Protein 5O2U (pdb70)

Solvent-accessible surface area: 18838 Å² total; per-residue (Å²): 65,0,18,98,25,107,13,26,125,202,32,81,16,163,67,0,8,74,80,0,72,142,38,12,212,78,34,169,30,54,125,75,3,43,66,18,0,32,112,43,2,0,16,50,13,9,8,105,62,1,56,50,1,5,110,3,0,20,96,68,17,65,44,103,9,7,44,30,0,4,119,32,87,61,136,15,97,4,62,36,30,30,113,27,91,70,58,25,60,35,128,0,36,0,51,16,50,53,57,5,65,87,6,10,3,8,0,0,38,17,71,16,123,92,118,154,98,56,13,1,0,4,28,0,94,86,76,118,70,44,23,16,130,57,1,110,70,24,1,78,14,52,68,63,74,101,132,39,18,0,10,0,40,0,53,166,3,85,78,111,1,28,1,37,0,27,0,1,0,1,40,68,32,12,54,87,9,157,16,18,90,0,38,6,54,121,31,140,68,0,18,95,21,120,13,21,123,200,37,80,15,158,68,0,8,73,87,0,69,134,38,21,215,72,32,168,30,39,143,83,3,51,91,23,0,45,126,45,2,1,20,37,15,9,8,108,66,1,55,54,0,6,105,4,0,18,96,72,23,66,52,96,10,12,47,27,0,6,116,33,76,158,18,116,19,98,3,57,39,33,31,97,25,102,63,55,22,61,39,118,0,33,0,58,13,39,49,58,7,77,90,5,10,2,5,0,0,35,10,64,21,131,86,141,151,93,71,17,0,0,4,21,1,88,85,77,120,62,51,30,20,125,51,1,127,82,32,7,70,8,46,77,48,84,92,125,45,19,0,1,0,46,0,53,178,2,100,92,105,0,39,4,42,0,35,0,0,0,0,32,65,31,11,51,85,7,159,19,20,85,0,36,6,35,123,58,104

Nearest PDB structures (foldseek):
  5o2u-assembly1_C  TM=1.004E+00  e=1.785E-12  Human immunodeficiency virus 1
  5teo-assembly3_B  TM=1.002E+00  e=1.570E-12  Human immunodeficiency virus type 1 (NEW YORK-5 ISOLATE)
  4ipy-assembly1_A  TM=9.967E-01  e=7.825E-12  Human immunodeficiency virus type 1 (NEW YORK-5 ISOLATE)
  4ipy-assembly5_D  TM=9.845E-01  e=1.227E-11  Human immunodeficiency virus type 1 (NEW YORK-5 ISOLATE)
  8cl2-assembly1_A  TM=9.776E-01  e=1.151E-11  Human immunodeficiency virus 1

Secondary structure (DSSP, 8-state):
-GGG----SS--HHHHHHHHHHHHHHS---HHHHHHIIIIIHHHTS-HHHHHHHHHT-TT--HHHHHHHTTT-/--EEEE---EE-TT--EEEEEEESS-GGG-SEEEEEEE-TTSPPEEEEEEETTS--EE-TTTTTTEEEEEETTTTEEEEEE-S--GGG-EEEEEEEESSSEEE---EEEEESS--/-GGG----SS--HHHHHHHHHHHHHH----HHHHHHIIIIIHHHTS-HHHHHHHHHT-TT--HHHHHHHTTT-/---EEEE---EE-TT--EEEEEEESS-GGG-SEEEEEEE-TTS--EEEEEEETTS--EE-TTTTTTEEEEEETTTTEEEEEE-S--GGG-EEEEEEEESSSEEE---EEEEE-S--

InterPro domains:
  IPR000071 Immunodeficiency lentiviral matrix, N-terminal [PF00540] (2-132)
  IPR000071 Immunodeficiency lentiviral matrix, N-terminal [PR00234] (4-20)
  IPR000071 Immunodeficiency lentiviral matrix, N-terminal [PR00234] (22-40)
  IPR000071 Immunodeficiency lentiviral matrix, N-terminal [PR00234] (42-57)
  IPR000071 Immunodeficiency lentiviral matrix, N-terminal [PR00234] (70-89)
  IPR000071 Immunodeficiency lentiviral matrix, N-terminal [PR00234] (89-102)
  IPR001878 Zinc finger, CCHC-type [PF00098] (391-406)
  IPR001878 Zinc finger, CCHC-type [PF00098] (412-428)
  IPR001878 Zinc finger, CCHC-type [PS50158] (391-406)
  IPR001878 Zinc finger, CCHC-type [PS50158] (413-428)
  IPR001878 Zinc finger, CCHC-type [SM00343] (391-407)
  IPR001878 Zinc finger, CCHC-type [SM00343] (412-428)
  IPR008916 Retrovirus capsid, C-terminal [G3DSA:1.10.1200.30] (275-347)
  IPR008919 Retrovirus capsid, N-terminal [G3DSA:1.10.375.10] (133-274)
  IPR008919 Retrovirus capsid, N-terminal [SSF47943] (131-289)
  IPR010999 Retroviral matrix protein [SSF47836] (2-136)
  IPR012344 Matrix protein, lentiviral and alpha-retroviral, N-terminal [G3DSA:1.10.150.90] (1-132)
  IPR014817 Gag protein p6 [PF08705] (449-486)
  IPR036875 Zinc finger, CCHC-type superfamily [SSF57756] (380-430)
  IPR045345 Retroviral nucleocapsid Gag protein p24, C-terminal domain [PF19317] (276-349)

Sequence (377 aa):
SILDIRRQGPKEPFRDYVDRFYKTLRAEQASQEVKNWMTETLLVQNANPDCKTILKALGPGATLEEMMTACQGVVQLQESGGGLVQAGGSLRLSCAASGSISRFNAMGWWRQAPGKEREFVARIVKGFDPVLADSVKGRFTISIDSAENTLALQMNRLKPEDTAVYYCFAALDTAYWGQGTQVTVSSAASILDIRQGPKEPFRDYVDRFYKTLRAEQASQEVKNWMTETLLVQNANPDCKTILKALGPGATLEEMMTACQGVDVQLQESGGGLVQAGGSLRLSCAASGSISRFNAMGWWRQAPGKEREFVARIVKGFDPVLADSVKGRFTISIDSAENTLALQMNRLKPEDTAVYYCFAALDTAYWGQGTQVTVSSAA

CATH classification: 1.10.1200.30

B-factor: mean 43.01, std 13.04, range [17.73, 112.01]

Organism: Human immunodeficiency virus type 1 group M subtype B (isolate NY5) (NCBI:txid11698)

Radius of gyration: 28.85 Å; Cα contacts (8 Å, |Δi|>4): 780; chains: 4; bounding box: 76×80×53 Å

Foldseek 3Di:
DLLPQAADPPHQLVVSVVVNVVVLVPDDDDVVVSVCCVFPVSLVRYDDPLNVQSVVVPGDDDPVNSNVRRRVD/DAKAKDFADEEAAQAKTKMKIADPDFLVQFQKKAKWWDDVPGDIGGAWIDGPPDDIDGDPVQVVFKDWDADRVRRMTMIIGGRDDQVVFTWMWMWTHDVHIDIHPTDTHGYDPDD/DLLPQAADPPHQLVVSVVVNVVVLVPDDDDPVVSVVCVFPVSLVRYDDPLSVQSVVVPHDDDPVNSNVSPPVD/DKDKAKDFADEAEAQAKTKIKIAIPDFQLQFQKKAKWWDDPPDDIGGAKMDGPPDDIDGDPVQVVFWDWDADRVRRMIMIIGGRDDQVPFTWMKMWTHHVHIDIHPTDTHGYDNDD

Structure (mmCIF, N/CA/C/O backbone):
data_5O2U
#
_entry.id   5O2U
#
_cell.length_a   40.993
_cell.length_b   72.228
_cell.length_c   69.953
_cell.angle_alpha   90.00
_cell.angle_beta   91.40
_cell.angle_gamma   90.00
#
_symmetry.space_group_name_H-M   'P 1 21 1'
#
loop_
_entity.id
_entity.type
_entity.pdbx_description
1 polymer 'Capsid protein p24'
2 polymer 'VHH 59H10'
#
loop_
_atom_site.group_PDB
_atom_site.id
_atom_site.type_symbol
_atom_site.label_atom_id
_atom_site.label_alt_id
_atom_site.label_comp_id
_atom_site.label_asym_id
_atom_site.label_entity_id
_atom_site.label_seq_id
_atom_site.pdbx_PDB_ins_code
_atom_site.Cartn_x
_atom_site.Cartn_y
_atom_site.Cartn_z
_atom_site.occupancy
_atom_site.B_iso_or_equiv
_atom_site.auth_seq_id
_atom_site.auth_comp_id
_atom_site.auth_asym_id
_atom_site.auth_atom_id
_atom_site.pdbx_PDB_model_num
ATOM 1 N N . SER A 1 281 ? 43.382 19.209 14.304 1.00 43.07 149 SER A N 1
ATOM 2 C CA . SER A 1 281 ? 42.159 18.755 14.955 1.00 43.78 149 SER A CA 1
ATOM 3 C C . SER A 1 281 ? 41.639 17.475 14.310 1.00 42.75 149 SER A C 1
ATOM 4 O O . SER A 1 281 ? 41.667 17.328 13.088 1.00 47.28 149 SER A O 1
ATOM 7 N N . ILE A 1 282 ? 41.179 16.544 15.151 1.00 38.41 150 ILE A N 1
ATOM 8 C CA . ILE A 1 282 ? 40.693 15.256 14.664 1.00 38.06 150 ILE A CA 1
ATOM 9 C C . ILE A 1 282 ? 39.493 15.430 13.741 1.00 39.35 150 ILE A C 1
ATOM 10 O O . ILE A 1 282 ? 39.298 14.642 12.806 1.00 40.43 150 ILE A O 1
ATOM 15 N N . LEU A 1 283 ? 38.676 16.461 13.975 1.00 38.79 151 LEU A N 1
ATOM 16 C CA . LEU A 1 283 ? 37.472 16.678 13.180 1.00 36.29 151 LEU A CA 1
ATOM 17 C C . LEU A 1 283 ? 37.761 17.080 11.739 1.00 38.29 151 LEU A C 1
ATOM 18 O O . LEU A 1 283 ? 36.822 17.155 10.940 1.00 38.37 151 LEU A O 1
ATOM 23 N N . ASP A 1 284 ? 39.019 17.332 11.384 1.00 42.62 152 ASP A N 1
ATOM 24 C CA . ASP A 1 284 ? 39.379 17.726 10.029 1.00 48.33 152 ASP A CA 1
ATOM 25 C C . ASP A 1 284 ? 39.940 16.578 9.203 1.00 44.84 152 ASP A C 1
ATOM 26 O O . ASP A 1 284 ? 40.273 16.780 8.032 1.00 44.49 152 ASP A O 1
ATOM 31 N N . ILE A 1 285 ? 40.052 15.383 9.776 1.00 40.54 153 ILE A N 1
ATOM 32 C CA . ILE A 1 285 ? 40.531 14.218 9.040 1.00 37.21 153 ILE A CA 1
ATOM 33 C C . ILE A 1 285 ? 39.340 13.596 8.313 1.00 35.55 153 ILE A C 1
ATOM 34 O O . ILE A 1 285 ? 38.501 12.936 8.927 1.00 33.18 153 ILE A O 1
ATOM 39 N N . ARG A 1 286 ? 39.268 13.813 7.003 1.00 34.70 154 ARG A N 1
ATOM 40 C CA A ARG A 1 286 ? 38.198 13.282 6.169 0.50 36.55 154 ARG A CA 1
ATOM 41 C CA B ARG A 1 286 ? 38.198 13.276 6.173 0.50 36.55 154 ARG A CA 1
ATOM 42 C C . ARG A 1 286 ? 38.803 12.447 5.048 1.00 36.13 154 ARG A C 1
ATOM 43 O O . ARG A 1 286 ? 39.756 12.882 4.395 1.00 38.49 154 ARG A O 1
ATOM 58 N N . GLN A 1 287 ? 38.249 11.258 4.833 1.00 37.33 155 GLN A N 1
ATOM 59 C CA . GLN A 1 287 ? 38.760 10.363 3.803 1.00 39.19 155 GLN A CA 1
ATOM 60 C C . GLN A 1 287 ? 38.491 10.951 2.425 1.00 43.19 155 GLN A C 1
ATOM 61 O O . GLN A 1 287 ? 37.346 11.269 2.090 1.00 46.71 155 GLN A O 1
ATOM 67 N N . GLY A 1 288 ? 39.544 11.098 1.629 1.00 45.98 156 GLY A N 1
ATOM 68 C CA . GLY A 1 288 ? 39.404 11.565 0.273 1.00 49.31 156 GLY A CA 1
ATOM 69 C C . GLY A 1 288 ? 38.684 10.554 -0.592 1.00 52.59 156 GLY A C 1
ATOM 70 O O . GLY A 1 288 ? 38.559 9.377 -0.241 1.00 52.84 156 GLY A O 1
ATOM 71 N N . PRO A 1 289 ? 38.200 10.996 -1.755 1.00 56.49 157 PRO A N 1
ATOM 72 C CA . PRO A 1 289 ? 37.510 10.064 -2.659 1.00 56.76 157 PRO A CA 1
ATOM 73 C C . PRO A 1 289 ? 38.444 9.048 -3.288 1.00 60.07 157 PRO A C 1
ATOM 74 O O . PRO A 1 289 ? 37.989 7.962 -3.670 1.00 61.27 157 PRO A O 1
ATOM 78 N N . LYS A 1 290 ? 39.733 9.367 -3.403 1.00 63.02 158 LYS A N 1
ATOM 79 C CA . LYS A 1 290 ? 40.729 8.459 -3.952 1.00 66.54 158 LYS A CA 1
ATOM 80 C C . LYS A 1 290 ? 41.364 7.570 -2.894 1.00 59.34 158 LYS A C 1
ATOM 81 O O . LYS A 1 290 ? 41.979 6.555 -3.240 1.00 57.18 158 LYS A O 1
ATOM 87 N N . GLU A 1 291 ? 41.228 7.933 -1.628 1.00 53.18 159 GLU A N 1
ATOM 88 C CA . GLU A 1 291 ? 42.062 7.384 -0.567 1.00 47.20 159 GLU A CA 1
ATOM 89 C C . GLU A 1 291 ? 41.600 5.994 -0.148 1.00 43.26 159 GLU A C 1
ATOM 90 O O . GLU A 1 291 ? 40.403 5.785 0.078 1.00 42.16 159 GLU A O 1
ATOM 96 N N . PRO A 1 292 ? 42.508 5.025 -0.034 1.00 42.62 160 PRO A N 1
ATOM 97 C CA . PRO A 1 292 ? 42.162 3.744 0.594 1.00 41.48 160 PRO A CA 1
ATOM 98 C C . PRO A 1 292 ? 41.789 3.934 2.060 1.00 40.99 160 PRO A C 1
ATOM 99 O O . PRO A 1 292 ? 42.290 4.833 2.740 1.00 39.84 160 PRO A O 1
ATOM 103 N N . PHE A 1 293 ? 40.885 3.076 2.542 1.00 42.86 161 PHE A N 1
ATOM 104 C CA . PHE A 1 293 ? 40.398 3.202 3.915 1.00 43.37 161 PHE A CA 1
ATOM 105 C C . PHE A 1 293 ? 41.513 3.039 4.944 1.00 44.20 161 PHE A C 1
ATOM 106 O O . PHE A 1 293 ? 41.472 3.679 6.002 1.00 29.98 161 PHE A O 1
ATOM 114 N N . ARG A 1 294 ? 42.512 2.198 4.661 1.00 47.61 162 ARG A N 1
ATOM 115 C CA . ARG A 1 294 ? 43.593 1.996 5.623 1.00 50.72 162 ARG A CA 1
ATOM 116 C C . ARG A 1 294 ? 44.399 3.271 5.850 1.00 49.38 162 ARG A C 1
ATOM 117 O O . ARG A 1 294 ? 44.742 3.598 6.992 1.00 49.00 162 ARG A O 1
ATOM 125 N N . ASP A 1 295 ? 44.707 4.008 4.779 1.00 50.51 163 ASP A N 1
ATOM 126 C CA . ASP A 1 295 ? 45.474 5.241 4.934 1.00 48.27 163 ASP A CA 1
ATOM 127 C C . ASP A 1 295 ? 44.685 6.279 5.723 1.00 43.05 163 ASP A C 1
ATOM 128 O O . ASP A 1 295 ? 45.237 6.966 6.595 1.00 42.17 163 ASP A O 1
ATOM 133 N N . TYR A 1 296 ? 43.385 6.388 5.439 1.00 40.42 164 TYR A N 1
ATOM 134 C CA . TYR A 1 296 ? 42.524 7.298 6.185 1.00 36.30 164 TYR A CA 1
ATOM 135 C C . TYR A 1 296 ? 42.487 6.929 7.662 1.00 33.04 164 TYR A C 1
ATOM 136 O O . TYR A 1 296 ? 42.546 7.809 8.530 1.00 30.94 164 TYR A O 1
ATOM 145 N N . VAL A 1 297 ? 42.371 5.634 7.967 1.00 33.54 165 VAL A N 1
ATOM 146 C CA . VAL A 1 297 ? 42.425 5.192 9.359 1.00 33.73 165 VAL A CA 1
ATOM 147 C C . VAL A 1 297 ? 43.760 5.570 9.994 1.00 37.48 165 VAL A C 1
ATOM 148 O O . VAL A 1 297 ? 43.812 6.002 11.153 1.00 36.31 165 VAL A O 1
ATOM 152 N N . ASP A 1 298 ? 44.856 5.413 9.250 1.00 41.34 166 ASP A N 1
ATOM 153 C CA . ASP A 1 298 ? 46.177 5.717 9.795 1.00 44.08 166 ASP A CA 1
ATOM 154 C C . ASP A 1 298 ? 46.287 7.188 10.178 1.00 38.84 166 ASP A C 1
ATOM 155 O O . ASP A 1 298 ? 46.757 7.529 11.272 1.00 39.90 166 ASP A O 1
ATOM 160 N N . ARG A 1 299 ? 45.850 8.075 9.282 1.00 36.17 167 ARG A N 1
ATOM 161 C CA . ARG A 1 299 ? 45.836 9.501 9.597 1.00 35.88 167 ARG A CA 1
ATOM 162 C C . ARG A 1 299 ? 44.899 9.807 10.757 1.00 35.64 167 ARG A C 1
ATOM 163 O O . ARG A 1 299 ? 45.211 10.645 11.614 1.00 35.65 167 ARG A O 1
ATOM 171 N N . PHE A 1 300 ? 43.739 9.148 10.789 1.00 33.92 168 PHE A N 1
ATOM 172 C CA . PHE A 1 300 ? 42.758 9.413 11.834 1.00 32.72 168 PHE A CA 1
ATOM 173 C C . PHE A 1 300 ? 43.308 9.058 13.207 1.00 35.99 168 PHE A C 1
ATOM 174 O O . PHE A 1 300 ? 43.106 9.800 14.173 1.00 37.57 168 PHE A O 1
ATOM 182 N N . TYR A 1 301 ? 44.004 7.925 13.319 1.00 38.08 169 TYR A N 1
ATOM 183 C CA . TYR A 1 301 ? 44.580 7.553 14.607 1.00 40.37 169 TYR A CA 1
ATOM 184 C C . TYR A 1 301 ? 45.824 8.365 14.942 1.00 42.76 169 TYR A C 1
ATOM 185 O O . TYR A 1 301 ? 46.059 8.660 16.122 1.00 41.43 169 TYR A O 1
ATOM 194 N N . LYS A 1 302 ? 46.629 8.729 13.939 1.00 44.82 170 LYS A N 1
ATOM 195 C CA . LYS A 1 302 ? 47.772 9.599 14.204 1.00 29.76 170 LYS A CA 1
ATOM 196 C C . LYS A 1 302 ? 47.320 10.931 14.788 1.00 34.68 170 LYS A C 1
ATOM 197 O O . LYS A 1 302 ? 47.828 11.369 15.827 1.00 35.30 170 LYS A O 1
ATOM 203 N N . THR A 1 303 ? 46.372 11.598 14.125 1.00 33.36 171 THR A N 1
ATOM 204 C CA . THR A 1 303 ? 45.839 12.841 14.673 1.00 31.31 171 THR A CA 1
ATOM 205 C C . THR A 1 303 ? 45.082 12.603 15.975 1.00 32.45 171 THR A C 1
ATOM 206 O O . THR A 1 303 ? 45.086 13.465 16.861 1.00 29.52 171 THR A O 1
ATOM 210 N N . LEU A 1 304 ? 44.447 11.438 16.115 1.00 37.18 172 LEU A N 1
ATOM 211 C CA . LEU A 1 304 ? 43.715 11.121 17.337 1.00 39.26 172 LEU A CA 1
ATOM 212 C C . LEU A 1 304 ? 44.634 11.022 18.545 1.00 40.40 172 LEU A C 1
ATOM 213 O O . LEU A 1 304 ? 44.229 11.367 19.661 1.00 41.39 172 LEU A O 1
ATOM 218 N N . ARG A 1 305 ? 45.870 10.560 18.351 1.00 44.66 173 ARG A N 1
ATOM 219 C CA . ARG A 1 305 ? 46.751 10.346 19.492 1.00 46.43 173 ARG A CA 1
ATOM 220 C C . ARG A 1 305 ? 47.292 11.657 20.055 1.00 44.40 173 ARG A C 1
ATOM 221 O O . ARG A 1 305 ? 47.668 11.704 21.230 1.00 43.60 173 ARG A O 1
ATOM 229 N N . ALA A 1 306 ? 47.343 12.717 19.247 1.00 43.29 174 ALA A N 1
ATOM 230 C CA . ALA A 1 306 ? 47.754 14.028 19.733 1.00 44.40 174 ALA A CA 1
ATOM 231 C C . ALA A 1 306 ? 46.588 14.842 20.278 1.00 49.96 174 ALA A C 1
ATOM 232 O O . ALA A 1 306 ? 46.816 15.823 20.997 1.00 51.43 174 ALA A O 1
ATOM 234 N N . GLU A 1 307 ? 45.356 14.464 19.944 1.00 53.62 175 GLU A N 1
ATOM 235 C CA . GLU A 1 307 ? 44.179 15.174 20.426 1.00 56.01 175 GLU A CA 1
ATOM 236 C C . GLU A 1 307 ? 44.105 15.137 21.949 1.00 58.90 175 GLU A C 1
ATOM 237 O O . GLU A 1 307 ? 44.378 14.112 22.579 1.00 61.31 175 GLU A O 1
ATOM 243 N N . GLN A 1 308 ? 43.734 16.270 22.541 1.00 61.31 176 GLN A N 1
ATOM 244 C CA . GLN A 1 308 ? 43.503 16.362 23.981 1.00 65.83 176 GLN A CA 1
ATOM 245 C C . GLN A 1 308 ? 42.028 16.079 24.229 1.00 60.26 176 GLN A C 1
ATOM 246 O O . GLN A 1 308 ? 41.171 16.941 24.015 1.00 59.37 176 GLN A O 1
ATOM 252 N N . ALA A 1 309 ? 41.732 14.864 24.681 1.00 55.14 177 ALA A N 1
ATOM 253 C CA . ALA A 1 309 ? 40.352 14.433 24.826 1.00 49.88 177 ALA A CA 1
ATOM 254 C C . ALA A 1 309 ? 40.296 13.245 25.773 1.00 47.12 177 ALA A C 1
ATOM 255 O O . ALA A 1 309 ? 41.250 12.469 25.871 1.00 45.31 177 ALA A O 1
ATOM 257 N N . SER A 1 310 ? 39.165 13.108 26.459 1.00 45.61 178 SER A N 1
ATOM 258 C CA . SER A 1 310 ? 38.994 11.991 27.373 1.00 46.97 178 SER A CA 1
ATOM 259 C C . SER A 1 310 ? 38.960 10.681 26.593 1.00 46.88 178 SER A C 1
ATOM 260 O O . SER A 1 310 ? 38.783 10.658 25.372 1.00 45.85 178 SER A O 1
ATOM 263 N N . GLN A 1 311 ? 39.131 9.572 27.316 1.00 47.87 179 GLN A N 1
ATOM 264 C CA . GLN A 1 311 ? 39.192 8.286 26.633 1.00 51.77 179 GLN A CA 1
ATOM 265 C C . GLN A 1 311 ? 37.827 7.834 26.136 1.00 50.12 179 GLN A C 1
ATOM 266 O O . GLN A 1 311 ? 37.754 7.097 25.146 1.00 49.36 179 GLN A O 1
ATOM 272 N N . GLU A 1 312 ? 36.743 8.276 26.774 1.00 49.54 180 GLU A N 1
ATOM 273 C CA . GLU A 1 312 ? 35.425 7.936 26.255 1.00 47.31 180 GLU A CA 1
ATOM 274 C C . GLU A 1 312 ? 35.079 8.755 25.021 1.00 43.05 180 GLU A C 1
ATOM 275 O O . GLU A 1 312 ? 34.494 8.223 24.075 1.00 43.82 180 GLU A O 1
ATOM 281 N N . VAL A 1 313 ? 35.417 10.046 25.004 1.00 39.46 181 VAL A N 1
ATOM 282 C CA . VAL A 1 313 ? 35.159 10.816 23.795 1.00 36.43 181 VAL A CA 1
ATOM 283 C C . VAL A 1 313 ? 36.118 10.396 22.689 1.00 37.46 181 VAL A C 1
ATOM 284 O O . VAL A 1 313 ? 35.815 10.574 21.501 1.00 38.88 181 VAL A O 1
ATOM 288 N N . LYS A 1 314 ? 37.261 9.806 23.051 1.00 37.80 182 LYS A N 1
ATOM 289 C CA . LYS A 1 314 ? 38.098 9.152 22.053 1.00 39.44 182 LYS A CA 1
ATOM 290 C C . LYS A 1 314 ? 37.438 7.873 21.553 1.00 41.39 182 LYS A C 1
ATOM 291 O O . LYS A 1 314 ? 37.567 7.518 20.374 1.00 41.06 182 LYS A O 1
ATOM 297 N N . ASN A 1 315 ? 36.730 7.163 22.436 1.00 40.57 183 ASN A N 1
ATOM 298 C CA . ASN A 1 315 ? 35.954 6.009 21.994 1.00 38.10 183 ASN A CA 1
ATOM 299 C C . ASN A 1 315 ? 34.827 6.430 21.060 1.00 35.26 183 ASN A C 1
ATOM 300 O O . ASN A 1 315 ? 34.503 5.716 20.106 1.00 35.26 183 ASN A O 1
ATOM 305 N N . TRP A 1 316 ? 34.212 7.586 21.321 1.00 33.56 184 TRP A N 1
ATOM 306 C CA . TRP A 1 316 ? 33.202 8.107 20.409 1.00 28.98 184 TRP A CA 1
ATOM 307 C C . TRP A 1 316 ? 33.819 8.541 19.089 1.00 31.25 184 TRP A C 1
ATOM 308 O O . TRP A 1 316 ? 33.177 8.423 18.039 1.00 32.34 184 TRP A O 1
ATOM 319 N N . MET A 1 317 ? 35.055 9.044 19.120 1.00 34.10 185 MET A N 1
ATOM 320 C CA . MET A 1 317 ? 35.716 9.435 17.880 1.00 34.48 185 MET A CA 1
ATOM 321 C C . MET A 1 317 ? 36.058 8.216 17.034 1.00 34.99 185 MET A C 1
ATOM 322 O O . MET A 1 317 ? 35.864 8.226 15.813 1.00 33.74 185 MET A O 1
ATOM 327 N N . THR A 1 318 ? 36.567 7.158 17.667 1.00 37.22 186 THR A N 1
ATOM 328 C CA . THR A 1 318 ? 36.841 5.916 16.953 1.00 38.25 186 THR A CA 1
ATOM 329 C C . THR A 1 318 ? 35.555 5.281 16.436 1.00 36.91 186 THR A C 1
ATOM 330 O O . THR A 1 318 ? 35.481 4.851 15.279 1.00 36.15 186 THR A O 1
ATOM 334 N N . GLU A 1 319 ? 34.525 5.227 17.280 1.00 36.56 187 GLU A N 1
ATOM 335 C CA . GLU A 1 319 ? 33.313 4.484 16.958 1.00 36.96 187 GLU A CA 1
ATOM 336 C C . GLU A 1 319 ? 32.429 5.238 15.974 1.00 34.62 187 GLU A C 1
ATOM 337 O O . GLU A 1 319 ? 31.854 4.632 15.064 1.00 35.29 187 GLU A O 1
ATOM 343 N N . THR A 1 320 ? 32.314 6.554 16.133 1.00 31.57 188 THR A N 1
ATOM 344 C CA . THR A 1 320 ? 31.322 7.332 15.403 1.00 25.38 188 THR A CA 1
ATOM 345 C C . THR A 1 320 ? 31.940 8.353 14.461 1.00 26.84 188 THR A C 1
ATOM 346 O O . THR A 1 320 ? 31.517 8.449 13.303 1.00 28.15 188 THR A O 1
ATOM 350 N N . LEU A 1 321 ? 32.934 9.121 14.918 1.00 27.22 189 LEU A N 1
ATOM 351 C CA . LEU A 1 321 ? 33.520 10.144 14.056 1.00 26.60 189 LEU A CA 1
ATOM 352 C C . LEU A 1 321 ? 34.276 9.526 12.886 1.00 26.37 189 LEU A C 1
ATOM 353 O O . LEU A 1 321 ? 34.242 10.059 11.771 1.00 24.54 189 LEU A O 1
ATOM 358 N N . LEU A 1 322 ? 34.975 8.414 13.123 1.00 28.93 190 LEU A N 1
ATOM 359 C CA . LEU A 1 322 ? 35.654 7.712 12.037 1.00 31.07 190 LEU A CA 1
ATOM 360 C C . LEU A 1 322 ? 34.675 7.331 10.933 1.00 32.09 190 LEU A C 1
ATOM 361 O O . LEU A 1 322 ? 34.970 7.486 9.742 1.00 30.77 190 LEU A O 1
ATOM 366 N N . VAL A 1 323 ? 33.502 6.821 11.313 1.00 34.47 191 VAL A N 1
ATOM 367 C CA . VAL A 1 323 ? 32.497 6.431 10.328 1.00 34.59 191 VAL A CA 1
ATOM 368 C C . VAL A 1 323 ? 31.922 7.660 9.633 1.00 37.51 191 VAL A C 1
ATOM 369 O O . VAL A 1 323 ? 31.684 7.651 8.417 1.00 37.95 191 VAL A O 1
ATOM 373 N N . GLN A 1 324 ? 31.691 8.740 10.390 1.00 36.16 192 GLN A N 1
ATOM 374 C CA . GLN A 1 324 ? 31.019 9.910 9.828 1.00 38.07 192 GLN A CA 1
ATOM 375 C C . GLN A 1 324 ? 31.866 10.611 8.768 1.00 35.81 192 GLN A C 1
ATOM 376 O O . GLN A 1 324 ? 31.318 11.243 7.859 1.00 37.00 192 GLN A O 1
ATOM 382 N N . ASN A 1 325 ? 33.191 10.528 8.867 1.00 34.86 193 ASN A N 1
ATOM 383 C CA . ASN A 1 325 ? 34.076 11.245 7.958 1.00 32.19 193 ASN A CA 1
ATOM 384 C C . ASN A 1 325 ? 34.602 10.385 6.815 1.00 33.18 193 ASN A C 1
ATOM 385 O O . ASN A 1 325 ? 35.379 10.885 5.995 1.00 34.48 193 ASN A O 1
ATOM 390 N N . ALA A 1 326 ? 34.207 9.116 6.738 1.00 33.33 194 ALA A N 1
ATOM 391 C CA . ALA A 1 326 ? 34.598 8.281 5.613 1.00 34.07 194 ALA A CA 1
ATOM 392 C C . ALA A 1 326 ? 33.981 8.801 4.315 1.00 33.89 194 ALA A C 1
ATOM 393 O O . ALA A 1 326 ? 32.977 9.518 4.318 1.00 33.64 194 ALA A O 1
ATOM 395 N N . ASN A 1 327 ? 34.602 8.429 3.191 1.00 35.33 195 ASN A N 1
ATOM 396 C CA . ASN A 1 327 ? 34.071 8.795 1.888 1.00 37.13 195 ASN A CA 1
ATOM 397 C C . ASN A 1 327 ? 32.678 8.188 1.699 1.00 36.88 195 ASN A C 1
ATOM 398 O O . ASN A 1 327 ? 32.294 7.269 2.426 1.00 35.01 195 ASN A O 1
ATOM 403 N N . PRO A 1 328 ? 31.897 8.697 0.733 1.00 37.18 196 PRO A N 1
ATOM 404 C CA . PRO A 1 328 ? 30.495 8.243 0.607 1.00 35.44 196 PRO A CA 1
ATOM 405 C C . PRO A 1 328 ? 30.290 6.733 0.604 1.00 40.04 196 PRO A C 1
ATOM 406 O O . PRO A 1 328 ? 29.490 6.223 1.400 1.00 41.61 196 PRO A O 1
ATOM 410 N N . ASP A 1 329 ? 30.988 6.001 -0.266 1.00 43.30 197 ASP A N 1
ATOM 411 C CA . ASP A 1 329 ? 30.740 4.568 -0.391 1.00 46.48 197 ASP A CA 1
ATOM 412 C C . ASP A 1 329 ? 31.089 3.836 0.902 1.00 47.25 197 ASP A C 1
ATOM 413 O O . ASP A 1 329 ? 30.251 3.134 1.489 1.00 50.55 197 ASP A O 1
ATOM 418 N N . CYS A 1 330 ? 32.327 4.003 1.371 1.00 43.24 198 CYS A N 1
ATOM 419 C CA . CYS A 1 330 ? 32.735 3.338 2.601 1.00 40.17 198 CYS A CA 1
ATOM 420 C C . CYS A 1 330 ? 31.942 3.836 3.802 1.00 37.47 198 CYS A C 1
ATOM 421 O O . CYS A 1 330 ? 31.776 3.096 4.772 1.00 36.98 198 CYS A O 1
ATOM 424 N N . LYS A 1 331 ? 31.440 5.074 3.766 1.00 34.88 199 LYS A N 1
ATOM 425 C CA . LYS A 1 331 ? 30.586 5.531 4.860 1.00 31.58 199 LYS A CA 1
ATOM 426 C C . LYS A 1 331 ? 29.264 4.777 4.868 1.00 33.84 199 LYS A C 1
ATOM 427 O O . LYS A 1 331 ? 28.784 4.359 5.928 1.00 32.54 199 LYS A O 1
ATOM 433 N N . THR A 1 332 ? 28.653 4.612 3.693 1.00 34.13 200 THR A N 1
ATOM 434 C CA . THR A 1 332 ? 27.445 3.799 3.594 1.00 32.49 200 THR A CA 1
ATOM 435 C C . THR A 1 332 ? 27.697 2.397 4.140 1.00 32.76 200 THR A C 1
ATOM 436 O O . THR A 1 332 ? 26.911 1.874 4.947 1.00 33.57 200 THR A O 1
ATOM 440 N N . ILE A 1 333 ? 28.818 1.788 3.736 1.00 31.26 201 ILE A N 1
ATOM 441 C CA . ILE A 1 333 ? 29.141 0.439 4.192 1.00 26.18 201 ILE A CA 1
ATOM 442 C C . ILE A 1 333 ? 29.326 0.409 5.707 1.00 25.53 201 ILE A C 1
ATOM 443 O O . ILE A 1 333 ? 28.815 -0.484 6.393 1.00 23.17 201 ILE A O 1
ATOM 448 N N . LEU A 1 334 ? 30.049 1.391 6.252 1.00 29.40 202 LEU A N 1
ATOM 449 C CA . LEU A 1 334 ? 30.344 1.389 7.683 1.00 29.11 202 LEU A CA 1
ATOM 450 C C . LEU A 1 334 ? 29.088 1.608 8.514 1.00 28.24 202 LEU A C 1
ATOM 451 O O . LEU A 1 334 ? 28.943 1.022 9.594 1.00 30.60 202 LEU A O 1
ATOM 456 N N . LYS A 1 335 ? 28.168 2.448 8.035 1.00 27.19 203 LYS A N 1
ATOM 457 C CA . LYS A 1 335 ? 26.907 2.616 8.749 1.00 26.17 203 LYS A CA 1
ATOM 458 C C . LYS A 1 335 ? 26.065 1.351 8.675 1.00 25.76 203 LYS A C 1
ATOM 459 O O . LYS A 1 335 ? 25.366 1.007 9.636 1.00 25.30 203 LYS A O 1
ATOM 465 N N . ALA A 1 336 ? 26.107 0.652 7.536 1.00 25.82 204 ALA A N 1
ATOM 466 C CA 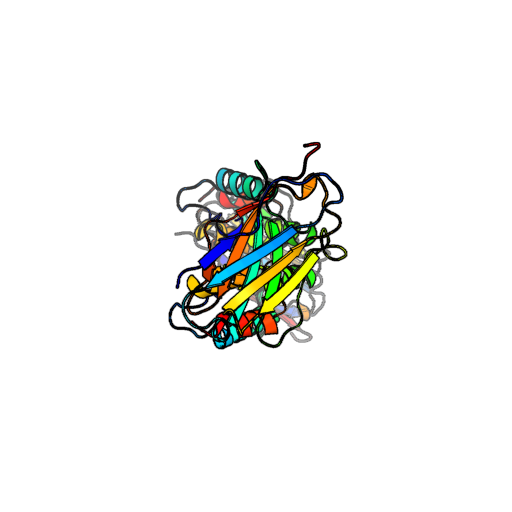. ALA A 1 336 ? 25.351 -0.591 7.416 1.00 23.55 204 ALA A CA 1
ATOM 467 C C . ALA A 1 336 ? 25.784 -1.627 8.451 1.00 27.51 204 ALA A C 1
ATOM 468 O O . ALA A 1 336 ? 24.982 -2.484 8.839 1.00 27.87 204 ALA A O 1
ATOM 470 N N . LEU A 1 337 ? 27.033 -1.564 8.922 1.00 28.81 205 LEU A N 1
ATOM 471 C CA . LEU A 1 337 ? 27.523 -2.569 9.862 1.00 29.43 205 LEU A CA 1
ATOM 472 C C . LEU A 1 337 ? 26.891 -2.457 11.244 1.00 27.29 205 LEU A C 1
ATOM 473 O O . LEU A 1 337 ? 26.993 -3.406 12.027 1.00 22.68 205 LEU A O 1
ATOM 478 N N . GLY A 1 338 ? 26.242 -1.341 11.562 1.00 28.63 206 GLY A N 1
ATOM 479 C CA . GLY A 1 338 ? 25.614 -1.175 12.850 1.00 32.70 206 GLY A CA 1
ATOM 480 C C . GLY A 1 338 ? 26.610 -0.884 13.954 1.00 37.52 206 GLY A C 1
ATOM 481 O O . GLY A 1 338 ? 27.765 -0.525 13.707 1.00 39.67 206 GLY A O 1
ATOM 482 N N . PRO A 1 339 ? 26.172 -1.030 15.201 1.00 39.63 207 PRO A N 1
ATOM 483 C CA . PRO A 1 339 ? 27.010 -0.633 16.335 1.00 40.46 207 PRO A CA 1
ATOM 484 C C . PRO A 1 339 ? 28.015 -1.703 16.733 1.00 43.06 207 PRO A C 1
ATOM 485 O O . PRO A 1 339 ? 27.825 -2.899 16.496 1.00 46.42 207 PRO A O 1
ATOM 489 N N . GLY A 1 340 ? 29.105 -1.246 17.348 1.00 41.18 208 GLY A N 1
ATOM 490 C CA . GLY A 1 340 ? 30.069 -2.124 17.974 1.00 39.52 208 GLY A CA 1
ATOM 491 C C . GLY A 1 340 ? 31.080 -2.773 17.056 1.00 38.06 208 GLY A C 1
ATOM 492 O O . GLY A 1 340 ? 31.904 -3.561 17.539 1.00 39.11 208 GLY A O 1
ATOM 493 N N . ALA A 1 341 ? 31.045 -2.485 15.757 1.00 34.73 209 ALA A N 1
ATOM 494 C CA . ALA A 1 341 ? 31.976 -3.116 14.830 1.00 32.58 209 ALA A CA 1
ATOM 495 C C . ALA A 1 341 ? 33.410 -2.722 15.162 1.00 31.04 209 ALA A C 1
ATOM 496 O O . ALA A 1 341 ? 33.709 -1.544 15.376 1.00 28.14 209 ALA A O 1
ATOM 498 N N . THR A 1 342 ? 34.297 -3.713 15.198 1.00 33.46 210 THR A N 1
ATOM 499 C CA . THR A 1 342 ? 35.699 -3.450 15.475 1.00 32.38 210 THR A CA 1
ATOM 500 C C . THR A 1 342 ? 36.362 -2.794 14.265 1.00 31.04 210 THR A C 1
ATOM 501 O O . THR A 1 342 ? 35.807 -2.748 13.163 1.00 30.39 210 THR A O 1
ATOM 505 N N . LEU A 1 343 ? 37.572 -2.276 14.485 1.00 33.15 211 LEU A N 1
ATOM 506 C CA . LEU A 1 343 ? 38.312 -1.661 13.389 1.00 34.32 211 LEU A CA 1
ATOM 507 C C . LEU A 1 343 ? 38.706 -2.693 12.341 1.00 40.22 211 LEU A C 1
ATOM 508 O O . LEU A 1 343 ? 38.830 -2.358 11.157 1.00 40.19 211 LEU A O 1
ATOM 513 N N . GLU A 1 344 ? 38.886 -3.951 12.751 1.00 44.02 212 GLU A N 1
ATOM 514 C CA . GLU A 1 344 ? 39.206 -4.999 11.790 1.00 48.93 212 GLU A CA 1
ATOM 515 C C . GLU A 1 344 ? 38.006 -5.310 10.903 1.00 49.09 212 GLU A C 1
ATOM 516 O O . GLU A 1 344 ? 38.148 -5.459 9.682 1.00 48.04 212 GLU A O 1
ATOM 522 N N . GLU A 1 345 ? 36.815 -5.395 11.501 1.00 49.17 213 GLU A N 1
ATOM 523 C CA . GLU A 1 345 ? 35.591 -5.562 10.723 1.00 47.83 213 GLU A CA 1
ATOM 524 C C . GLU A 1 345 ? 35.368 -4.384 9.782 1.00 42.29 213 GLU A C 1
ATOM 525 O O . GLU A 1 345 ? 35.014 -4.573 8.611 1.00 41.17 213 GLU A O 1
ATOM 531 N N . MET A 1 346 ? 35.579 -3.159 10.275 1.00 38.99 214 MET A N 1
ATOM 532 C CA . MET A 1 346 ? 35.384 -1.981 9.435 1.00 36.85 214 MET A CA 1
ATOM 533 C C . MET A 1 346 ? 36.364 -1.964 8.271 1.00 37.57 214 MET A C 1
ATOM 534 O O . MET A 1 346 ? 36.003 -1.587 7.150 1.00 35.56 214 MET A O 1
ATOM 539 N N . MET A 1 347 ? 37.610 -2.370 8.517 1.00 39.47 215 MET A N 1
ATOM 540 C CA . MET A 1 347 ? 38.606 -2.354 7.453 1.00 41.46 215 MET A CA 1
ATOM 541 C C . MET A 1 347 ? 38.334 -3.447 6.427 1.00 41.75 215 MET A C 1
ATOM 542 O O . MET A 1 347 ? 38.508 -3.231 5.221 1.00 42.99 215 MET A O 1
ATOM 547 N N . THR A 1 348 ? 37.908 -4.629 6.881 1.00 40.92 216 THR A N 1
ATOM 548 C CA . THR A 1 348 ? 37.581 -5.697 5.940 1.00 40.62 216 THR A CA 1
ATOM 549 C C . THR A 1 348 ? 36.368 -5.338 5.087 1.00 40.69 216 THR A C 1
ATOM 550 O O . THR A 1 348 ? 36.350 -5.608 3.880 1.00 41.20 216 THR A O 1
ATOM 554 N N . ALA A 1 349 ? 35.350 -4.718 5.694 1.00 39.80 217 ALA A N 1
ATOM 555 C CA . ALA A 1 349 ? 34.098 -4.470 4.980 1.00 37.96 217 ALA A CA 1
ATOM 556 C C . ALA A 1 349 ? 34.259 -3.483 3.825 1.00 38.85 217 ALA A C 1
ATOM 557 O O . ALA A 1 349 ? 33.525 -3.574 2.833 1.00 39.30 217 ALA A O 1
ATOM 559 N N . CYS A 1 350 ? 35.200 -2.546 3.921 1.00 41.01 218 CYS A N 1
ATOM 560 C CA . CYS A 1 350 ? 35.345 -1.482 2.931 1.00 42.92 218 CYS A CA 1
ATOM 561 C C . CYS A 1 350 ? 36.414 -1.760 1.881 1.00 45.60 218 CYS A C 1
ATOM 562 O O . CYS A 1 350 ? 36.689 -0.884 1.055 1.00 48.23 218 CYS A O 1
ATOM 565 N N . GLN A 1 351 ? 37.023 -2.945 1.890 1.00 44.81 219 GLN A N 1
ATOM 566 C CA . GLN A 1 351 ? 38.138 -3.227 0.992 1.00 44.53 219 GLN A CA 1
ATOM 567 C C . GLN A 1 351 ? 37.715 -3.371 -0.466 1.00 47.05 219 GLN A C 1
ATOM 568 O O . GLN A 1 351 ? 38.589 -3.469 -1.334 1.00 48.79 219 GLN A O 1
ATOM 574 N N . GLY A 1 352 ? 36.415 -3.384 -0.758 1.00 46.90 220 GLY A N 1
ATOM 575 C CA . GLY A 1 352 ? 35.963 -3.443 -2.135 1.00 46.26 220 GLY A CA 1
ATOM 576 C C . GLY A 1 352 ? 35.884 -2.113 -2.851 1.00 47.49 220 GLY A C 1
ATOM 577 O O . GLY A 1 352 ? 35.655 -2.093 -4.064 1.00 49.03 220 GLY A O 1
ATOM 578 N N . VAL A 1 353 ? 36.069 -1.007 -2.137 1.00 47.33 221 VAL A N 1
ATOM 579 C CA . VAL A 1 353 ? 35.968 0.319 -2.738 1.00 47.40 221 VAL A CA 1
ATOM 580 C C . VAL A 1 353 ? 37.169 0.588 -3.637 1.00 47.31 221 VAL A C 1
ATOM 581 O O . VAL A 1 353 ? 37.022 1.033 -4.776 1.00 47.35 221 VAL A O 1
ATOM 585 N N . VAL B 2 2 ? 24.208 -4.961 -8.850 1.00 44.36 2 VAL B N 1
ATOM 586 C CA . VAL B 2 2 ? 23.975 -5.940 -7.797 1.00 47.09 2 VAL B CA 1
ATOM 587 C C . VAL B 2 2 ? 22.540 -5.824 -7.294 1.00 46.22 2 VAL B C 1
ATOM 588 O O . VAL B 2 2 ? 22.105 -4.754 -6.866 1.00 45.07 2 VAL B O 1
ATOM 592 N N . GLN B 2 3 ? 21.806 -6.932 -7.355 1.00 44.62 3 GLN B N 1
ATOM 593 C CA . GLN B 2 3 ? 20.405 -6.975 -6.967 1.00 42.06 3 GLN B CA 1
ATOM 594 C C . GLN B 2 3 ? 20.213 -7.922 -5.789 1.00 41.64 3 GLN B C 1
ATOM 595 O O . GLN B 2 3 ? 20.773 -9.023 -5.764 1.00 41.95 3 GLN B O 1
ATOM 601 N N . LEU B 2 4 ? 19.428 -7.477 -4.812 1.00 41.18 4 LEU B N 1
ATOM 602 C CA . LEU B 2 4 ? 19.080 -8.254 -3.631 1.00 39.12 4 LEU B CA 1
ATOM 603 C C . LEU B 2 4 ? 17.566 -8.309 -3.502 1.00 43.24 4 LEU B C 1
ATOM 604 O O . LEU B 2 4 ? 16.876 -7.335 -3.818 1.00 46.44 4 LEU B O 1
ATOM 609 N N . GLN B 2 5 ? 17.045 -9.443 -3.034 1.00 45.72 5 GLN B N 1
ATOM 610 C CA . GLN B 2 5 ? 15.613 -9.558 -2.774 1.00 46.21 5 GLN B CA 1
ATOM 611 C C . GLN B 2 5 ? 15.379 -10.422 -1.545 1.00 46.30 5 GLN B C 1
ATOM 612 O O . GLN B 2 5 ? 15.790 -11.586 -1.513 1.00 50.26 5 GLN B O 1
ATOM 618 N N . GLU B 2 6 ? 14.709 -9.854 -0.545 1.00 42.53 6 GLU B N 1
ATOM 619 C CA . GLU B 2 6 ? 14.301 -10.602 0.634 1.00 39.53 6 GLU B CA 1
ATOM 620 C C . GLU B 2 6 ? 13.037 -11.408 0.351 1.00 34.74 6 GLU B C 1
ATOM 621 O O . GLU B 2 6 ? 12.283 -11.130 -0.585 1.00 33.04 6 GLU B O 1
ATOM 627 N N . SER B 2 7 ? 12.812 -12.416 1.190 1.00 33.22 7 SER B N 1
ATOM 628 C CA . SER B 2 7 ? 11.611 -13.242 1.142 1.00 31.92 7 SER B CA 1
ATOM 629 C C . SER B 2 7 ? 11.562 -14.063 2.422 1.00 35.80 7 SER B C 1
ATOM 630 O O . SER B 2 7 ? 12.513 -14.079 3.209 1.00 40.24 7 SER B O 1
ATOM 633 N N . GLY B 2 8 ? 10.437 -14.743 2.625 1.00 37.91 8 GLY B N 1
ATOM 634 C CA . GLY B 2 8 ? 10.215 -15.524 3.823 1.00 38.92 8 GLY B CA 1
ATOM 635 C C . GLY B 2 8 ? 9.447 -14.819 4.918 1.00 41.46 8 GLY B C 1
ATOM 636 O O . GLY B 2 8 ? 9.228 -15.417 5.978 1.00 44.77 8 GLY B O 1
ATOM 637 N N . GLY B 2 9 ? 9.038 -13.571 4.703 1.00 40.79 9 GLY B N 1
ATOM 638 C CA . GLY B 2 9 ? 8.286 -12.843 5.698 1.00 40.86 9 GLY B CA 1
ATOM 639 C C . GLY B 2 9 ? 6.797 -13.120 5.618 1.00 40.83 9 GLY B C 1
ATOM 640 O O . GLY B 2 9 ? 6.279 -13.565 4.593 1.00 41.94 9 GLY B O 1
ATOM 641 N N . GLY B 2 10 ? 6.104 -12.853 6.718 1.00 38.89 10 GLY B N 1
ATOM 642 C CA . GLY B 2 10 ? 4.670 -13.083 6.754 1.00 38.40 10 GLY B CA 1
ATOM 643 C C . GLY B 2 10 ? 4.103 -12.818 8.135 1.00 37.91 10 GLY B C 1
ATOM 644 O O . GLY B 2 10 ? 4.709 -12.121 8.954 1.00 38.76 10 GLY B O 1
ATOM 645 N N . LEU B 2 11 ? 2.926 -13.390 8.379 1.00 36.15 11 LEU B N 1
ATOM 646 C CA . LEU B 2 11 ? 2.149 -13.149 9.586 1.00 33.02 11 LEU B CA 1
ATOM 647 C C . LEU B 2 11 ? 2.161 -14.390 10.468 1.00 33.70 11 LEU B C 1
ATOM 648 O O . LEU B 2 11 ? 1.850 -15.491 10.000 1.00 38.07 11 LEU B O 1
ATOM 653 N N . VAL B 2 12 ? 2.516 -14.209 11.743 1.00 30.68 12 VAL B N 1
ATOM 654 C CA . VAL B 2 12 ? 2.646 -15.306 12.694 1.00 33.35 12 VAL B CA 1
ATOM 655 C C . VAL B 2 12 ? 2.125 -14.850 14.051 1.00 34.27 12 VAL B C 1
ATOM 656 O O . VAL B 2 12 ? 2.058 -13.657 14.351 1.00 35.80 12 VAL B O 1
ATOM 660 N N . GLN B 2 13 ? 1.745 -15.826 14.870 1.00 36.44 13 GLN B N 1
ATOM 661 C CA . GLN B 2 13 ? 1.362 -15.573 16.249 1.00 40.05 13 GLN B CA 1
ATOM 662 C C . GLN B 2 13 ? 2.603 -15.442 17.127 1.00 40.48 13 GLN B C 1
ATOM 663 O O . GLN B 2 13 ? 3.709 -15.844 16.749 1.00 39.33 13 GLN B O 1
ATOM 669 N N . ALA B 2 14 ? 2.410 -14.848 18.304 1.00 42.48 14 ALA B N 1
ATOM 670 C CA . ALA B 2 14 ? 3.489 -14.745 19.277 1.00 44.76 14 ALA B CA 1
ATOM 671 C C . ALA B 2 14 ? 4.034 -16.125 19.621 1.00 45.97 14 ALA B C 1
ATOM 672 O O . ALA B 2 14 ? 3.290 -17.109 19.689 1.00 46.08 14 ALA B O 1
ATOM 674 N N . GLY B 2 15 ? 5.346 -16.194 19.840 1.00 43.49 15 GLY B N 1
ATOM 675 C CA . GLY B 2 15 ? 6.011 -17.450 20.103 1.00 42.49 15 GLY B CA 1
ATOM 676 C C . GLY B 2 15 ? 6.324 -18.287 18.882 1.00 42.72 15 GLY B C 1
ATOM 677 O O . GLY B 2 15 ? 6.901 -19.374 19.030 1.00 43.59 15 GLY B O 1
ATOM 678 N N . GLY B 2 16 ? 5.960 -17.829 17.686 1.00 42.15 16 GLY B N 1
ATOM 679 C CA . GLY B 2 16 ? 6.197 -18.584 16.474 1.00 41.68 16 GLY B CA 1
ATOM 680 C C . GLY B 2 16 ? 7.614 -18.420 15.952 1.00 39.56 16 GLY B C 1
ATOM 681 O O . GLY B 2 16 ? 8.471 -17.777 16.559 1.00 39.07 16 GLY B O 1
ATOM 682 N N . SER B 2 17 ? 7.853 -19.027 14.790 1.00 38.98 17 SER B N 1
ATOM 683 C CA . SER B 2 17 ? 9.151 -18.976 14.134 1.00 37.64 17 SER B CA 1
ATOM 684 C C . SER B 2 17 ? 8.981 -18.620 12.663 1.00 35.45 17 SER B C 1
ATOM 685 O O . SER B 2 17 ? 7.920 -18.824 12.068 1.00 36.30 17 SER B O 1
ATOM 688 N N . LEU B 2 18 ? 10.055 -18.089 12.081 1.00 34.52 18 LEU B N 1
ATOM 689 C CA . LEU B 2 18 ? 10.082 -17.686 10.681 1.00 34.39 18 LEU B CA 1
ATOM 690 C C . LEU B 2 18 ? 11.528 -17.716 10.215 1.00 34.82 18 LEU B C 1
ATOM 691 O O . LEU B 2 18 ? 12.445 -17.546 11.017 1.00 35.69 18 LEU B O 1
ATOM 696 N N . ARG B 2 19 ? 11.730 -17.955 8.920 1.00 34.15 19 ARG B N 1
ATOM 697 C CA . ARG B 2 19 ? 13.071 -17.962 8.339 1.00 32.84 19 ARG B CA 1
ATOM 698 C C . ARG B 2 19 ? 13.086 -17.032 7.134 1.00 31.84 19 ARG B C 1
ATOM 699 O O . ARG B 2 19 ? 12.431 -17.309 6.123 1.00 32.42 19 ARG B O 1
ATOM 707 N N . LEU B 2 20 ? 13.827 -15.933 7.241 1.00 31.67 20 LEU B N 1
ATOM 708 C CA . LEU B 2 20 ? 14.001 -15.017 6.125 1.00 30.19 20 LEU B CA 1
ATOM 709 C C . LEU B 2 20 ? 15.193 -15.435 5.273 1.00 32.57 20 LEU B C 1
ATOM 710 O O . LEU B 2 20 ? 16.188 -15.967 5.775 1.00 31.38 20 LEU B O 1
ATOM 715 N N . SER B 2 21 ? 15.084 -15.176 3.972 1.00 35.73 21 SER B N 1
ATOM 716 C CA . SER B 2 21 ? 16.126 -15.517 3.015 1.00 39.09 21 SER B CA 1
ATOM 717 C C . SER B 2 21 ? 16.318 -14.351 2.061 1.00 44.59 21 SER B C 1
ATOM 718 O O . SER B 2 21 ? 15.347 -13.752 1.592 1.00 43.00 21 SER B O 1
ATOM 721 N N . CYS B 2 22 ? 17.578 -14.043 1.771 1.00 51.37 22 CYS B N 1
ATOM 722 C CA . CYS B 2 22 ? 17.957 -12.912 0.932 1.00 55.64 22 CYS B CA 1
ATOM 723 C C . CYS B 2 22 ? 18.698 -13.466 -0.277 1.00 56.91 22 CYS B C 1
ATOM 724 O O . CYS B 2 22 ? 19.805 -14.002 -0.141 1.00 61.73 22 CYS B O 1
ATOM 727 N N . ALA B 2 23 ? 18.074 -13.356 -1.448 1.00 54.87 23 ALA B N 1
ATOM 728 C CA . ALA B 2 23 ? 18.656 -13.821 -2.698 1.00 54.46 23 ALA B CA 1
ATOM 729 C C . ALA B 2 23 ? 19.482 -12.717 -3.345 1.00 53.32 23 ALA B C 1
ATOM 730 O O . ALA B 2 23 ? 19.049 -11.561 -3.421 1.00 52.32 23 ALA B O 1
ATOM 732 N N . ALA B 2 24 ? 20.675 -13.085 -3.810 1.00 51.07 24 ALA B N 1
ATOM 733 C CA . ALA B 2 24 ? 21.609 -12.154 -4.426 1.00 49.83 24 ALA B CA 1
ATOM 734 C C . ALA B 2 24 ? 21.953 -12.601 -5.840 1.00 50.48 24 ALA B C 1
ATOM 735 O O . ALA B 2 24 ? 22.075 -13.799 -6.111 1.00 51.05 24 ALA B O 1
ATOM 737 N N . SER B 2 25 ? 22.106 -11.629 -6.736 1.00 49.51 25 SER B N 1
ATOM 738 C CA . SER B 2 25 ? 22.604 -11.897 -8.074 1.00 51.54 25 SER B CA 1
ATOM 739 C C . SER B 2 25 ? 24.121 -12.066 -8.043 1.00 55.77 25 SER B C 1
ATOM 740 O O . SER B 2 25 ? 24.812 -11.560 -7.154 1.00 54.58 25 SER B O 1
ATOM 743 N N . GLY B 2 26 ? 24.641 -12.777 -9.041 1.00 61.30 26 GLY B N 1
ATOM 744 C CA . GLY B 2 26 ? 26.052 -13.102 -8.993 1.00 65.74 26 GLY B CA 1
ATOM 745 C C . GLY B 2 26 ? 26.342 -14.092 -7.875 1.00 70.63 26 GLY B C 1
ATOM 746 O O . GLY B 2 26 ? 25.452 -14.771 -7.355 1.00 75.69 26 GLY B O 1
ATOM 747 N N . SER B 2 27 ? 27.618 -14.172 -7.506 1.00 70.78 27 SER B N 1
ATOM 748 C CA . SER B 2 27 ? 28.045 -15.061 -6.434 1.00 69.58 27 SER B CA 1
ATOM 749 C C . SER B 2 27 ? 28.062 -14.304 -5.112 1.00 65.90 27 SER B C 1
ATOM 750 O O . SER B 2 27 ? 28.556 -13.175 -5.039 1.00 66.37 27 SER B O 1
ATOM 753 N N . ILE B 2 28 ? 27.518 -14.933 -4.069 1.00 62.98 28 ILE B N 1
ATOM 754 C CA . ILE B 2 28 ? 27.398 -14.270 -2.774 1.00 59.43 28 ILE B CA 1
ATOM 755 C C . ILE B 2 28 ? 28.724 -14.214 -2.023 1.00 60.22 28 ILE B C 1
ATOM 756 O O . ILE B 2 28 ? 28.901 -13.347 -1.159 1.00 58.24 28 ILE B O 1
ATOM 761 N N . SER B 2 29 ? 29.662 -15.115 -2.327 1.00 62.73 29 SER B N 1
ATOM 762 C CA . SER B 2 29 ? 30.953 -15.137 -1.648 1.00 62.25 29 SER B CA 1
ATOM 763 C C . SER B 2 29 ? 31.827 -13.931 -1.969 1.00 60.24 29 SER B C 1
ATOM 764 O O . SER B 2 29 ? 32.857 -13.747 -1.311 1.00 59.80 29 SER B O 1
ATOM 767 N N . ARG B 2 30 ? 31.458 -13.117 -2.959 1.00 58.76 30 ARG B N 1
ATOM 768 C CA . ARG B 2 30 ? 32.258 -11.947 -3.300 1.00 57.87 30 ARG B CA 1
ATOM 769 C C . ARG B 2 30 ? 32.003 -10.768 -2.370 1.00 51.95 30 ARG B C 1
ATOM 770 O O . ARG B 2 30 ? 32.857 -9.881 -2.271 1.00 49.42 30 ARG B O 1
ATOM 778 N N . PHE B 2 31 ? 30.856 -10.735 -1.694 1.00 48.15 31 PHE B N 1
ATOM 779 C CA . PHE B 2 31 ? 30.554 -9.634 -0.790 1.00 46.19 31 PHE B CA 1
ATOM 780 C C . PHE B 2 31 ? 31.455 -9.691 0.438 1.00 46.47 31 PHE B C 1
ATOM 781 O O . PHE B 2 31 ? 31.769 -10.770 0.949 1.00 50.48 31 PHE B O 1
ATOM 789 N N . ASN B 2 32 ? 31.871 -8.516 0.914 1.00 40.62 32 ASN B N 1
ATOM 790 C CA . ASN B 2 32 ? 32.725 -8.425 2.091 1.00 39.06 32 ASN B CA 1
ATOM 791 C C . ASN B 2 32 ? 31.942 -8.331 3.393 1.00 37.70 32 ASN B C 1
ATOM 792 O O . ASN B 2 32 ? 32.527 -8.533 4.463 1.00 37.25 32 ASN B O 1
ATOM 797 N N . ALA B 2 33 ? 30.644 -8.040 3.329 1.00 29.13 33 ALA B N 1
ATOM 798 C CA . ALA B 2 33 ? 29.797 -8.010 4.512 1.00 27.77 33 ALA B CA 1
ATOM 799 C C . ALA B 2 33 ? 28.341 -8.051 4.076 1.00 30.47 33 ALA B C 1
ATOM 800 O O . ALA B 2 33 ? 27.976 -7.455 3.062 1.00 32.59 33 ALA B O 1
ATOM 802 N N . MET B 2 34 ? 27.519 -8.757 4.850 1.00 29.91 34 MET B N 1
ATOM 803 C CA . MET B 2 34 ? 26.075 -8.764 4.652 1.00 29.80 34 MET B CA 1
ATOM 804 C C . MET B 2 34 ? 25.409 -8.721 6.017 1.00 32.04 34 MET B C 1
ATOM 805 O O . MET B 2 34 ? 26.042 -8.992 7.037 1.00 34.25 34 MET B O 1
ATOM 810 N N . G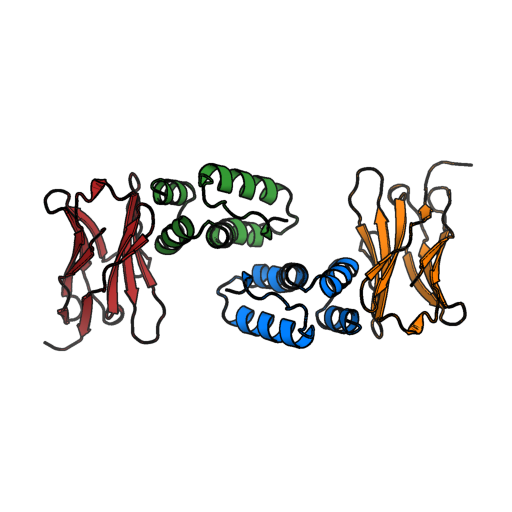LY B 2 35 ? 24.131 -8.364 6.044 1.00 33.09 35 GLY B N 1
ATOM 811 C CA . GLY B 2 35 ? 23.457 -8.330 7.328 1.00 32.22 35 GLY B CA 1
ATOM 812 C C . GLY B 2 35 ? 21.991 -7.981 7.209 1.00 33.45 35 GLY B C 1
ATOM 813 O O . GLY B 2 35 ? 21.423 -7.924 6.114 1.00 35.43 35 GLY B O 1
ATOM 814 N N . TRP B 2 36 ? 21.392 -7.732 8.376 1.00 30.70 36 TRP B N 1
ATOM 815 C CA . TRP B 2 36 ? 19.954 -7.548 8.517 1.00 30.53 36 TRP B CA 1
ATOM 816 C C . TRP B 2 36 ? 19.666 -6.328 9.378 1.00 28.21 36 TRP B C 1
ATOM 817 O O . TRP B 2 36 ? 20.259 -6.162 10.451 1.00 25.49 36 TRP B O 1
ATOM 828 N N . TRP B 2 37 ? 18.759 -5.485 8.894 1.00 26.18 37 TRP B N 1
ATOM 829 C CA . TRP B 2 37 ? 18.184 -4.364 9.620 1.00 23.84 37 TRP B CA 1
ATOM 830 C C . TRP B 2 37 ? 16.669 -4.514 9.626 1.00 25.18 37 TRP B C 1
ATOM 831 O O . TRP B 2 37 ? 16.102 -5.296 8.861 1.00 27.55 37 TRP B O 1
ATOM 842 N N . ARG B 2 38 ? 16.008 -3.780 10.518 1.00 24.25 38 ARG B N 1
ATOM 843 C CA . ARG B 2 38 ? 14.553 -3.778 10.553 1.00 26.04 38 ARG B CA 1
ATOM 844 C C . ARG B 2 38 ? 14.050 -2.377 10.866 1.00 29.09 38 ARG B C 1
ATOM 845 O O . ARG B 2 38 ? 14.743 -1.56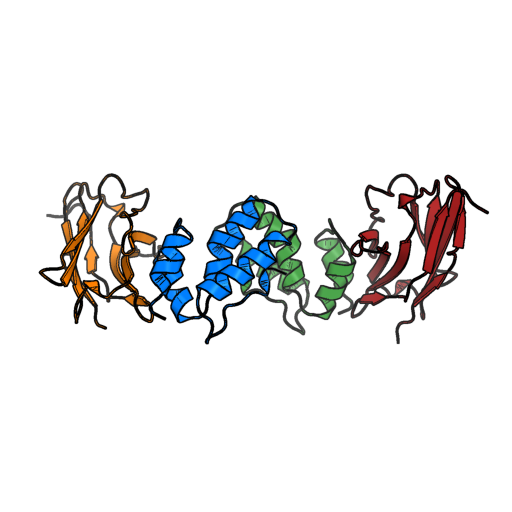8 11.490 1.00 28.14 38 ARG B O 1
ATOM 853 N N . GLN B 2 39 ? 12.825 -2.098 10.422 1.00 34.29 39 GLN B N 1
ATOM 854 C CA . GLN B 2 39 ? 12.165 -0.836 10.733 1.00 38.16 39 GLN B CA 1
ATOM 855 C C . GLN B 2 39 ? 10.703 -1.105 11.046 1.00 37.66 39 GLN B C 1
ATOM 856 O O . GLN B 2 39 ? 9.993 -1.716 10.242 1.00 37.29 39 GLN B O 1
ATOM 862 N N . ALA B 2 40 ? 10.262 -0.638 12.213 1.00 37.86 40 ALA B N 1
ATOM 863 C CA . ALA B 2 40 ? 8.909 -0.678 12.739 1.00 37.64 40 ALA B CA 1
ATOM 864 C C . ALA B 2 40 ? 8.202 0.645 12.476 1.00 40.31 40 ALA B C 1
ATOM 865 O O . ALA B 2 40 ? 8.854 1.687 12.358 1.00 41.36 40 ALA B O 1
ATOM 867 N N . PRO B 2 41 ? 6.872 0.634 12.358 1.00 42.93 41 PRO B N 1
ATOM 868 C CA . PRO B 2 41 ? 6.148 1.882 12.062 1.00 40.95 41 PRO B CA 1
ATOM 869 C C . PRO B 2 41 ? 6.415 2.939 13.121 1.00 38.52 41 PRO B C 1
ATOM 870 O O . PRO B 2 41 ? 6.159 2.736 14.310 1.00 37.30 41 PRO B O 1
ATOM 874 N N . GLY B 2 42 ? 6.944 4.081 12.674 1.00 39.52 42 GLY B N 1
ATOM 875 C CA . GLY B 2 42 ? 7.245 5.202 13.541 1.00 41.88 42 GLY B CA 1
ATOM 876 C C . GLY B 2 42 ? 8.606 5.150 14.203 1.00 44.12 42 GLY B C 1
ATOM 877 O O . GLY B 2 42 ? 9.048 6.161 14.761 1.00 45.46 42 GLY B O 1
ATOM 878 N N . LYS B 2 43 ? 9.278 4.009 14.157 1.00 45.43 43 LYS B N 1
ATOM 879 C CA . LYS B 2 43 ? 10.573 3.795 14.786 1.00 44.14 43 LYS B CA 1
ATOM 880 C C . LYS B 2 43 ? 11.691 3.813 13.750 1.00 44.17 43 LYS B C 1
ATOM 881 O O . LYS B 2 43 ? 11.488 3.483 12.579 1.00 42.73 43 LYS B O 1
ATOM 887 N N . GLU B 2 44 ? 12.874 4.234 14.189 1.00 47.82 44 GLU B N 1
ATOM 888 C CA . GLU B 2 44 ? 14.023 4.316 13.297 1.00 52.54 44 GLU B CA 1
ATOM 889 C C . GLU B 2 44 ? 14.592 2.929 13.005 1.00 45.57 44 GLU B C 1
ATOM 890 O O . GLU B 2 44 ? 14.444 1.991 13.796 1.00 43.50 44 GLU B O 1
ATOM 896 N N . ARG B 2 45 ? 15.222 2.804 11.834 1.00 40.83 45 ARG B N 1
ATOM 897 C CA . ARG B 2 45 ? 15.869 1.558 11.435 1.00 38.18 45 ARG B CA 1
ATOM 898 C C . ARG B 2 45 ? 16.794 1.045 12.528 1.00 37.61 45 ARG B C 1
ATOM 899 O O . ARG B 2 45 ? 17.665 1.770 13.016 1.00 37.82 45 ARG B O 1
ATOM 907 N N . GLU B 2 46 ? 16.603 -0.214 12.903 1.00 36.09 46 GLU B N 1
ATOM 908 C CA . GLU B 2 46 ? 17.386 -0.855 13.945 1.00 35.82 46 GLU B CA 1
ATOM 909 C C . GLU B 2 46 ? 18.215 -1.985 13.346 1.00 34.83 46 GLU B C 1
ATOM 910 O O . GLU B 2 46 ? 17.753 -2.702 12.452 1.00 35.17 46 GLU B O 1
ATOM 916 N N . PHE B 2 47 ? 19.436 -2.142 13.848 1.00 32.88 47 PHE B N 1
ATOM 917 C CA . PHE B 2 47 ? 20.351 -3.158 13.349 1.00 30.88 47 PHE B CA 1
ATOM 918 C C . PHE B 2 47 ? 20.016 -4.511 13.967 1.00 31.82 47 PHE B C 1
ATOM 919 O O . PHE B 2 47 ? 19.780 -4.612 15.174 1.00 31.56 47 PHE B O 1
ATOM 927 N N . VAL B 2 48 ? 19.989 -5.548 13.130 1.00 31.41 48 VAL B N 1
ATOM 928 C CA . VAL B 2 48 ? 19.585 -6.890 13.551 1.00 31.02 48 VAL B CA 1
ATOM 929 C C . VAL B 2 48 ? 20.761 -7.853 13.548 1.00 33.07 48 VAL B C 1
ATOM 930 O O . VAL B 2 48 ? 21.084 -8.454 14.585 1.00 35.93 48 VAL B O 1
ATOM 934 N N . ALA B 2 49 ? 21.435 -8.027 12.414 1.00 32.07 49 ALA B N 1
ATOM 935 C CA . ALA B 2 49 ? 22.496 -9.017 12.333 1.00 32.34 49 ALA B CA 1
ATOM 936 C C . ALA B 2 49 ? 23.595 -8.540 11.394 1.00 34.78 49 ALA B C 1
ATOM 937 O O . ALA B 2 49 ? 23.366 -7.715 10.507 1.00 36.08 49 ALA B O 1
ATOM 939 N N . ARG B 2 50 ? 24.793 -9.094 11.588 1.00 36.54 50 ARG B N 1
ATOM 940 C CA . ARG B 2 50 ? 25.962 -8.731 10.799 1.00 35.34 50 ARG B CA 1
ATOM 941 C C . ARG B 2 50 ? 26.837 -9.950 10.556 1.00 37.63 50 ARG B C 1
ATOM 942 O O . ARG B 2 50 ? 27.030 -10.779 11.450 1.00 41.58 50 ARG B O 1
ATOM 950 N N . ILE B 2 51 ? 27.367 -10.046 9.338 1.00 36.62 51 ILE B N 1
ATOM 951 C CA . ILE B 2 51 ? 28.408 -11.002 8.981 1.00 37.50 51 ILE B CA 1
ATOM 952 C C . ILE B 2 51 ? 29.464 -10.266 8.170 1.00 35.89 51 ILE B C 1
ATOM 953 O O . ILE B 2 51 ? 29.166 -9.742 7.087 1.00 34.90 51 ILE B O 1
ATOM 958 N N . VAL B 2 52 ? 30.686 -10.223 8.691 1.00 35.46 52 VAL B N 1
ATOM 959 C CA . VAL B 2 52 ? 31.845 -9.698 7.982 1.00 35.23 52 VAL B CA 1
ATOM 960 C C . VAL B 2 52 ? 32.714 -10.887 7.598 1.00 36.94 52 VAL B C 1
ATOM 961 O O . VAL B 2 52 ? 32.848 -11.841 8.375 1.00 32.21 52 VAL B O 1
ATOM 965 N N . LYS B 2 53 ? 33.289 -10.839 6.398 1.00 37.39 53 LYS B N 1
ATOM 966 C CA . LYS B 2 53 ? 33.996 -11.995 5.856 1.00 38.66 53 LYS B CA 1
ATOM 967 C C . LYS B 2 53 ? 35.146 -12.400 6.771 1.00 39.55 53 LYS B C 1
ATOM 968 O O . LYS B 2 53 ? 36.015 -11.582 7.091 1.00 40.47 53 LYS B O 1
ATOM 974 N N . GLY B 2 54 ? 35.148 -13.668 7.189 1.00 39.30 54 GLY B N 1
ATOM 975 C CA . GLY B 2 54 ? 36.154 -14.179 8.094 1.00 39.34 54 GLY B CA 1
ATOM 976 C C . GLY B 2 54 ? 35.849 -14.013 9.567 1.00 37.68 54 GLY B C 1
ATOM 977 O O . GLY B 2 54 ? 36.604 -14.532 10.400 1.00 39.17 54 GLY B O 1
ATOM 978 N N . PHE B 2 55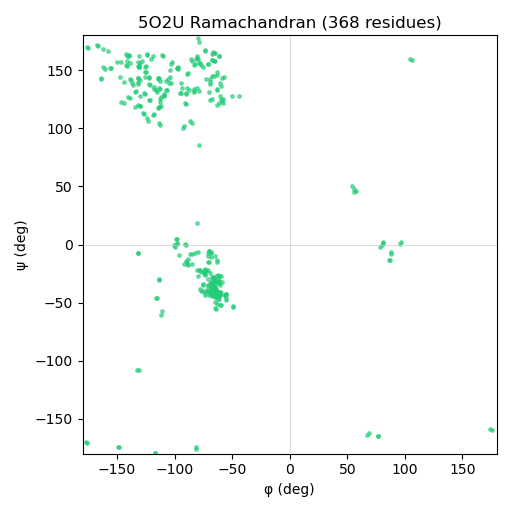 ? 34.775 -13.313 9.916 1.00 35.58 55 PHE B N 1
ATOM 979 C CA . PHE B 2 55 ? 34.450 -12.986 11.296 1.00 36.50 55 PHE B CA 1
ATOM 980 C C . PHE B 2 55 ? 33.218 -13.742 11.779 1.00 36.55 55 PHE B C 1
ATOM 981 O O . PHE B 2 55 ? 32.431 -14.271 10.992 1.00 39.17 55 PHE B O 1
ATOM 989 N N . ASP B 2 56 ? 33.065 -13.774 13.101 1.00 37.42 56 ASP B N 1
ATOM 990 C CA . ASP B 2 56 ? 31.905 -14.373 13.733 1.00 38.75 56 ASP B CA 1
ATOM 991 C C . ASP B 2 56 ? 30.660 -13.524 13.508 1.00 37.36 56 ASP B C 1
ATOM 992 O O . ASP B 2 56 ? 30.752 -12.314 13.264 1.00 37.47 56 ASP B O 1
ATOM 997 N N . PRO B 2 57 ? 29.476 -14.128 13.570 1.00 35.67 57 PRO B N 1
ATOM 998 C CA . PRO B 2 57 ? 28.242 -13.345 13.495 1.00 32.15 57 PRO B CA 1
ATOM 999 C C . PRO B 2 57 ? 28.044 -12.501 14.745 1.00 34.96 57 PRO B C 1
ATOM 1000 O O . PRO B 2 57 ? 28.288 -12.953 15.868 1.00 35.90 57 PRO B O 1
ATOM 1004 N N . VAL B 2 58 ? 27.603 -11.264 14.539 1.00 35.41 58 VAL B N 1
ATOM 1005 C CA . VAL B 2 58 ? 27.225 -10.361 15.619 1.00 36.15 58 VAL B CA 1
ATOM 1006 C C . VAL B 2 58 ? 25.729 -10.104 15.523 1.00 36.60 58 VAL B C 1
ATOM 1007 O O . VAL B 2 58 ? 25.200 -9.849 14.434 1.00 33.57 58 VAL B O 1
ATOM 1011 N N . LEU B 2 59 ? 25.047 -10.167 16.663 1.00 39.22 59 LEU B N 1
ATOM 1012 C CA . LEU B 2 59 ? 23.606 -9.988 16.725 1.00 40.78 59 LEU B CA 1
ATOM 1013 C C . LEU B 2 59 ? 23.273 -8.878 17.709 1.00 43.92 59 LEU B C 1
ATOM 1014 O O . LEU B 2 59 ? 24.041 -8.592 18.632 1.00 47.85 59 LEU B O 1
ATOM 1019 N N . ALA B 2 60 ? 22.126 -8.241 17.494 1.00 41.58 60 ALA B N 1
ATOM 1020 C CA . ALA B 2 60 ? 21.672 -7.221 18.422 1.00 41.31 60 ALA B CA 1
ATOM 1021 C C . ALA B 2 60 ? 21.306 -7.858 19.760 1.00 43.65 60 ALA B C 1
ATOM 1022 O O . ALA B 2 60 ? 21.034 -9.058 19.853 1.00 44.30 60 ALA B O 1
ATOM 1024 N N . ASP B 2 61 ? 21.308 -7.035 20.809 1.00 45.46 61 ASP B N 1
ATOM 1025 C CA . ASP B 2 61 ? 21.044 -7.556 22.146 1.00 49.57 61 ASP B CA 1
ATOM 1026 C C . ASP B 2 61 ? 19.599 -8.012 22.305 1.00 47.34 61 ASP B C 1
ATOM 1027 O O . ASP B 2 61 ? 19.332 -8.973 23.035 1.00 48.61 61 ASP B O 1
ATOM 1032 N N . SER B 2 62 ? 18.660 -7.334 21.647 1.00 44.63 62 SER B N 1
ATOM 1033 C CA . SER B 2 62 ? 17.253 -7.702 21.730 1.00 43.38 62 SER B CA 1
ATOM 1034 C C . SER B 2 62 ? 16.924 -9.011 21.017 1.00 41.46 62 SER B C 1
ATOM 1035 O O . SER B 2 62 ? 15.778 -9.472 21.117 1.00 42.34 62 SER B O 1
ATOM 1038 N N . VAL B 2 63 ? 17.876 -9.625 20.310 1.00 39.64 63 VAL B N 1
ATOM 1039 C CA . VAL B 2 63 ? 17.577 -10.787 19.476 1.00 36.68 63 VAL B CA 1
ATOM 1040 C C . VAL B 2 63 ? 18.580 -11.910 19.720 1.00 41.08 63 VAL B C 1
ATOM 1041 O O . VAL B 2 63 ? 18.413 -13.018 19.197 1.00 43.22 63 VAL B O 1
ATOM 1045 N N . LYS B 2 64 ? 19.631 -11.626 20.500 1.00 46.16 64 LYS B N 1
ATOM 1046 C CA . LYS B 2 64 ? 20.793 -12.513 20.553 1.00 49.55 64 LYS B CA 1
ATOM 1047 C C . LYS B 2 64 ? 20.403 -13.939 20.918 1.00 52.28 64 LYS B C 1
ATOM 1048 O O . LYS B 2 64 ? 20.916 -14.897 20.329 1.00 56.16 64 LYS B O 1
ATOM 1054 N N . GLY B 2 65 ? 19.504 -14.103 21.889 1.00 49.90 65 GLY B N 1
ATOM 1055 C CA . GLY B 2 65 ? 19.100 -15.434 22.303 1.00 50.55 65 GLY B CA 1
ATOM 1056 C C . GLY B 2 65 ? 18.197 -16.142 21.316 1.00 46.37 65 GLY B C 1
ATOM 1057 O O . GLY B 2 65 ? 18.096 -17.373 21.359 1.00 47.83 65 GLY B O 1
ATOM 1058 N N . ARG B 2 66 ? 17.531 -15.394 20.434 1.00 40.93 66 ARG B N 1
ATOM 1059 C CA . ARG B 2 66 ? 16.434 -15.927 19.640 1.00 36.93 66 ARG B CA 1
ATOM 1060 C C . ARG B 2 66 ? 16.713 -16.006 18.145 1.00 35.10 66 ARG B C 1
ATOM 1061 O O . ARG B 2 66 ? 16.149 -16.877 17.478 1.00 34.23 66 ARG B O 1
ATOM 1069 N N . PHE B 2 67 ? 17.544 -15.122 17.594 1.00 33.67 67 PHE B N 1
ATOM 1070 C CA . PHE B 2 67 ? 17.819 -15.112 16.162 1.00 33.93 67 PHE B CA 1
ATOM 1071 C C . PHE B 2 67 ? 19.182 -15.727 15.870 1.00 39.58 67 PHE B C 1
ATOM 1072 O O . PHE B 2 67 ? 20.072 -15.748 16.724 1.00 46.40 67 PHE B O 1
ATOM 1080 N N . THR B 2 68 ? 19.334 -16.234 14.647 1.00 36.55 68 THR B N 1
ATOM 1081 C CA . THR B 2 68 ? 20.609 -16.730 14.144 1.00 37.19 68 THR B CA 1
ATOM 1082 C C . THR B 2 68 ? 20.760 -16.278 12.699 1.00 38.67 68 THR B C 1
ATOM 1083 O O . THR B 2 68 ? 19.776 -16.225 11.959 1.00 27.44 68 THR B O 1
ATOM 1087 N N . ILE B 2 69 ? 21.980 -15.928 12.300 1.00 39.02 69 ILE B N 1
ATOM 1088 C CA . ILE B 2 69 ? 22.260 -15.522 10.927 1.00 38.31 69 ILE B CA 1
ATOM 1089 C C . ILE B 2 69 ? 23.256 -16.492 10.302 1.00 41.25 69 ILE B C 1
ATOM 1090 O O . ILE B 2 69 ? 24.265 -16.847 10.922 1.00 43.63 69 ILE B O 1
ATOM 1095 N N . SER B 2 70 ? 22.966 -16.923 9.074 1.00 43.57 70 SER B N 1
ATOM 1096 C CA . SER B 2 70 ? 23.800 -17.888 8.372 1.00 47.23 70 SER B CA 1
ATOM 1097 C C . SER B 2 70 ? 23.880 -17.505 6.900 1.00 50.16 70 SER B C 1
ATOM 1098 O O . SER B 2 70 ? 23.070 -16.723 6.396 1.00 52.20 70 SER B O 1
ATOM 1101 N N . ILE B 2 71 ? 24.881 -18.058 6.217 1.00 50.29 71 ILE B N 1
ATOM 1102 C CA . ILE B 2 71 ? 25.100 -17.818 4.794 1.00 48.54 71 ILE B CA 1
ATOM 1103 C C . ILE B 2 71 ? 25.182 -19.158 4.078 1.00 51.43 71 ILE B C 1
ATOM 1104 O O . ILE B 2 71 ? 25.923 -20.050 4.505 1.00 54.69 71 ILE B O 1
ATOM 1109 N N . ASP B 2 72 ? 24.428 -19.296 2.991 1.00 54.93 72 ASP B N 1
ATOM 1110 C CA . ASP B 2 72 ? 24.422 -20.505 2.170 1.00 59.95 72 ASP B CA 1
ATOM 1111 C C . ASP B 2 72 ? 25.014 -20.151 0.808 1.00 60.95 72 ASP B C 1
ATOM 1112 O O . ASP B 2 72 ? 24.362 -19.498 -0.015 1.00 59.46 72 ASP B O 1
ATOM 1117 N N . SER B 2 73 ? 26.266 -20.564 0.588 1.00 63.25 73 SER B N 1
ATOM 1118 C CA . SER B 2 73 ? 26.939 -20.290 -0.676 1.00 63.50 73 SER B CA 1
ATOM 1119 C C . SER B 2 73 ? 26.419 -21.164 -1.808 1.00 64.00 73 SER B C 1
ATOM 1120 O O . SER B 2 73 ? 26.574 -20.798 -2.978 1.00 63.94 73 SER B O 1
ATOM 1123 N N . ALA B 2 74 ? 25.819 -22.313 -1.488 1.00 64.40 74 ALA B N 1
ATOM 1124 C CA . ALA B 2 74 ? 25.270 -23.177 -2.528 1.00 66.18 74 ALA B CA 1
ATOM 1125 C C . ALA B 2 74 ? 24.141 -22.479 -3.277 1.00 67.98 74 ALA B C 1
ATOM 1126 O O . ALA B 2 74 ? 24.138 -22.429 -4.513 1.00 69.99 74 ALA B O 1
ATOM 1128 N N . GLU B 2 75 ? 23.173 -21.932 -2.545 1.00 68.67 75 GLU B N 1
ATOM 1129 C CA . GLU B 2 75 ? 22.066 -21.203 -3.151 1.00 71.67 75 GLU B CA 1
ATOM 1130 C C . GLU B 2 75 ? 22.337 -19.711 -3.287 1.00 70.55 75 GLU B C 1
ATOM 1131 O O . GLU B 2 75 ? 21.468 -18.987 -3.783 1.00 70.12 75 GLU B O 1
ATOM 1137 N N . ASN B 2 76 ? 23.514 -19.241 -2.868 1.00 69.38 76 ASN B N 1
ATOM 1138 C CA . ASN B 2 76 ? 23.873 -17.821 -2.928 1.00 68.36 76 ASN B CA 1
ATOM 1139 C C . ASN B 2 76 ? 22.875 -16.960 -2.150 1.00 67.76 76 ASN B C 1
ATOM 1140 O O . ASN B 2 76 ? 22.421 -15.916 -2.625 1.00 72.57 76 ASN B O 1
ATOM 1145 N N . THR B 2 77 ? 22.535 -17.401 -0.938 1.00 59.03 77 THR B N 1
ATOM 1146 C CA . THR B 2 77 ? 21.487 -16.757 -0.156 1.00 49.81 77 THR B CA 1
ATOM 1147 C C . THR B 2 77 ? 21.958 -16.488 1.267 1.00 42.88 77 THR B C 1
ATOM 1148 O O . THR B 2 77 ? 22.832 -17.182 1.795 1.00 40.02 77 THR B O 1
ATOM 1152 N N . LEU B 2 78 ? 21.360 -15.468 1.883 1.00 39.58 78 LEU B N 1
ATOM 1153 C CA . LEU B 2 78 ? 21.657 -15.074 3.257 1.00 36.82 78 LEU B CA 1
ATOM 1154 C C . LEU B 2 78 ? 20.422 -15.301 4.121 1.00 37.69 78 LEU B C 1
ATOM 1155 O O . LEU B 2 78 ? 19.388 -14.660 3.909 1.00 36.74 78 LEU B O 1
ATOM 1160 N N . ALA B 2 79 ? 20.538 -16.185 5.109 1.00 39.29 79 ALA B N 1
ATOM 1161 C CA . ALA B 2 79 ? 19.403 -16.609 5.917 1.00 41.51 79 ALA B CA 1
ATOM 1162 C C . ALA B 2 79 ? 19.441 -15.966 7.297 1.00 43.82 79 ALA B C 1
ATOM 1163 O O . ALA B 2 79 ? 20.505 -15.868 7.919 1.00 47.17 79 ALA B O 1
ATOM 1165 N N . LEU B 2 80 ? 18.268 -15.542 7.775 1.00 43.09 80 LEU B N 1
ATOM 1166 C CA . LEU B 2 80 ? 18.072 -15.125 9.161 1.00 37.82 80 LEU B CA 1
ATOM 1167 C C . LEU B 2 80 ? 16.948 -15.959 9.762 1.00 37.04 80 LEU B C 1
ATOM 1168 O O . LEU B 2 80 ? 15.780 -15.782 9.399 1.00 37.90 80 LEU B O 1
ATOM 1173 N N . GLN B 2 81 ? 17.300 -16.861 10.675 1.00 36.59 81 GLN B N 1
ATOM 1174 C CA . GLN B 2 81 ? 16.334 -17.707 11.363 1.00 36.00 81 GLN B CA 1
ATOM 1175 C C . GLN B 2 81 ? 15.869 -17.019 12.641 1.00 36.30 81 GLN B C 1
ATOM 1176 O O . GLN B 2 81 ? 16.681 -16.712 13.522 1.00 38.05 81 GLN B O 1
ATOM 1182 N N . MET B 2 82 ? 14.566 -16.780 12.732 1.00 35.50 82 MET B N 1
ATOM 1183 C CA . MET B 2 82 ? 13.945 -16.107 13.863 1.00 37.95 82 MET B CA 1
ATOM 1184 C C . MET B 2 82 ? 13.079 -17.095 14.631 1.00 42.38 82 MET B C 1
ATOM 1185 O O . MET B 2 82 ? 12.206 -17.748 14.047 1.00 42.69 82 MET B O 1
ATOM 1190 N N . ASN B 2 83 A 13.320 -17.190 15.937 1.00 46.53 82 ASN B N 1
ATOM 1191 C CA . ASN B 2 83 A 12.578 -18.063 16.833 1.00 48.58 82 ASN B CA 1
ATOM 1192 C C . ASN B 2 83 A 12.143 -17.265 18.052 1.00 50.91 82 ASN B C 1
ATOM 1193 O O . ASN B 2 83 A 12.668 -16.183 18.323 1.00 52.98 82 ASN B O 1
ATOM 1198 N N . ARG B 2 84 B 11.159 -17.803 18.776 1.00 53.09 82 ARG B N 1
ATOM 1199 C CA . ARG B 2 84 B 10.631 -17.164 19.984 1.00 55.45 82 ARG B CA 1
ATOM 1200 C C . ARG B 2 84 B 10.149 -15.745 19.680 1.00 50.73 82 ARG B C 1
ATOM 1201 O O . ARG B 2 84 B 10.464 -14.793 20.397 1.00 50.39 82 ARG B O 1
ATOM 1209 N N . LEU B 2 85 C 9.375 -15.611 18.606 1.00 46.78 82 LEU B N 1
ATOM 1210 C CA . LEU B 2 85 C 8.989 -14.296 18.115 1.00 43.07 82 LEU B CA 1
ATOM 1211 C C . LEU B 2 85 C 8.053 -13.583 19.086 1.00 41.41 82 LEU B C 1
ATOM 1212 O O . LEU B 2 85 C 7.220 -14.195 19.758 1.00 41.09 82 LEU B O 1
ATOM 1217 N N . LYS B 2 86 ? 8.210 -12.271 19.158 1.00 41.02 83 LYS B N 1
ATOM 1218 C CA . LYS B 2 86 ? 7.455 -11.389 20.028 1.00 40.25 83 LYS B CA 1
ATOM 1219 C C . LYS B 2 86 ? 6.726 -10.381 19.153 1.00 39.24 83 LYS B C 1
ATOM 1220 O O . LYS B 2 86 ? 7.121 -10.157 18.001 1.00 36.34 83 LYS B O 1
ATOM 1226 N N . PRO B 2 87 ? 5.669 -9.738 19.658 1.00 42.96 84 PRO B N 1
ATOM 1227 C CA . PRO B 2 87 ? 5.015 -8.671 18.872 1.00 42.68 84 PRO B CA 1
ATOM 1228 C C . PRO B 2 87 ? 5.923 -7.492 18.541 1.00 40.75 84 PRO B C 1
ATOM 1229 O O . PRO B 2 87 ? 5.786 -6.893 17.465 1.00 38.97 84 PRO B O 1
ATOM 1233 N N . GLU B 2 88 ? 6.841 -7.130 19.441 1.00 42.92 85 GLU B N 1
ATOM 1234 C CA . GLU B 2 88 ? 7.791 -6.056 19.165 1.00 43.81 85 GLU B CA 1
ATOM 1235 C C . GLU B 2 88 ? 8.731 -6.368 18.004 1.00 41.51 85 GLU B C 1
ATOM 1236 O O . GLU B 2 88 ? 9.411 -5.455 17.521 1.00 39.45 85 GLU B O 1
ATOM 1242 N N . ASP B 2 89 ? 8.789 -7.619 17.546 1.00 41.66 86 ASP B N 1
ATOM 1243 C CA . ASP B 2 89 ? 9.632 -7.965 16.410 1.00 39.63 86 ASP B CA 1
ATOM 1244 C C . ASP B 2 89 ? 8.996 -7.594 15.076 1.00 37.12 86 ASP B C 1
ATOM 1245 O O . ASP B 2 89 ? 9.656 -7.722 14.039 1.00 35.30 86 ASP B O 1
ATOM 1250 N N . THR B 2 90 ? 7.741 -7.146 15.081 1.00 36.61 87 THR B N 1
ATOM 1251 C CA . THR B 2 90 ? 7.060 -6.734 13.858 1.00 35.18 87 THR B CA 1
ATOM 1252 C C . THR B 2 90 ? 7.779 -5.558 13.213 1.00 35.71 87 THR B C 1
ATOM 1253 O O . THR B 2 90 ? 7.933 -4.500 13.833 1.00 37.92 87 THR B O 1
ATOM 1257 N N . ALA B 2 91 ? 8.199 -5.739 11.962 1.00 33.15 88 ALA B N 1
ATOM 1258 C CA . ALA B 2 91 ? 8.938 -4.717 11.230 1.00 30.18 88 ALA B CA 1
ATOM 1259 C C . ALA B 2 91 ? 9.149 -5.207 9.805 1.00 30.48 88 ALA B C 1
ATOM 1260 O O . ALA B 2 91 ? 8.898 -6.372 9.481 1.00 31.66 88 ALA B O 1
ATOM 1262 N N . VAL B 2 92 ? 9.610 -4.298 8.952 1.00 28.35 89 VAL B N 1
ATOM 1263 C CA . VAL B 2 92 ? 10.115 -4.662 7.635 1.00 28.92 89 VAL B CA 1
ATOM 1264 C C . VAL B 2 92 ? 11.609 -4.922 7.765 1.00 31.39 89 VAL B C 1
ATOM 1265 O O . VAL B 2 92 ? 12.344 -4.111 8.344 1.00 31.32 89 VAL B O 1
ATOM 1269 N N . TYR B 2 93 ? 12.054 -6.062 7.244 1.00 32.69 90 TYR B N 1
ATOM 1270 C CA . TYR B 2 93 ? 13.426 -6.525 7.394 1.00 31.13 90 TYR B CA 1
ATOM 1271 C C . TYR B 2 93 ? 14.160 -6.376 6.070 1.00 34.20 90 TYR B C 1
ATOM 1272 O O . TYR B 2 93 ? 13.640 -6.764 5.017 1.00 36.49 90 TYR B O 1
ATOM 1281 N N . TYR B 2 94 ? 15.364 -5.817 6.131 1.00 35.72 91 TYR B N 1
ATOM 1282 C CA . TYR B 2 94 ? 16.193 -5.571 4.963 1.00 38.63 91 TYR B CA 1
ATOM 1283 C C . TYR B 2 94 ? 17.519 -6.300 5.121 1.00 39.88 91 TYR B C 1
ATOM 1284 O O . TYR B 2 94 ? 18.109 -6.299 6.205 1.00 37.88 91 TYR B O 1
ATOM 1293 N N . CYS B 2 95 ? 17.986 -6.926 4.046 1.00 42.26 92 CYS B N 1
ATOM 1294 C CA . CYS B 2 95 ? 19.353 -7.419 3.992 1.00 44.05 92 CYS B CA 1
ATOM 1295 C C . CYS B 2 95 ? 20.229 -6.400 3.275 1.00 40.64 92 CYS B C 1
ATOM 1296 O O . CYS B 2 95 ? 19.762 -5.650 2.415 1.00 41.20 92 CYS B O 1
ATOM 1299 N N . PHE B 2 96 ? 21.509 -6.377 3.638 1.00 37.00 93 PHE B N 1
ATOM 1300 C CA . PHE B 2 96 ? 22.473 -5.532 2.952 1.00 31.83 93 PHE B CA 1
ATOM 1301 C C . PHE B 2 96 ? 23.706 -6.345 2.591 1.00 30.75 93 PHE B C 1
ATOM 1302 O O . PHE B 2 96 ? 24.063 -7.308 3.281 1.00 31.43 93 PHE B O 1
ATOM 1310 N N . ALA B 2 97 ? 24.371 -5.911 1.519 1.00 30.46 94 ALA B N 1
ATOM 1311 C CA . ALA B 2 97 ? 25.610 -6.503 1.042 1.00 32.84 94 ALA B CA 1
ATOM 1312 C C . ALA B 2 97 ? 26.616 -5.394 0.773 1.00 33.49 94 ALA B C 1
ATOM 1313 O O . ALA B 2 97 ? 26.249 -4.307 0.315 1.00 33.91 94 ALA B O 1
ATOM 1315 N N . ALA B 2 98 ? 27.882 -5.671 1.066 1.00 33.21 95 ALA B N 1
ATOM 1316 C CA . ALA B 2 98 ? 28.962 -4.699 0.934 1.00 30.69 95 ALA B CA 1
ATOM 1317 C C . ALA B 2 98 ? 29.921 -5.144 -0.163 1.00 34.74 95 ALA B C 1
ATOM 1318 O O . ALA B 2 98 ? 30.524 -6.220 -0.066 1.00 37.12 95 ALA B O 1
ATOM 1320 N N . LEU B 2 99 ? 30.052 -4.324 -1.208 1.00 37.59 96 LEU B N 1
ATOM 1321 C CA . LEU B 2 99 ? 31.074 -4.541 -2.227 1.00 39.25 96 LEU B CA 1
ATOM 1322 C C . LEU B 2 99 ? 31.815 -3.241 -2.518 1.00 39.84 96 LEU B C 1
ATOM 1323 O O . LEU B 2 99 ? 32.604 -2.775 -1.690 1.00 39.94 96 LEU B O 1
ATOM 1328 N N . ASP B 2 100 ? 31.571 -2.644 -3.689 1.00 43.37 97 ASP B N 1
ATOM 1329 C CA . ASP B 2 100 ? 32.109 -1.319 -3.973 1.00 47.33 97 ASP B CA 1
ATOM 1330 C C . ASP B 2 100 ? 31.308 -0.229 -3.280 1.00 48.31 97 ASP B C 1
ATOM 1331 O O . ASP B 2 100 ? 31.821 0.878 -3.083 1.00 49.46 97 ASP B O 1
ATOM 1336 N N . THR B 2 101 ? 30.063 -0.524 -2.924 1.00 48.22 98 THR B N 1
ATOM 1337 C CA . THR B 2 101 ? 29.258 0.289 -2.025 1.00 46.67 98 THR B CA 1
ATOM 1338 C C . THR B 2 101 ? 28.325 -0.662 -1.283 1.00 42.57 98 THR B C 1
ATOM 1339 O O . THR B 2 101 ? 28.429 -1.884 -1.418 1.00 43.14 98 THR B O 1
ATOM 1343 N N . ALA B 2 102 ? 27.412 -0.109 -0.491 1.00 39.80 101 ALA B N 1
ATOM 1344 C CA . ALA B 2 102 ? 26.413 -0.920 0.189 1.00 38.59 101 ALA B CA 1
ATOM 1345 C C . ALA B 2 102 ? 25.131 -0.959 -0.632 1.00 39.62 101 ALA B C 1
ATOM 1346 O O . ALA B 2 102 ? 24.624 0.084 -1.054 1.00 39.66 101 ALA B O 1
ATOM 1348 N N . TYR B 2 103 ? 24.610 -2.163 -0.848 1.00 38.96 102 TYR B N 1
ATOM 1349 C CA . TYR B 2 103 ? 23.376 -2.373 -1.589 1.00 38.17 102 TYR B CA 1
ATOM 1350 C C . TYR B 2 103 ? 22.317 -2.945 -0.657 1.00 34.16 102 TYR B C 1
ATOM 1351 O O . TYR B 2 103 ? 22.626 -3.753 0.223 1.00 32.45 102 TYR B O 1
ATOM 1360 N N . TRP B 2 104 ? 21.067 -2.530 -0.858 1.00 34.06 103 TRP B N 1
ATOM 1361 C CA . TRP B 2 104 ? 19.959 -2.954 -0.018 1.00 31.75 103 TRP B CA 1
ATOM 1362 C C . TRP B 2 104 ? 18.859 -3.563 -0.875 1.00 33.38 103 TRP B C 1
ATOM 1363 O O . TRP B 2 104 ? 18.668 -3.187 -2.035 1.00 26.60 103 TRP B O 1
ATOM 1374 N N . GLY B 2 105 ? 18.150 -4.523 -0.287 1.00 35.19 104 GLY B N 1
ATOM 1375 C CA . GLY B 2 105 ? 16.889 -4.986 -0.822 1.00 36.03 104 GLY B CA 1
ATOM 1376 C C . GLY B 2 105 ? 15.755 -4.040 -0.469 1.00 37.86 104 GLY B C 1
ATOM 1377 O O . GLY B 2 105 ? 15.925 -3.043 0.233 1.00 37.75 104 GLY B O 1
ATOM 1378 N N . GLN B 2 106 ? 14.563 -4.370 -0.967 1.00 40.99 105 GLN B N 1
ATOM 1379 C CA . GLN B 2 106 ? 13.391 -3.560 -0.668 1.00 42.12 105 GLN B CA 1
ATOM 1380 C C . GLN B 2 106 ? 12.728 -3.941 0.646 1.00 41.22 105 GLN B C 1
ATOM 1381 O O . GLN B 2 106 ? 11.942 -3.149 1.180 1.00 41.02 105 GLN B O 1
ATOM 1387 N N . GLY B 2 107 ? 13.031 -5.116 1.182 1.00 40.82 106 GLY B N 1
ATOM 1388 C CA . GLY B 2 107 ? 12.547 -5.501 2.489 1.00 39.83 106 GLY B CA 1
ATOM 1389 C C . GLY B 2 107 ? 11.415 -6.510 2.396 1.00 39.71 106 GLY B C 1
ATOM 1390 O O . GLY B 2 107 ? 10.743 -6.654 1.371 1.00 42.21 106 GLY B O 1
ATOM 1391 N N . THR B 2 108 ? 11.203 -7.228 3.496 1.00 39.11 107 THR B N 1
ATOM 1392 C CA . THR B 2 108 ? 10.077 -8.142 3.615 1.00 39.10 107 THR B CA 1
ATOM 1393 C C . THR B 2 108 ? 9.369 -7.890 4.938 1.00 40.48 107 THR B C 1
ATOM 1394 O O . THR B 2 108 ? 10.015 -7.666 5.966 1.00 44.73 107 THR B O 1
ATOM 1398 N N . GLN B 2 109 ? 8.040 -7.906 4.904 1.00 37.37 108 GLN B N 1
ATOM 1399 C CA . GLN B 2 109 ? 7.258 -7.557 6.081 1.00 36.76 108 GLN B CA 1
ATOM 1400 C C . GLN B 2 109 ? 7.119 -8.760 7.005 1.00 36.49 108 GLN B C 1
ATOM 1401 O O . GLN B 2 109 ? 6.764 -9.859 6.565 1.00 38.83 108 GLN B O 1
ATOM 1407 N N . VAL B 2 110 ? 7.397 -8.547 8.289 1.00 33.37 109 VAL B N 1
ATOM 1408 C CA . VAL B 2 110 ? 7.218 -9.559 9.323 1.00 31.89 109 VAL B CA 1
ATOM 1409 C C . VAL B 2 110 ? 6.273 -8.984 10.367 1.00 34.17 109 VAL B C 1
ATOM 1410 O O . VAL B 2 110 ? 6.534 -7.909 10.924 1.00 36.59 109 VAL B O 1
ATOM 1414 N N . THR B 2 111 ? 5.183 -9.702 10.635 1.00 34.04 110 THR B N 1
ATOM 1415 C CA . THR B 2 111 ? 4.103 -9.221 11.488 1.00 33.56 110 THR B CA 1
ATOM 1416 C C . THR B 2 111 ? 3.778 -10.283 12.526 1.00 33.39 110 THR B C 1
ATOM 1417 O O . THR B 2 111 ? 3.388 -11.399 12.171 1.00 35.17 110 THR B O 1
ATOM 1421 N N . VAL B 2 112 ? 3.943 -9.940 13.802 1.00 32.51 111 VAL B N 1
ATOM 1422 C CA . VAL B 2 112 ? 3.622 -10.832 14.911 1.00 31.72 111 VAL B CA 1
ATOM 1423 C C . VAL B 2 112 ? 2.432 -10.241 15.652 1.00 33.83 111 VAL B C 1
ATOM 1424 O O . VAL B 2 112 ? 2.490 -9.101 16.131 1.00 34.82 111 VAL B O 1
ATOM 1428 N N . SER B 2 113 ? 1.358 -11.019 15.750 1.00 35.57 112 SER B N 1
ATOM 1429 C CA . SER B 2 113 ? 0.097 -10.536 16.295 1.00 38.54 112 SER B CA 1
ATOM 1430 C C . SER B 2 113 ? -0.753 -11.737 16.683 1.00 45.01 112 SER B C 1
ATOM 1431 O O . SER B 2 113 ? -0.458 -12.878 16.318 1.00 50.85 112 SER B O 1
ATOM 1434 N N . SER B 2 114 ? -1.824 -11.465 17.423 1.00 46.32 113 SER B N 1
ATOM 1435 C CA . SER B 2 114 ? -2.796 -12.497 17.780 1.00 48.76 113 SER B CA 1
ATOM 1436 C C . SER B 2 114 ? -3.681 -12.724 16.565 1.00 51.81 113 SER B C 1
ATOM 1437 O O . SER B 2 114 ? -4.757 -12.142 16.433 1.00 49.54 113 SER B O 1
ATOM 1440 N N . ALA B 2 115 ? -3.217 -13.581 15.665 1.00 55.73 114 ALA B N 1
ATOM 1441 C CA . ALA B 2 115 ? -3.895 -13.883 14.414 1.00 55.76 114 ALA B CA 1
ATOM 1442 C C . ALA B 2 115 ? -4.301 -15.353 14.392 1.00 58.48 114 ALA B C 1
ATOM 1443 O O . ALA B 2 115 ? -4.095 -16.095 15.355 1.00 61.45 114 ALA B O 1
ATOM 1445 N N . ALA B 2 116 ? -4.917 -15.759 13.286 1.00 56.53 115 ALA B N 1
ATOM 1446 C CA . ALA B 2 116 ? -5.422 -17.119 13.143 1.00 55.34 115 ALA B CA 1
ATOM 1447 C C . ALA B 2 116 ? -4.289 -18.139 13.203 1.00 53.90 115 ALA B C 1
ATOM 1448 O O . ALA B 2 116 ? -3.390 -18.131 12.360 1.00 52.55 115 ALA B O 1
ATOM 1450 N N . SER C 1 281 ? 22.648 15.191 12.084 1.00 45.27 149 SER C N 1
ATOM 1451 C CA . SER C 1 281 ? 23.857 14.918 12.848 1.00 43.56 149 SER C CA 1
ATOM 1452 C C . SER C 1 281 ? 24.439 16.207 13.419 1.00 42.27 149 SER C C 1
ATOM 1453 O O . SER C 1 281 ? 24.445 17.244 12.754 1.00 43.11 149 SER C O 1
ATOM 1456 N N . ILE C 1 282 ? 24.908 16.133 14.668 1.00 41.12 150 ILE C N 1
ATOM 1457 C CA . ILE C 1 282 ? 25.455 17.307 15.344 1.00 39.47 150 ILE C CA 1
ATOM 1458 C C . ILE C 1 282 ? 26.667 17.851 14.598 1.00 41.05 150 ILE C C 1
ATOM 1459 O O . ILE C 1 282 ? 26.920 19.064 14.605 1.00 43.41 150 ILE C O 1
ATOM 1464 N N . LEU C 1 283 ? 27.434 16.975 13.943 1.00 39.67 151 LEU C N 1
ATOM 1465 C CA . LEU C 1 283 ? 28.617 17.405 13.210 1.00 38.48 151 LEU C CA 1
ATOM 1466 C C . LEU C 1 283 ? 28.271 18.237 11.983 1.00 41.85 151 LEU C C 1
ATOM 1467 O O . LEU C 1 283 ? 29.181 18.772 11.340 1.00 41.85 151 LEU C O 1
ATOM 1472 N N . ASP C 1 284 ? 26.987 18.362 11.651 1.00 45.89 152 ASP C N 1
ATOM 1473 C CA . ASP C 1 284 ? 26.539 19.133 10.503 1.00 50.59 152 ASP C CA 1
ATOM 1474 C C . ASP C 1 284 ? 26.034 20.515 10.892 1.00 47.20 152 ASP C C 1
ATOM 1475 O O . ASP C 1 284 ? 25.664 21.297 10.011 1.00 48.20 152 ASP C O 1
ATOM 1480 N N . ILE C 1 285 ? 26.014 20.831 12.184 1.00 43.01 153 ILE C N 1
ATOM 1481 C CA . ILE C 1 285 ? 25.611 22.146 12.666 1.00 39.91 153 ILE C CA 1
ATOM 1482 C C . ILE C 1 285 ? 26.843 23.044 12.641 1.00 38.89 153 ILE C C 1
ATOM 1483 O O . ILE C 1 285 ? 27.741 22.902 13.474 1.00 38.44 153 ILE C O 1
ATOM 1488 N N . ARG C 1 286 ? 26.888 23.966 11.680 1.00 35.91 154 ARG C N 1
ATOM 1489 C CA . ARG C 1 286 ? 27.992 24.907 11.541 1.00 36.13 154 ARG C CA 1
ATOM 1490 C C . ARG C 1 286 ? 27.429 26.315 11.422 1.00 38.51 154 ARG C C 1
ATOM 1491 O O . ARG C 1 286 ? 26.555 26.564 10.586 1.00 41.13 154 ARG C O 1
ATOM 1499 N N . GLN C 1 287 ? 27.931 27.227 12.256 1.00 36.13 155 GLN C N 1
ATOM 1500 C CA . GLN C 1 287 ? 27.440 28.601 12.260 1.00 32.84 155 GLN C CA 1
ATOM 1501 C C . GLN C 1 287 ? 27.657 29.257 10.902 1.00 33.52 155 GLN C C 1
ATOM 1502 O O . GLN C 1 287 ? 28.763 29.233 10.356 1.00 34.79 155 GLN C O 1
ATOM 1508 N N . GLY C 1 288 ? 26.588 29.832 10.354 1.00 35.12 156 GLY C N 1
ATOM 1509 C CA . GLY C 1 288 ? 26.654 30.542 9.098 1.00 36.54 156 GLY C CA 1
ATOM 1510 C C . GLY C 1 288 ? 27.520 31.782 9.185 1.00 40.54 156 GLY C C 1
ATOM 1511 O O . GLY C 1 288 ? 27.853 32.262 10.273 1.00 41.88 156 GLY C O 1
ATOM 1512 N N . PRO C 1 289 ? 27.897 32.334 8.029 1.00 41.02 157 PRO C N 1
ATOM 1513 C CA . PRO C 1 289 ? 28.775 33.513 8.048 1.00 41.85 157 PRO C CA 1
ATOM 1514 C C . PRO C 1 289 ? 28.090 34.762 8.570 1.00 45.19 157 PRO C C 1
ATOM 1515 O O . PRO C 1 289 ? 28.745 35.591 9.212 1.00 48.18 157 PRO C O 1
ATOM 1519 N N . LYS C 1 290 ? 26.793 34.920 8.320 1.00 46.11 158 LYS C N 1
ATOM 1520 C CA . LYS C 1 290 ? 26.007 36.016 8.868 1.00 45.23 158 LYS C CA 1
ATOM 1521 C C . LYS C 1 290 ? 25.252 35.635 10.135 1.00 42.48 158 LYS C C 1
ATOM 1522 O O . LYS C 1 290 ? 24.680 36.517 10.784 1.00 43.49 158 LYS C O 1
ATOM 1528 N N . GLU C 1 291 ? 25.229 34.355 10.491 1.00 40.74 159 GLU C N 1
ATOM 1529 C CA . GLU C 1 291 ? 24.297 33.871 11.497 1.00 42.43 159 GLU C CA 1
ATOM 1530 C C . GLU C 1 291 ? 24.704 34.394 12.871 1.00 40.02 159 GLU C C 1
ATOM 1531 O O . GLU C 1 291 ? 25.879 34.306 13.237 1.00 38.14 159 GLU C O 1
ATOM 1537 N N . PRO C 1 292 ? 23.771 34.951 13.644 1.00 39.35 160 PRO C N 1
ATOM 1538 C CA . PRO C 1 292 ? 24.093 35.315 15.029 1.00 37.37 160 PRO C CA 1
ATOM 1539 C C . PRO C 1 292 ? 24.453 34.087 15.849 1.00 36.03 160 PRO C C 1
ATOM 1540 O O . PRO C 1 292 ? 23.915 32.995 15.648 1.00 36.31 160 PRO C O 1
ATOM 1544 N N . PHE C 1 293 ? 25.384 34.284 16.785 1.00 34.85 161 PHE C N 1
ATOM 1545 C CA . PHE C 1 293 ? 25.864 33.173 17.599 1.00 34.70 161 PHE C CA 1
ATOM 1546 C C . PHE C 1 293 ? 24.754 32.574 18.453 1.00 37.67 161 PHE C C 1
ATOM 1547 O O . PHE C 1 293 ? 24.764 31.368 18.720 1.00 35.91 161 PHE C O 1
ATOM 1555 N N . ARG C 1 294 ? 23.799 33.393 18.900 1.00 40.77 162 ARG C N 1
ATOM 1556 C CA . ARG C 1 294 ? 22.711 32.872 19.722 1.00 42.12 162 ARG C CA 1
ATOM 1557 C C . ARG C 1 294 ? 21.869 31.864 18.945 1.00 41.68 162 ARG C C 1
ATOM 1558 O O . ARG C 1 294 ? 21.514 30.800 19.471 1.00 39.25 162 ARG C O 1
ATOM 1566 N N . ASP C 1 295 ? 21.564 32.167 17.680 1.00 44.70 163 ASP C N 1
ATOM 1567 C CA . ASP C 1 295 ? 20.796 31.235 16.860 1.00 46.33 163 ASP C CA 1
ATOM 1568 C C . ASP C 1 295 ? 21.589 29.963 16.579 1.00 45.26 163 ASP C C 1
ATOM 1569 O O . ASP C 1 295 ? 21.030 28.860 16.589 1.00 46.93 163 ASP C O 1
ATOM 1574 N N . TYR C 1 296 ? 22.889 30.100 16.310 1.00 43.41 164 TYR C N 1
ATOM 1575 C CA . TYR C 1 296 ? 23.735 28.930 16.083 1.00 41.19 164 TYR C CA 1
ATOM 1576 C C . TYR C 1 296 ? 23.763 28.027 17.309 1.00 37.69 164 TYR C C 1
ATOM 1577 O O . TYR C 1 296 ? 23.695 26.799 17.193 1.00 33.96 164 TYR C O 1
ATOM 1586 N N . VAL C 1 297 ? 23.893 28.619 18.495 1.00 37.40 165 VAL C N 1
ATOM 1587 C CA . VAL C 1 297 ? 23.837 27.842 19.730 1.00 34.00 165 VAL C CA 1
ATOM 1588 C C . VAL C 1 297 ? 22.490 27.148 19.864 1.00 37.36 165 VAL C C 1
ATOM 1589 O O . VAL C 1 297 ? 22.410 25.997 20.307 1.00 36.54 165 VAL C O 1
ATOM 1593 N N . ASP C 1 298 ? 21.411 27.847 19.511 1.00 41.20 166 ASP C N 1
ATOM 1594 C CA . ASP C 1 298 ? 20.077 27.265 19.622 1.00 42.08 166 ASP C CA 1
ATOM 1595 C C . ASP C 1 298 ? 19.934 26.037 18.727 1.00 34.27 166 ASP C C 1
ATOM 1596 O O . ASP C 1 298 ? 19.429 24.993 19.159 1.00 30.99 166 ASP C O 1
ATOM 1601 N N . ARG C 1 299 ? 20.376 26.147 17.471 1.00 31.48 167 ARG C N 1
ATOM 1602 C CA . ARG C 1 299 ? 20.341 24.996 16.572 1.00 31.18 167 ARG C CA 1
ATOM 1603 C C . ARG C 1 299 ? 21.247 23.880 17.075 1.00 31.68 167 ARG C C 1
ATOM 1604 O O . ARG C 1 299 ? 20.893 22.696 17.007 1.00 31.58 167 ARG C O 1
ATOM 1612 N N . PHE C 1 300 ? 22.423 24.246 17.583 1.00 29.23 168 PHE C N 1
ATOM 1613 C CA . PHE C 1 300 ? 23.392 23.263 18.052 1.00 28.85 168 PHE C CA 1
ATOM 1614 C C . PHE C 1 300 ? 22.849 22.470 19.232 1.00 30.86 168 PHE C C 1
ATOM 1615 O O . PHE C 1 300 ? 23.055 21.254 19.319 1.00 31.45 168 PHE C O 1
ATOM 1623 N N . TYR C 1 301 ? 22.168 23.142 20.159 1.00 31.45 169 TYR C N 1
ATOM 1624 C CA . TYR C 1 301 ? 21.591 22.445 21.300 1.00 34.99 169 TYR C CA 1
ATOM 1625 C C . TYR C 1 301 ? 20.338 21.670 20.914 1.00 38.45 169 TYR C C 1
ATOM 1626 O O . TYR C 1 301 ? 20.085 20.595 21.471 1.00 38.77 169 TYR C O 1
ATOM 1635 N N . LYS C 1 302 ? 19.547 22.198 19.974 1.00 39.80 170 LYS C N 1
ATOM 1636 C CA . LYS C 1 302 ? 18.379 21.469 19.487 1.00 39.15 170 LYS C CA 1
ATOM 1637 C C . LYS C 1 302 ? 18.786 20.141 18.861 1.00 33.71 170 LYS C C 1
ATOM 1638 O O . LYS C 1 302 ? 18.251 19.084 19.215 1.00 31.23 170 LYS C O 1
ATOM 1644 N N . THR C 1 303 ? 19.732 20.176 17.918 1.00 30.53 171 THR C N 1
ATOM 1645 C CA . THR C 1 303 ? 20.238 18.930 17.351 1.00 31.65 171 THR C CA 1
ATOM 1646 C C . THR C 1 303 ? 20.963 18.106 18.407 1.00 35.93 171 THR C C 1
ATOM 1647 O O . THR C 1 303 ? 20.970 16.871 18.340 1.00 36.90 171 THR C O 1
ATOM 1651 N N . LEU C 1 304 ? 21.571 18.775 19.391 1.00 38.18 172 LEU C N 1
ATOM 1652 C CA . LEU C 1 304 ? 22.222 18.079 20.496 1.00 37.04 172 LEU C CA 1
ATOM 1653 C C . LEU C 1 304 ? 21.228 17.255 21.303 1.00 40.40 172 LEU C C 1
ATOM 1654 O O . LEU C 1 304 ? 21.603 16.242 21.903 1.00 41.98 172 LEU C O 1
ATOM 1659 N N . ARG C 1 305 ? 19.962 17.678 21.338 1.00 44.04 173 ARG C N 1
ATOM 1660 C CA . ARG C 1 305 ? 18.968 16.988 22.154 1.00 46.81 173 ARG C CA 1
ATOM 1661 C C . ARG C 1 305 ? 18.592 15.624 21.586 1.00 42.67 173 ARG C C 1
ATOM 1662 O O . ARG C 1 305 ? 18.257 14.710 22.348 1.00 41.45 173 ARG C O 1
ATOM 1670 N N . ALA C 1 306 ? 18.663 15.457 20.266 1.00 40.42 174 ALA C N 1
ATOM 1671 C CA . ALA C 1 306 ? 18.335 14.184 19.635 1.00 38.40 174 ALA C CA 1
ATOM 1672 C C . ALA C 1 306 ? 19.530 13.261 19.456 1.00 40.00 174 ALA C C 1
ATOM 1673 O O . ALA C 1 306 ? 19.333 12.063 19.221 1.00 39.69 174 ALA C O 1
ATOM 1675 N N . GLU C 1 307 ? 20.752 13.780 19.552 1.00 41.12 175 GLU C N 1
ATOM 1676 C CA . GLU C 1 307 ? 21.933 12.954 19.339 1.00 40.99 175 GLU C CA 1
ATOM 1677 C C . GLU C 1 307 ? 21.970 11.799 20.333 1.00 43.47 175 GLU C C 1
ATOM 1678 O O . GLU C 1 307 ? 21.720 11.976 21.529 1.00 42.08 175 GLU C O 1
ATOM 1684 N N . GLN C 1 308 ? 22.302 10.611 19.832 1.00 49.23 176 GLN C N 1
ATOM 1685 C CA . GLN C 1 308 ? 22.440 9.425 20.675 1.00 56.22 176 GLN C CA 1
ATOM 1686 C C . GLN C 1 308 ? 23.900 9.330 21.093 1.00 50.49 176 GLN C C 1
ATOM 1687 O O . GLN C 1 308 ? 24.750 8.865 20.329 1.00 47.12 176 GLN C O 1
ATOM 1693 N N . ALA C 1 309 ? 24.189 9.766 22.315 1.00 48.23 177 ALA C N 1
ATOM 1694 C CA . ALA C 1 309 ? 25.561 9.860 22.787 1.00 46.18 177 ALA C CA 1
ATOM 1695 C C . ALA C 1 309 ? 25.556 9.955 24.305 1.00 45.45 177 ALA C C 1
ATOM 1696 O O . ALA C 1 309 ? 24.586 10.422 24.907 1.00 47.00 177 ALA C O 1
ATOM 1698 N N . SER C 1 310 ? 26.647 9.496 24.914 1.00 43.09 178 SER C N 1
ATOM 1699 C CA . SER C 1 310 ? 26.782 9.544 26.360 1.00 44.17 178 SER C CA 1
ATOM 1700 C C . SER C 1 310 ? 26.871 10.992 26.842 1.00 45.26 178 SER C C 1
ATOM 1701 O O . SER C 1 310 ? 27.106 11.925 26.068 1.00 45.80 178 SER C O 1
ATOM 1704 N N . GLN C 1 311 ? 26.690 11.172 28.153 1.00 46.48 179 GLN C N 1
ATOM 1705 C CA . GLN C 1 311 ? 26.666 12.520 28.712 1.00 47.14 179 GLN C CA 1
ATOM 1706 C C . GLN C 1 311 ? 28.057 13.145 28.751 1.00 44.86 179 GLN C C 1
ATOM 1707 O O . GLN C 1 311 ? 28.184 14.377 28.713 1.00 44.34 179 GLN C O 1
ATOM 1713 N N . GLU C 1 312 ? 29.109 12.324 28.799 1.00 44.23 180 GLU C N 1
ATOM 1714 C CA . GLU C 1 312 ? 30.462 12.870 28.801 1.00 43.14 180 GLU C CA 1
ATOM 1715 C C . GLU C 1 312 ? 30.848 13.393 27.424 1.00 40.65 180 GLU C C 1
ATOM 1716 O O . GLU C 1 312 ? 31.419 14.484 27.305 1.00 41.30 180 GLU C O 1
ATOM 1722 N N . VAL C 1 313 ? 30.525 12.642 26.368 1.00 37.53 181 VAL C N 1
ATOM 1723 C CA . VAL C 1 313 ? 30.808 13.115 25.020 1.00 36.18 181 VAL C CA 1
ATOM 1724 C C . VAL C 1 313 ? 29.848 14.220 24.604 1.00 36.26 181 VAL C C 1
ATOM 1725 O O . VAL C 1 313 ? 30.173 15.015 23.714 1.00 33.78 181 VAL C O 1
ATOM 1729 N N . LYS C 1 314 ? 28.671 14.298 25.230 1.00 37.04 182 LYS C N 1
ATOM 1730 C CA . LYS C 1 314 ? 27.816 15.463 25.028 1.00 36.20 182 LYS C CA 1
ATOM 1731 C C . LYS C 1 314 ? 28.400 16.691 25.713 1.00 38.78 182 LYS C C 1
ATOM 1732 O O . LYS C 1 314 ? 28.273 17.811 25.204 1.00 38.39 182 LYS C O 1
ATOM 1738 N N . ASN C 1 315 ? 29.032 16.504 26.874 1.00 40.65 183 ASN C N 1
ATOM 1739 C CA . ASN C 1 315 ? 29.749 17.617 27.488 1.00 43.03 183 ASN C CA 1
ATOM 1740 C C . ASN C 1 315 ? 30.926 18.050 26.620 1.00 41.11 183 ASN C C 1
ATOM 1741 O O . ASN C 1 315 ? 31.217 19.248 26.511 1.00 39.16 183 ASN C O 1
ATOM 1746 N N . TRP C 1 316 ? 31.597 17.092 25.971 1.00 40.81 184 TRP C N 1
ATOM 1747 C CA . TRP C 1 316 ? 32.655 17.453 25.033 1.00 39.31 184 TRP C CA 1
ATOM 1748 C C . TRP C 1 316 ? 32.101 18.172 23.810 1.00 40.73 184 TRP C C 1
ATOM 1749 O O . TRP C 1 316 ? 32.765 19.057 23.259 1.00 38.25 184 TRP C O 1
ATOM 1760 N N . MET C 1 317 ? 30.895 17.808 23.374 1.00 42.45 185 MET C N 1
ATOM 1761 C CA . MET C 1 317 ? 30.285 18.481 22.233 1.00 40.20 185 MET C CA 1
ATOM 1762 C C . MET C 1 317 ? 29.876 19.906 22.587 1.00 40.16 185 MET C C 1
ATOM 1763 O O . MET C 1 317 ? 30.034 20.822 21.772 1.00 43.03 185 MET C O 1
ATOM 1768 N N . THR C 1 318 ? 29.336 20.113 23.789 1.00 38.76 186 THR C N 1
ATOM 1769 C CA . THR C 1 318 ? 29.026 21.468 24.237 1.00 38.41 186 THR C CA 1
ATOM 1770 C C . THR C 1 318 ? 30.295 22.306 24.371 1.00 39.14 186 THR C C 1
ATOM 1771 O O . THR C 1 318 ? 30.344 23.458 23.922 1.00 36.57 186 THR C O 1
ATOM 1775 N N . GLU C 1 319 ? 31.338 21.738 24.981 1.00 41.91 187 GLU C N 1
ATOM 1776 C CA . GLU C 1 319 ? 32.529 22.522 25.299 1.00 41.45 187 GLU C CA 1
ATOM 1777 C C . GLU C 1 319 ? 33.425 22.746 24.083 1.00 37.50 187 GLU C C 1
ATOM 1778 O O . GLU C 1 319 ? 33.985 23.835 23.923 1.00 39.03 187 GLU C O 1
ATOM 1784 N N . THR C 1 320 ? 33.569 21.744 23.219 1.00 33.08 188 THR C N 1
ATOM 1785 C CA . THR C 1 320 ? 34.578 21.763 22.163 1.00 32.42 188 THR C CA 1
ATOM 1786 C C . THR C 1 320 ? 34.003 21.780 20.755 1.00 30.81 188 THR C C 1
ATOM 1787 O O . THR C 1 320 ? 34.452 22.574 19.923 1.00 29.53 188 THR C O 1
ATOM 1791 N N . LEU C 1 321 ? 33.014 20.931 20.465 1.00 29.39 189 LEU C N 1
ATOM 1792 C CA . LEU C 1 321 ? 32.463 20.880 19.113 1.00 29.57 189 LEU C CA 1
ATOM 1793 C C . LEU C 1 321 ? 31.750 22.178 18.756 1.00 28.20 189 LEU C C 1
ATOM 1794 O O . LEU C 1 321 ? 31.801 22.623 17.603 1.00 25.21 189 LEU C O 1
ATOM 1799 N N . LEU C 1 322 ? 31.068 22.788 19.729 1.00 28.86 190 LEU C N 1
ATOM 1800 C CA . LEU C 1 322 ? 30.445 24.089 19.504 1.00 30.23 190 LEU C CA 1
ATOM 1801 C C . LEU C 1 322 ? 31.469 25.119 19.036 1.00 31.17 190 LEU C C 1
ATOM 1802 O O . LEU C 1 322 ? 31.199 25.903 18.119 1.00 32.91 190 LEU C O 1
ATOM 1807 N N . VAL C 1 323 ? 32.646 25.138 19.665 1.00 29.86 191 VAL C N 1
ATOM 1808 C CA . VAL C 1 323 ? 33.683 26.097 19.294 1.00 28.14 191 VAL C CA 1
ATOM 1809 C C . VAL C 1 323 ? 34.237 25.791 17.907 1.00 29.26 191 VAL C C 1
ATOM 1810 O O . VAL C 1 323 ? 34.472 26.702 17.106 1.00 30.44 191 VAL C O 1
ATOM 1814 N N . GLN C 1 324 ? 34.448 24.511 17.599 1.00 29.53 192 GLN C N 1
ATOM 1815 C CA . GLN C 1 324 ? 35.079 24.136 16.338 1.00 31.34 192 GLN C CA 1
ATOM 1816 C C . GLN C 1 324 ? 34.204 24.445 15.130 1.00 31.45 192 GLN C C 1
ATOM 1817 O O . GLN C 1 324 ? 34.730 24.678 14.036 1.00 31.32 192 GLN C O 1
ATOM 1823 N N . ASN C 1 325 ? 32.882 24.455 15.300 1.00 32.00 193 ASN C N 1
ATOM 1824 C CA . ASN C 1 325 ? 31.960 24.637 14.187 1.00 33.09 193 ASN C CA 1
ATOM 1825 C C . ASN C 1 325 ? 31.457 26.067 14.044 1.00 32.66 193 ASN C C 1
ATOM 1826 O O . ASN C 1 325 ? 30.641 26.334 13.156 1.00 33.42 193 ASN C O 1
ATOM 1831 N N . ALA C 1 326 ? 31.898 26.984 14.903 1.00 30.66 194 ALA C N 1
ATOM 1832 C CA . ALA C 1 326 ? 31.547 28.386 14.737 1.00 29.72 194 ALA C CA 1
ATOM 1833 C C . ALA C 1 326 ? 32.169 28.939 13.457 1.00 27.30 194 ALA C C 1
ATOM 1834 O O . ALA C 1 326 ? 33.145 28.401 12.928 1.00 24.03 194 ALA C O 1
ATOM 1836 N N . ASN C 1 327 ? 31.582 30.029 12.951 1.00 27.70 195 ASN C N 1
ATOM 1837 C CA . ASN C 1 327 ? 32.138 30.688 11.782 1.00 29.07 195 ASN C CA 1
ATOM 1838 C C . ASN C 1 327 ? 33.552 31.191 12.091 1.00 28.54 195 ASN C C 1
ATOM 1839 O O . ASN C 1 327 ? 33.929 31.319 13.259 1.00 28.91 195 ASN C O 1
ATOM 1844 N N . PRO C 1 328 ? 34.353 31.485 11.056 1.00 29.19 196 PRO C N 1
ATOM 1845 C CA . PRO C 1 328 ? 35.774 31.814 11.297 1.00 30.31 196 PRO C CA 1
ATOM 1846 C C . PRO C 1 328 ? 36.042 32.856 12.376 1.00 33.08 196 PRO C C 1
ATOM 1847 O O . PRO C 1 328 ? 36.820 32.590 13.302 1.00 32.72 196 PRO C O 1
ATOM 1851 N N . ASP C 1 329 ? 35.423 34.036 12.286 1.00 35.59 197 ASP C N 1
ATOM 1852 C CA . ASP C 1 329 ? 35.741 35.114 13.221 1.00 37.00 197 ASP C CA 1
ATOM 1853 C C . ASP C 1 329 ? 35.347 34.750 14.650 1.00 37.80 197 ASP C C 1
ATOM 1854 O O . ASP C 1 329 ? 36.178 34.792 15.571 1.00 37.94 197 ASP C O 1
ATOM 1859 N N . CYS C 1 330 ? 34.080 34.378 14.855 1.00 39.25 198 CYS C N 1
ATOM 1860 C CA . CYS C 1 330 ? 33.640 34.006 16.196 1.00 41.40 198 CYS C CA 1
ATOM 1861 C C . CYS C 1 330 ? 34.387 32.781 16.702 1.00 35.52 198 CYS C C 1
ATOM 1862 O O . CYS C 1 330 ? 34.541 32.612 17.913 1.00 34.47 198 CYS C O 1
ATOM 1865 N N . LYS C 1 331 ? 34.869 31.923 15.800 1.00 33.01 199 LYS C N 1
ATOM 1866 C CA . LYS C 1 331 ? 35.709 30.815 16.243 1.00 33.45 199 LYS C CA 1
ATOM 1867 C C . LYS C 1 331 ? 37.039 31.325 16.778 1.00 32.71 199 LYS C C 1
ATOM 1868 O O . LYS C 1 331 ? 37.523 30.846 17.809 1.00 27.93 199 LYS C O 1
ATOM 1874 N N . THR C 1 332 ? 37.655 32.279 16.079 1.00 32.56 200 THR C N 1
ATOM 1875 C CA . THR C 1 332 ? 38.880 32.893 16.581 1.00 32.07 200 THR C CA 1
ATOM 1876 C C . THR C 1 332 ? 38.665 33.474 17.977 1.00 34.29 200 THR C C 1
ATOM 1877 O O . THR C 1 332 ? 39.457 33.229 18.899 1.00 35.24 200 THR C O 1
ATOM 1881 N N . ILE C 1 333 ? 37.577 34.231 18.156 1.00 33.34 201 ILE C N 1
ATOM 1882 C CA . ILE C 1 333 ? 37.306 34.836 19.460 1.00 30.79 201 ILE C CA 1
ATOM 1883 C C . ILE C 1 333 ? 37.068 33.762 20.519 1.00 31.90 201 ILE C C 1
ATOM 1884 O O . ILE C 1 333 ? 37.597 33.844 21.635 1.00 31.34 201 ILE C O 1
ATOM 1889 N N . LEU C 1 334 ? 36.284 32.733 20.186 1.00 32.01 202 LEU C N 1
ATOM 1890 C CA . LEU C 1 334 ? 35.948 31.703 21.169 1.00 30.79 202 LEU C CA 1
ATOM 1891 C C . LEU C 1 334 ? 37.175 30.897 21.575 1.00 33.31 202 LEU C C 1
ATOM 1892 O O . LEU C 1 334 ? 37.304 30.496 22.738 1.00 36.41 202 LEU C O 1
ATOM 1897 N N . LYS C 1 335 ? 38.079 30.638 20.628 1.00 31.43 203 LYS C N 1
ATOM 1898 C CA . LYS C 1 335 ? 39.324 29.955 20.962 1.00 29.32 203 LYS C CA 1
ATOM 1899 C C . LYS C 1 335 ? 40.212 30.842 21.822 1.00 28.81 203 LYS C C 1
ATOM 1900 O O . LYS C 1 335 ? 40.909 30.351 22.719 1.00 28.40 203 LYS C O 1
ATOM 1906 N N . ALA C 1 336 ? 40.209 32.152 21.554 1.00 29.17 204 ALA C N 1
ATOM 1907 C CA . ALA C 1 336 ? 41.016 33.076 22.347 1.00 27.21 204 ALA C CA 1
ATOM 1908 C C . ALA C 1 336 ? 40.612 33.087 23.820 1.00 25.61 204 ALA C C 1
ATOM 1909 O O . ALA C 1 336 ? 41.442 33.392 24.684 1.00 25.55 204 ALA C O 1
ATOM 1911 N N . LEU C 1 337 ? 39.352 32.767 24.132 1.00 26.39 205 LEU C N 1
ATOM 1912 C CA . LEU C 1 337 ? 38.895 32.840 25.518 1.00 28.06 205 LEU C CA 1
ATOM 1913 C C . LEU C 1 337 ? 39.485 31.744 26.397 1.00 29.34 205 LEU C C 1
ATOM 1914 O O . LEU C 1 337 ? 39.409 31.850 27.626 1.00 30.23 205 LEU C O 1
ATOM 1919 N N . GLY C 1 338 ? 40.068 30.702 25.810 1.00 30.06 206 GLY C N 1
ATOM 1920 C CA . GLY C 1 338 ? 40.663 29.636 26.581 1.00 32.09 206 GLY C CA 1
ATOM 1921 C C . GLY C 1 338 ? 39.641 28.681 27.168 1.00 32.93 206 GLY C C 1
ATOM 1922 O O . GLY C 1 338 ? 38.471 28.658 26.771 1.00 31.55 206 GLY C O 1
ATOM 1923 N N . PRO C 1 339 ? 40.069 27.877 28.137 1.00 34.79 207 PRO C N 1
ATOM 1924 C CA . PRO C 1 339 ? 39.202 26.819 28.663 1.00 34.25 207 PRO C CA 1
ATOM 1925 C C . PRO C 1 339 ? 38.215 27.328 29.703 1.00 33.53 207 PRO C C 1
ATOM 1926 O O . PRO C 1 339 ? 38.434 28.342 30.371 1.00 31.15 207 PRO C O 1
ATOM 1930 N N . GLY C 1 340 ? 37.107 26.596 29.827 1.00 34.69 208 GLY C N 1
ATOM 1931 C CA . GLY C 1 340 ? 36.145 26.825 30.883 1.00 35.89 208 GLY C CA 1
ATOM 1932 C C . GLY C 1 340 ? 35.165 27.952 30.646 1.00 40.88 208 GLY C C 1
ATOM 1933 O O . GLY C 1 340 ? 34.342 28.225 31.530 1.00 47.75 208 GLY C O 1
ATOM 1934 N N . ALA C 1 341 ? 35.224 28.614 29.493 1.00 36.63 209 ALA C N 1
ATOM 1935 C CA . ALA C 1 341 ? 34.343 29.742 29.224 1.00 33.39 209 ALA C CA 1
ATOM 1936 C C . ALA C 1 341 ? 32.884 29.304 29.207 1.00 32.77 209 ALA C C 1
ATOM 1937 O O . ALA C 1 341 ? 32.531 28.297 28.587 1.00 32.94 209 ALA C O 1
ATOM 1939 N N . THR C 1 342 ? 32.035 30.070 29.889 1.00 31.10 210 THR C N 1
ATOM 1940 C CA . THR C 1 342 ? 30.612 29.777 29.923 1.00 31.35 210 THR C CA 1
ATOM 1941 C C . THR C 1 342 ? 29.962 30.139 28.588 1.00 33.56 210 THR C C 1
ATOM 1942 O O . THR C 1 342 ? 30.547 30.822 27.741 1.00 33.12 210 THR C O 1
ATOM 1946 N N . LEU C 1 343 ? 28.726 29.666 28.405 1.00 35.04 211 LEU C N 1
ATOM 1947 C CA . LEU C 1 343 ? 27.984 29.987 27.191 1.00 32.88 211 LEU C CA 1
ATOM 1948 C C . LEU C 1 343 ? 27.631 31.466 27.126 1.00 36.93 211 LEU C C 1
ATOM 1949 O O . LEU C 1 343 ? 27.555 32.038 26.033 1.00 36.88 211 LEU C O 1
ATOM 1954 N N . GLU C 1 344 ? 27.420 32.097 28.281 1.00 41.18 212 GLU C N 1
ATOM 1955 C CA . GLU C 1 344 ? 27.136 33.527 28.312 1.00 47.76 212 GLU C CA 1
ATOM 1956 C C . GLU C 1 344 ? 28.383 34.352 28.017 1.00 44.92 212 GLU C C 1
ATOM 1957 O O . GLU C 1 344 ? 28.315 35.349 27.288 1.00 44.28 212 GLU C O 1
ATOM 1963 N N . GLU C 1 345 ? 29.529 33.960 28.579 1.00 43.45 213 GLU C N 1
ATOM 1964 C CA . GLU C 1 345 ? 30.785 34.604 28.209 1.00 43.04 213 GLU C CA 1
ATOM 1965 C C . GLU C 1 345 ? 31.041 34.449 26.717 1.00 41.80 213 GLU C C 1
ATOM 1966 O O . GLU C 1 345 ? 31.462 35.398 26.043 1.00 43.21 213 GLU C O 1
ATOM 1972 N N . MET C 1 346 ? 30.771 33.255 26.186 1.00 38.37 214 MET C N 1
ATOM 1973 C CA . MET C 1 346 ? 30.965 32.990 24.766 1.00 36.67 214 MET C CA 1
ATOM 1974 C C . MET C 1 346 ? 30.043 33.857 23.915 1.00 38.34 214 MET C C 1
ATOM 1975 O O . MET C 1 346 ? 30.445 34.348 22.853 1.00 37.41 214 MET C O 1
ATOM 1980 N N . MET C 1 347 ? 28.803 34.061 24.370 1.00 41.28 215 MET C N 1
ATOM 1981 C CA . MET C 1 347 ? 27.852 34.870 23.612 1.00 43.07 215 MET C CA 1
ATOM 1982 C C . MET C 1 347 ? 28.218 36.350 23.656 1.00 40.06 215 MET C C 1
ATOM 1983 O O . MET C 1 347 ? 28.077 37.059 22.652 1.00 40.15 215 MET C O 1
ATOM 1988 N N . THR C 1 348 ? 28.667 36.840 24.815 1.00 38.27 216 THR C N 1
ATOM 1989 C CA . THR C 1 348 ? 29.090 38.235 24.914 1.00 36.60 216 THR C CA 1
ATOM 1990 C C . THR C 1 348 ? 30.336 38.492 24.074 1.00 33.12 216 THR C C 1
ATOM 1991 O O . THR C 1 348 ? 30.461 39.547 23.440 1.00 30.51 216 THR C O 1
ATOM 1995 N N . ALA C 1 349 ? 31.273 37.540 24.066 1.00 31.12 217 ALA C N 1
ATOM 1996 C CA . ALA C 1 349 ? 32.547 37.758 23.387 1.00 31.64 217 ALA C CA 1
ATOM 1997 C C . ALA C 1 349 ? 32.378 37.894 21.877 1.00 34.58 217 ALA C C 1
ATOM 1998 O O . ALA C 1 349 ? 33.176 38.577 21.224 1.00 34.88 217 ALA C O 1
ATOM 2000 N N . CYS C 1 350 ? 31.362 37.251 21.302 1.00 36.24 218 CYS C N 1
ATOM 2001 C CA . CYS C 1 350 ? 31.176 37.228 19.857 1.00 39.92 218 CYS C CA 1
ATOM 2002 C C . CYS C 1 350 ? 30.149 38.240 19.360 1.00 41.84 218 CYS C C 1
ATOM 2003 O O . CYS C 1 350 ? 29.842 38.243 18.165 1.00 42.09 218 CYS C O 1
ATOM 2006 N N . GLN C 1 351 ? 29.609 39.093 20.236 1.00 41.18 219 GLN C N 1
ATOM 2007 C CA . GLN C 1 351 ? 28.530 39.986 19.824 1.00 41.64 219 GLN C CA 1
ATOM 2008 C C . GLN C 1 351 ? 28.993 41.097 18.889 1.00 40.89 219 GLN C C 1
ATOM 2009 O O . GLN C 1 351 ? 28.145 41.798 18.326 1.00 41.46 219 GLN C O 1
ATOM 2015 N N . GLY C 1 352 ? 30.300 41.274 18.705 1.00 39.72 220 GLY C N 1
ATOM 2016 C CA . GLY C 1 352 ? 30.805 42.246 17.756 1.00 37.70 220 GLY C CA 1
ATOM 2017 C C . GLY C 1 352 ? 30.935 41.747 16.338 1.00 36.75 220 GLY C C 1
ATOM 2018 O O . GLY C 1 352 ? 31.228 42.535 15.434 1.00 37.17 220 GLY C O 1
ATOM 2019 N N . VAL C 1 353 ? 30.735 40.450 16.122 1.00 36.95 221 VAL C N 1
ATOM 2020 C CA . VAL C 1 353 ? 30.900 39.842 14.810 1.00 37.11 221 VAL C CA 1
ATOM 2021 C C . VAL C 1 353 ? 29.764 40.251 13.880 1.00 38.00 221 VAL C C 1
ATOM 2022 O O . VAL C 1 353 ? 28.606 39.896 14.104 1.00 38.09 221 VAL C O 1
ATOM 2026 N N . ASP D 2 1 ? 43.671 48.080 11.526 1.00 84.49 1 ASP D N 1
ATOM 2027 C CA . ASP D 2 1 ? 42.791 48.964 12.282 1.00 86.10 1 ASP D CA 1
ATOM 2028 C C . ASP D 2 1 ? 43.082 48.876 13.777 1.00 76.67 1 ASP D C 1
ATOM 2029 O O . ASP D 2 1 ? 43.671 49.788 14.363 1.00 75.60 1 ASP D O 1
ATOM 2034 N N . VAL D 2 2 ? 42.656 47.773 14.391 1.00 68.17 2 VAL D N 1
ATOM 2035 C CA . VAL D 2 2 ? 42.864 47.563 15.819 1.00 59.68 2 VAL D CA 1
ATOM 2036 C C . VAL D 2 2 ? 44.345 47.342 16.082 1.00 54.67 2 VAL D C 1
ATOM 2037 O O . VAL D 2 2 ? 44.970 46.449 15.492 1.00 52.69 2 VAL D O 1
ATOM 2041 N N . GLN D 2 3 ? 44.921 48.151 16.967 1.00 52.34 3 GLN D N 1
ATOM 2042 C CA . GLN D 2 3 ? 46.337 48.082 17.297 1.00 50.27 3 GLN D CA 1
ATOM 2043 C C . GLN D 2 3 ? 46.501 47.677 18.754 1.00 48.82 3 GLN D C 1
ATOM 2044 O O . GLN D 2 3 ? 45.860 48.251 19.638 1.00 47.21 3 GLN D O 1
ATOM 2050 N N . LEU D 2 4 ? 47.357 46.687 18.995 1.00 48.92 4 LEU D N 1
ATOM 2051 C CA . LEU D 2 4 ? 47.712 46.251 20.337 1.00 47.06 4 LEU D CA 1
ATOM 2052 C C . LEU D 2 4 ? 49.227 46.194 20.451 1.00 50.38 4 LEU D C 1
ATOM 2053 O O . LEU D 2 4 ? 49.909 45.782 19.507 1.00 52.58 4 LEU D O 1
ATOM 2058 N N . GLN D 2 5 ? 49.755 46.600 21.603 1.00 53.06 5 GLN D N 1
ATOM 2059 C CA . GLN D 2 5 ? 51.183 46.444 21.862 1.00 57.05 5 GLN D CA 1
ATOM 2060 C C . GLN D 2 5 ? 51.405 46.181 23.342 1.00 55.69 5 GLN D C 1
ATOM 2061 O O . GLN D 2 5 ? 51.011 46.993 24.185 1.00 57.36 5 GLN D O 1
ATOM 2067 N N . GLU D 2 6 ? 52.041 45.055 23.650 1.00 52.54 6 GLU D N 1
ATOM 2068 C CA . GLU D 2 6 ? 52.424 44.759 25.019 1.00 50.34 6 GLU D CA 1
ATOM 2069 C C . GLU D 2 6 ? 53.693 45.521 25.392 1.00 46.06 6 GLU D C 1
ATOM 2070 O O . GLU D 2 6 ? 54.466 45.956 24.535 1.00 45.62 6 GLU D O 1
ATOM 2076 N N . SER D 2 7 ? 53.905 45.667 26.696 1.00 41.81 7 SER D N 1
ATOM 2077 C CA . SER D 2 7 ? 55.112 46.286 27.228 1.00 39.85 7 SER D CA 1
ATOM 2078 C C . SER D 2 7 ? 55.168 45.990 28.720 1.00 41.23 7 SER D C 1
ATOM 2079 O O . SER D 2 7 ? 54.206 45.490 29.313 1.00 41.00 7 SER D O 1
ATOM 2082 N N . GLY D 2 8 ? 56.304 46.324 29.325 1.00 41.09 8 GLY D N 1
ATOM 2083 C CA . GLY D 2 8 ? 56.544 46.026 30.719 1.00 40.56 8 GLY D CA 1
ATOM 2084 C C . GLY D 2 8 ? 57.323 44.756 30.969 1.00 41.32 8 GLY D C 1
ATOM 2085 O O . GLY D 2 8 ? 57.539 44.404 32.134 1.00 41.92 8 GLY D O 1
ATOM 2086 N N . GLY D 2 9 ? 57.745 44.053 29.918 1.00 40.96 9 GLY D N 1
ATOM 2087 C CA . GLY D 2 9 ? 58.497 42.834 30.100 1.00 42.38 9 GLY D CA 1
ATOM 2088 C C . GLY D 2 9 ? 59.979 43.089 30.288 1.00 45.49 9 GLY D C 1
ATOM 2089 O O . GLY D 2 9 ? 60.522 44.120 29.891 1.00 47.31 9 GLY D O 1
ATOM 2090 N N . GLY D 2 10 ? 60.642 42.116 30.903 1.00 46.23 10 GLY D N 1
ATOM 2091 C CA . GLY D 2 10 ? 62.063 42.237 31.165 1.00 44.97 10 GLY D CA 1
ATOM 2092 C C . GLY D 2 10 ? 62.554 41.068 31.997 1.00 45.69 10 GLY D C 1
ATOM 2093 O O . GLY D 2 10 ? 61.927 40.008 32.032 1.00 47.73 10 GLY D O 1
ATOM 2094 N N . LEU D 2 11 ? 63.685 41.282 32.662 1.00 48.07 11 LEU D N 1
ATOM 2095 C CA . LEU D 2 11 ? 64.367 40.244 33.422 1.00 49.69 11 LEU D CA 1
ATOM 2096 C C . LEU D 2 11 ? 64.216 40.539 34.908 1.00 51.77 11 LEU D C 1
ATOM 2097 O O . LEU D 2 11 ? 64.492 41.657 35.353 1.00 53.38 11 LEU D O 1
ATOM 2102 N N . VAL D 2 12 ? 63.782 39.536 35.671 1.00 52.71 12 VAL D N 1
ATOM 2103 C CA . VAL D 2 12 ? 63.475 39.700 37.087 1.00 56.04 12 VAL D CA 1
ATOM 2104 C C . VAL D 2 12 ? 63.997 38.485 37.843 1.00 62.17 12 VAL D C 1
ATOM 2105 O O . VAL D 2 12 ? 64.186 37.408 37.274 1.00 63.81 12 VAL D O 1
ATOM 2109 N N . GLN D 2 13 ? 64.244 38.675 39.137 1.00 67.22 13 GLN D N 1
ATOM 2110 C CA . GLN D 2 13 ? 64.618 37.585 40.023 1.00 76.80 13 GLN D CA 1
ATOM 2111 C C . GLN D 2 13 ? 63.376 36.825 40.487 1.00 80.91 13 GLN D C 1
ATOM 2112 O O . GLN D 2 13 ? 62.249 37.325 40.425 1.00 80.67 13 GLN D O 1
ATOM 2118 N N . ALA D 2 14 ? 63.597 35.593 40.941 1.00 88.15 14 ALA D N 1
ATOM 2119 C CA . ALA D 2 14 ? 62.512 34.795 41.499 1.00 86.38 14 ALA D CA 1
ATOM 2120 C C . ALA D 2 14 ? 61.874 35.505 42.687 1.00 83.26 14 ALA D C 1
ATOM 2121 O O . ALA D 2 14 ? 62.556 36.156 43.485 1.00 81.47 14 ALA D O 1
ATOM 2123 N N . GLY D 2 15 ? 60.554 35.372 42.804 1.00 80.79 15 GLY D N 1
ATOM 2124 C CA . GLY D 2 15 ? 59.812 36.031 43.858 1.00 79.32 15 GLY D CA 1
ATOM 2125 C C . GLY D 2 15 ? 59.529 37.500 43.632 1.00 74.20 15 GLY D C 1
ATOM 2126 O O . GLY D 2 15 ? 58.867 38.120 44.472 1.00 73.90 15 GLY D O 1
ATOM 2127 N N . GLY D 2 16 ? 60.002 38.076 42.530 1.00 68.53 16 GLY D N 1
ATOM 2128 C CA . GLY D 2 16 ? 59.799 39.480 42.254 1.00 64.53 16 GLY D CA 1
ATOM 2129 C C . GLY D 2 16 ? 58.429 39.754 41.667 1.00 62.64 16 GLY D C 1
ATOM 2130 O O . GLY D 2 16 ? 57.571 38.879 41.553 1.00 62.44 16 GLY D O 1
ATOM 2131 N N . SER D 2 17 ? 58.226 41.013 41.286 1.00 61.52 17 SER D N 1
ATOM 2132 C CA . SER D 2 17 ? 56.972 41.448 40.694 1.00 57.23 17 SER D CA 1
ATOM 2133 C C . SER D 2 17 ? 57.251 42.222 39.413 1.00 53.96 17 SER D C 1
ATOM 2134 O O . SER D 2 17 ? 58.336 42.777 39.222 1.00 55.19 17 SER D O 1
ATOM 2137 N N . LEU D 2 18 ? 56.251 42.251 38.537 1.00 51.25 18 LEU D N 1
ATOM 2138 C CA . LEU D 2 18 ? 56.340 42.920 37.247 1.00 49.48 18 LEU D CA 1
ATOM 2139 C C . LEU D 2 18 ? 54.920 43.253 36.817 1.00 52.66 18 LEU D C 1
ATOM 2140 O O . LEU D 2 18 ? 53.976 42.567 37.205 1.00 59.54 18 LEU D O 1
ATOM 2145 N N . ARG D 2 19 ? 54.766 44.314 36.030 1.00 51.49 19 ARG D N 1
ATOM 2146 C CA . ARG D 2 19 ? 53.446 44.723 35.556 1.00 50.60 19 ARG D CA 1
ATOM 2147 C C . ARG D 2 19 ? 53.477 44.856 34.041 1.00 47.17 19 ARG D C 1
ATOM 2148 O O . ARG D 2 19 ? 54.137 45.754 33.507 1.00 46.38 19 ARG D O 1
ATOM 2156 N N . LEU D 2 20 ? 52.760 43.973 33.352 1.00 45.32 20 LEU D N 1
ATOM 2157 C CA . LEU D 2 20 ? 52.619 44.079 31.910 1.00 41.48 20 LEU D CA 1
ATOM 2158 C C . LEU D 2 20 ? 51.417 44.947 31.568 1.00 39.23 20 LEU D C 1
ATOM 2159 O O . LEU D 2 20 ? 50.407 44.956 32.277 1.00 38.11 20 LEU D O 1
ATOM 2164 N N . SER D 2 21 ? 51.535 45.677 30.462 1.00 38.58 21 SER D N 1
ATOM 2165 C CA . SER D 2 21 ? 50.474 46.563 30.013 1.00 39.23 21 SER D CA 1
ATOM 2166 C C . SER D 2 21 ? 50.307 46.416 28.510 1.00 42.09 21 SER D C 1
ATOM 2167 O O . SER D 2 21 ? 51.289 46.318 27.770 1.00 43.16 21 SER D O 1
ATOM 2170 N N . CYS D 2 22 ? 49.055 46.406 28.070 1.00 44.90 22 CYS D N 1
ATOM 2171 C CA . CYS D 2 22 ? 48.692 46.206 26.673 1.00 48.44 22 CYS D CA 1
ATOM 2172 C C . CYS D 2 22 ? 47.981 47.465 26.199 1.00 46.97 22 CYS D C 1
ATOM 2173 O O . CYS D 2 22 ? 46.871 47.767 26.654 1.00 48.77 22 CYS D O 1
ATOM 2176 N N . ALA D 2 23 ? 48.624 48.198 25.294 1.00 45.03 23 ALA D N 1
ATOM 2177 C CA . ALA D 2 23 ? 48.055 49.416 24.744 1.00 43.85 23 ALA D CA 1
ATOM 2178 C C . ALA D 2 23 ? 47.192 49.071 23.540 1.00 42.95 23 ALA D C 1
ATOM 2179 O O . ALA D 2 23 ? 47.610 48.304 22.664 1.00 45.15 23 ALA D O 1
ATOM 2181 N N . ALA D 2 24 ? 45.994 49.646 23.505 1.00 41.47 24 ALA D N 1
ATOM 2182 C CA . ALA D 2 24 ? 45.019 49.412 22.454 1.00 40.29 24 ALA D CA 1
ATOM 2183 C C . ALA D 2 24 ? 44.662 50.735 21.795 1.00 39.27 24 ALA D C 1
ATOM 2184 O O . ALA D 2 24 ? 44.596 51.772 22.463 1.00 39.93 24 ALA D O 1
ATOM 2186 N N . SER D 2 25 ? 44.432 50.698 20.488 1.00 37.57 25 SER D N 1
ATOM 2187 C CA . SER D 2 25 ? 43.939 51.878 19.803 1.00 35.97 25 SER D CA 1
ATOM 2188 C C . SER D 2 25 ? 42.453 52.054 20.084 1.00 40.13 25 SER D C 1
ATOM 2189 O O . SER D 2 25 ? 41.734 51.091 20.366 1.00 42.88 25 SER D O 1
ATOM 2192 N N . GLY D 2 26 ? 41.993 53.298 19.996 1.00 40.47 26 GLY D N 1
ATOM 2193 C CA . GLY D 2 26 ? 40.625 53.572 20.387 1.00 40.77 26 GLY D CA 1
ATOM 2194 C C . GLY D 2 26 ? 40.417 53.384 21.885 1.00 41.86 26 GLY D C 1
ATOM 2195 O O . GLY D 2 26 ? 41.359 53.324 22.679 1.00 40.42 26 GLY D O 1
ATOM 2196 N N . SER D 2 27 ? 39.146 53.286 22.263 1.00 46.83 27 SER D N 1
ATOM 2197 C CA . SER D 2 27 ? 38.762 53.076 23.652 1.00 51.63 27 SER D CA 1
ATOM 2198 C C . SER D 2 27 ? 38.570 51.590 23.929 1.00 59.04 27 SER D C 1
ATOM 2199 O O . SER D 2 27 ? 38.002 50.862 23.110 1.00 59.53 27 SER D O 1
ATOM 2202 N N . ILE D 2 28 ? 39.049 51.144 25.093 1.00 67.15 28 ILE D N 1
ATOM 2203 C CA . ILE D 2 28 ? 39.014 49.722 25.416 1.00 64.54 28 ILE D CA 1
ATOM 2204 C C . ILE D 2 28 ? 37.601 49.246 25.738 1.00 64.64 28 ILE D C 1
ATOM 2205 O O . ILE D 2 28 ? 37.293 48.062 25.550 1.00 64.23 28 ILE D O 1
ATOM 2210 N N . SER D 2 29 ? 36.706 50.149 26.146 1.00 62.32 29 SER D N 1
ATOM 2211 C CA . SER D 2 29 ? 35.337 49.746 26.446 1.00 56.81 29 SER D CA 1
ATOM 2212 C C . SER D 2 29 ? 34.597 49.238 25.215 1.00 51.59 29 SER D C 1
ATOM 2213 O O . SER D 2 29 ? 33.496 48.692 25.356 1.00 51.15 29 SER D O 1
ATOM 2216 N N . ARG D 2 30 ? 35.174 49.397 24.020 1.00 47.08 30 ARG D N 1
ATOM 2217 C CA . ARG D 2 30 ? 34.546 48.907 22.800 1.00 44.43 30 ARG D CA 1
ATOM 2218 C C . ARG D 2 30 ? 34.756 47.408 22.614 1.00 44.70 30 ARG D C 1
ATOM 2219 O O . ARG D 2 30 ? 33.916 46.739 21.999 1.00 43.92 30 ARG D O 1
ATOM 2227 N N . PHE D 2 31 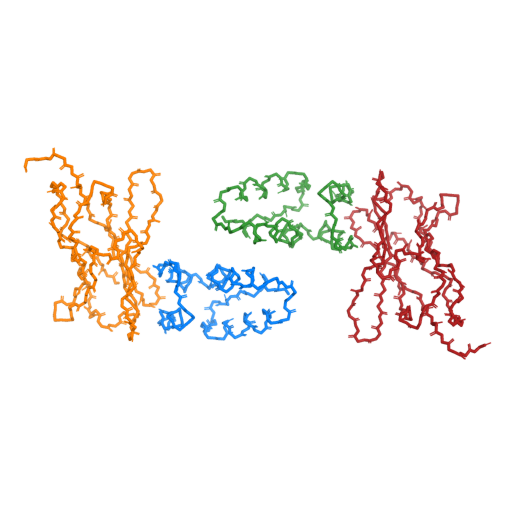? 35.835 46.858 23.168 1.00 42.51 31 PHE D N 1
ATOM 2228 C CA . PHE D 2 31 ? 36.097 45.429 23.049 1.00 38.69 31 PHE D CA 1
ATOM 2229 C C . PHE D 2 31 ? 35.133 44.633 23.920 1.00 36.92 31 PHE D C 1
ATOM 2230 O O . PHE D 2 31 ? 34.782 45.049 25.027 1.00 37.52 31 PHE D O 1
ATOM 2238 N N . ASN D 2 32 ? 34.705 43.477 23.414 1.00 36.62 32 ASN D N 1
ATOM 2239 C CA . ASN D 2 32 ? 33.814 42.604 24.165 1.00 35.98 32 ASN D CA 1
ATOM 2240 C C . ASN D 2 32 ? 34.559 41.590 25.022 1.00 32.87 32 ASN D C 1
ATOM 2241 O O . ASN D 2 32 ? 33.942 40.971 25.896 1.00 28.73 32 ASN D O 1
ATOM 2246 N N . ALA D 2 33 ? 35.858 41.406 24.793 1.00 29.83 33 ALA D N 1
ATOM 2247 C CA . ALA D 2 33 ? 36.674 40.525 25.616 1.00 29.88 33 ALA D CA 1
ATOM 2248 C C . ALA D 2 33 ? 38.141 40.830 25.355 1.00 32.38 33 ALA D C 1
ATOM 2249 O O . ALA D 2 33 ? 38.522 41.123 24.220 1.00 34.54 33 ALA D O 1
ATOM 2251 N N . MET D 2 34 ? 38.954 40.767 26.409 1.00 31.04 34 MET D N 1
ATOM 2252 C CA . MET D 2 34 ? 40.401 40.879 26.281 1.00 34.62 34 MET D CA 1
ATOM 2253 C C . MET D 2 34 ? 41.045 39.875 27.223 1.00 36.26 34 MET D C 1
ATOM 2254 O O . MET D 2 34 ? 40.398 39.357 28.134 1.00 38.02 34 MET D O 1
ATOM 2259 N N . GLY D 2 35 ? 42.321 39.588 26.997 1.00 34.82 35 GLY D N 1
ATOM 2260 C CA . GLY D 2 35 ? 42.993 38.656 27.883 1.00 35.81 35 GLY D CA 1
ATOM 2261 C C . GLY D 2 35 ? 44.462 38.498 27.562 1.00 33.46 35 GLY D C 1
ATOM 2262 O O . GLY D 2 35 ? 45.033 39.231 26.752 1.00 32.58 35 GLY D O 1
ATOM 2263 N N . TRP D 2 36 ? 45.058 37.507 28.226 1.00 32.40 36 TRP D N 1
ATOM 2264 C CA . TRP D 2 36 ? 46.492 37.261 28.221 1.00 31.41 36 TRP D CA 1
ATOM 2265 C C . TRP D 2 36 ? 46.762 35.778 28.020 1.00 32.26 36 TRP D C 1
ATOM 2266 O O . TRP D 2 36 ? 46.176 34.936 28.712 1.00 33.75 36 TRP D O 1
ATOM 2277 N N . TRP D 2 37 ? 47.658 35.476 27.082 1.00 31.75 37 TRP D N 1
ATOM 2278 C CA . TRP D 2 37 ? 48.211 34.151 26.848 1.00 32.98 37 TRP D CA 1
ATOM 2279 C C . TRP D 2 37 ? 49.729 34.246 26.938 1.00 35.16 37 TRP D C 1
ATOM 2280 O O . TRP D 2 37 ? 50.305 35.334 26.865 1.00 33.57 37 TRP D O 1
ATOM 2291 N N . ARG D 2 38 ? 50.385 33.100 27.105 1.00 37.75 38 ARG D N 1
ATOM 2292 C CA . ARG D 2 38 ? 51.840 33.072 27.119 1.00 39.64 38 ARG D CA 1
ATOM 2293 C C . ARG D 2 38 ? 52.337 31.832 26.393 1.00 42.97 38 ARG D C 1
ATOM 2294 O O . ARG D 2 38 ? 51.641 30.816 26.317 1.00 45.28 38 ARG D O 1
ATOM 2302 N N . GLN D 2 39 ? 53.552 31.930 25.856 1.00 45.74 39 GLN D N 1
ATOM 2303 C CA . GLN D 2 39 ? 54.192 30.803 25.191 1.00 48.36 39 GLN D CA 1
ATOM 2304 C C . GLN D 2 39 ? 55.673 30.758 25.531 1.00 45.55 39 GLN D C 1
ATOM 2305 O O . GLN D 2 39 ? 56.383 31.757 25.378 1.00 45.06 39 GLN D O 1
ATOM 2311 N N . ALA D 2 40 ? 56.127 29.595 26.003 1.00 43.73 40 ALA D N 1
ATOM 2312 C CA . ALA D 2 40 ? 57.482 29.168 26.302 1.00 39.97 40 ALA D CA 1
ATOM 2313 C C . ALA D 2 40 ? 58.034 28.346 25.141 1.00 40.33 40 ALA D C 1
ATOM 2314 O O . ALA D 2 40 ? 57.265 27.735 24.391 1.00 37.17 40 ALA D O 1
ATOM 2316 N N . PRO D 2 41 ? 59.353 28.337 24.942 1.00 44.01 41 PRO D N 1
ATOM 2317 C CA . PRO D 2 41 ? 59.933 27.597 23.806 1.00 46.27 41 PRO D CA 1
ATOM 2318 C C . PRO D 2 41 ? 59.588 26.116 23.845 1.00 48.75 41 PRO D C 1
ATOM 2319 O O . PRO D 2 41 ? 59.861 25.419 24.824 1.00 52.47 41 PRO D O 1
ATOM 2323 N N . GLY D 2 42 ? 58.981 25.636 22.762 1.00 51.23 42 GLY D N 1
ATOM 2324 C CA . GLY D 2 42 ? 58.616 24.245 22.629 1.00 57.02 42 GLY D CA 1
ATOM 2325 C C . GLY D 2 42 ? 57.264 23.888 23.203 1.00 63.37 42 GLY D C 1
ATOM 2326 O O . GLY D 2 42 ? 56.752 22.796 22.924 1.00 66.46 42 GLY D O 1
ATOM 2327 N N . LYS D 2 43 ? 56.673 24.771 23.996 1.00 61.26 43 LYS D N 1
ATOM 2328 C CA . LYS D 2 43 ? 55.373 24.530 24.594 1.00 58.31 43 LYS D CA 1
ATOM 2329 C C . LYS D 2 43 ? 54.337 25.339 23.829 1.00 54.30 43 LYS D C 1
ATOM 2330 O O . LYS D 2 43 ? 54.612 26.462 23.400 1.00 53.09 43 LYS D O 1
ATOM 2336 N N . GLU D 2 44 ? 53.146 24.774 23.676 1.00 54.68 44 GLU D N 1
ATOM 2337 C CA . GLU D 2 44 ? 52.090 25.434 22.926 1.00 53.95 44 GLU D CA 1
ATOM 2338 C C . GLU D 2 44 ? 51.449 26.531 23.772 1.00 46.91 44 GLU D C 1
ATOM 2339 O O . GLU D 2 44 ? 51.517 26.517 25.006 1.00 44.29 44 GLU D O 1
ATOM 2345 N N . ARG D 2 45 ? 50.848 27.506 23.084 1.00 46.18 45 ARG D N 1
ATOM 2346 C CA . ARG D 2 45 ? 50.221 28.658 23.731 1.00 46.43 45 ARG D CA 1
ATOM 2347 C C . ARG D 2 45 ? 49.384 28.247 24.935 1.00 45.41 45 ARG D C 1
ATOM 2348 O O . ARG D 2 45 ? 48.547 27.347 24.846 1.00 45.42 45 ARG D O 1
ATOM 2356 N N . GLU D 2 46 ? 49.639 28.896 26.066 1.00 44.41 46 GLU D N 1
ATOM 2357 C CA . GLU D 2 46 ? 48.955 28.618 27.321 1.00 45.55 46 GLU D CA 1
ATOM 2358 C C . GLU D 2 46 ? 48.092 29.811 27.712 1.00 42.12 46 GLU D C 1
ATOM 2359 O O . GLU D 2 46 ? 48.499 30.967 27.546 1.00 42.78 46 GLU D O 1
ATOM 2365 N N . PHE D 2 47 ? 46.901 29.526 28.238 1.00 36.18 47 PHE D N 1
ATOM 2366 C CA . PHE D 2 47 ? 45.963 30.571 28.623 1.00 32.24 47 PHE D CA 1
ATOM 2367 C C . PHE D 2 47 ? 46.300 31.089 30.017 1.00 31.31 47 PHE D C 1
ATOM 2368 O O . PHE D 2 47 ? 46.540 30.304 30.940 1.00 31.49 47 PHE D O 1
ATOM 2376 N N . VAL D 2 48 ? 46.315 32.413 30.166 1.00 29.93 48 VAL D N 1
ATOM 2377 C CA . VAL D 2 48 ? 46.690 33.057 31.424 1.00 30.35 48 VAL D CA 1
ATOM 2378 C C . VAL D 2 48 ? 45.494 33.751 32.072 1.00 32.84 48 VAL D C 1
ATOM 2379 O O . VAL D 2 48 ? 45.109 33.406 33.195 1.00 36.96 48 VAL D O 1
ATOM 2383 N N . ALA D 2 49 ? 44.893 34.720 31.391 1.00 31.83 49 ALA D N 1
ATOM 2384 C CA . ALA D 2 49 ? 43.798 35.457 32.009 1.00 31.90 49 ALA D CA 1
ATOM 2385 C C . ALA D 2 49 ? 42.813 35.927 30.949 1.00 31.25 49 ALA D C 1
ATOM 2386 O O . ALA D 2 49 ? 43.148 36.041 29.770 1.00 32.10 49 ALA D O 1
ATOM 2388 N N . ARG D 2 50 ? 41.577 36.173 31.380 1.00 26.41 50 ARG D N 1
ATOM 2389 C CA . ARG D 2 50 ? 40.551 36.691 30.486 1.00 32.69 50 ARG D CA 1
ATOM 2390 C C . ARG D 2 50 ? 39.596 37.587 31.263 1.00 30.90 50 ARG D C 1
ATOM 2391 O O . ARG D 2 50 ? 39.308 37.337 32.437 1.00 31.27 50 ARG D O 1
ATOM 2399 N N . ILE D 2 51 ? 39.128 38.642 30.601 1.00 29.46 51 ILE D N 1
ATOM 2400 C CA . ILE D 2 51 ? 38.029 39.473 31.078 1.00 33.97 51 ILE D CA 1
ATOM 2401 C C . ILE D 2 51 ? 37.052 39.654 29.924 1.00 32.19 51 ILE D C 1
ATOM 2402 O O . ILE D 2 51 ? 37.423 40.173 28.862 1.00 33.33 51 ILE D O 1
ATOM 2407 N N . VAL D 2 52 ? 35.815 39.210 30.129 1.00 28.85 52 VAL D N 1
ATOM 2408 C CA . VAL D 2 52 ? 34.724 39.389 29.180 1.00 30.21 52 VAL D CA 1
ATOM 2409 C C . VAL D 2 52 ? 33.796 40.465 29.726 1.00 30.59 52 VAL D C 1
ATOM 2410 O O . VAL D 2 52 ? 33.568 40.542 30.939 1.00 30.99 52 VAL D O 1
ATOM 2414 N N . LYS D 2 53 ? 33.269 41.298 28.828 1.00 30.45 53 LYS D N 1
ATOM 2415 C CA . LYS D 2 53 ? 32.524 42.483 29.236 1.00 32.13 53 LYS D CA 1
ATOM 2416 C C . LYS D 2 53 ? 31.330 42.124 30.112 1.00 37.63 53 LYS D C 1
ATOM 2417 O O . LYS D 2 53 ? 30.479 41.314 29.733 1.00 32.82 53 LYS D O 1
ATOM 2423 N N . GLY D 2 54 ? 31.275 42.746 31.289 1.00 38.59 54 GLY D N 1
ATOM 2424 C CA . GLY D 2 54 ? 30.233 42.499 32.256 1.00 35.70 54 GLY D CA 1
ATOM 2425 C C . GLY D 2 54 ? 30.498 41.358 33.211 1.00 39.30 54 GLY D C 1
ATOM 2426 O O . GLY D 2 54 ? 29.754 41.205 34.185 1.00 42.64 54 GLY D O 1
ATOM 2427 N N . PHE D 2 55 ? 31.549 40.576 32.991 1.00 39.50 55 PHE D N 1
ATOM 2428 C CA . PHE D 2 55 ? 31.820 39.392 33.790 1.00 39.42 55 PHE D CA 1
ATOM 2429 C C . PHE D 2 55 ? 33.048 39.606 34.667 1.00 39.52 55 PHE D C 1
ATOM 2430 O O . PHE D 2 55 ? 33.855 40.512 34.439 1.00 37.31 55 PHE D O 1
ATOM 2438 N N . ASP D 2 56 ? 33.170 38.758 35.687 1.00 42.28 56 ASP D N 1
ATOM 2439 C CA . ASP D 2 56 ? 34.336 38.774 36.548 1.00 43.78 56 ASP D CA 1
ATOM 2440 C C . ASP D 2 56 ? 35.555 38.232 35.806 1.00 38.44 56 ASP D C 1
ATOM 2441 O O . ASP D 2 56 ? 35.423 37.464 34.848 1.00 36.13 56 ASP D O 1
ATOM 2446 N N . PRO D 2 57 ? 36.756 38.619 36.226 1.00 36.93 57 PRO D N 1
ATOM 2447 C CA . PRO D 2 57 ? 37.967 38.065 35.612 1.00 35.50 57 PRO D CA 1
ATOM 2448 C C . PRO D 2 57 ? 38.154 36.595 35.955 1.00 35.97 57 PRO D C 1
ATOM 2449 O O . PRO D 2 57 ? 37.905 36.163 37.083 1.00 37.01 57 PRO D O 1
ATOM 2453 N N . VAL D 2 58 ? 38.591 35.824 34.962 1.00 36.37 58 VAL D N 1
ATOM 2454 C CA . VAL D 2 58 ? 38.953 34.422 35.141 1.00 39.15 58 VAL D CA 1
ATOM 2455 C C . VAL D 2 58 ? 40.453 34.285 34.922 1.00 42.94 58 VAL D C 1
ATOM 2456 O O . VAL D 2 58 ? 40.999 34.836 33.958 1.00 42.35 58 VAL D O 1
ATOM 2460 N N . LEU D 2 59 ? 41.117 33.556 35.817 1.00 48.47 59 LEU D N 1
ATOM 2461 C CA . LEU D 2 59 ? 42.555 33.349 35.743 1.00 48.47 59 LEU D CA 1
ATOM 2462 C C . LEU D 2 59 ? 42.859 31.860 35.773 1.00 49.89 59 LEU D C 1
ATOM 2463 O O . LEU D 2 59 ? 42.098 31.065 36.332 1.00 53.46 59 LEU D O 1
ATOM 2468 N N . ALA D 2 60 ? 43.985 31.491 35.169 1.00 46.73 60 ALA D N 1
ATOM 2469 C CA . ALA D 2 60 ? 44.409 30.101 35.169 1.00 46.18 60 ALA D CA 1
ATOM 2470 C C . ALA D 2 60 ? 44.798 29.658 36.576 1.00 49.50 60 ALA D C 1
ATOM 2471 O O . ALA D 2 60 ? 45.126 30.469 37.446 1.00 50.97 60 ALA D O 1
ATOM 2473 N N . ASP D 2 61 ? 44.767 28.339 36.788 1.00 50.76 61 ASP D N 1
ATOM 2474 C CA . ASP D 2 61 ? 45.060 27.794 38.109 1.00 55.38 61 ASP D CA 1
ATOM 2475 C C . ASP D 2 61 ? 46.519 27.998 38.493 1.00 54.64 61 ASP D C 1
ATOM 2476 O O . ASP D 2 61 ? 46.826 28.190 39.675 1.00 57.21 61 ASP D O 1
ATOM 2481 N N . SER D 2 62 ? 47.428 27.952 37.518 1.00 50.95 62 SER D N 1
ATOM 2482 C CA . SER D 2 62 ? 48.848 28.142 37.787 1.00 48.66 62 SER D CA 1
ATOM 2483 C C . SER D 2 62 ? 49.205 29.576 38.168 1.00 49.19 62 SER D C 1
ATOM 2484 O O . SER D 2 62 ? 50.367 29.833 38.508 1.00 51.39 62 SER D O 1
ATOM 2487 N N . VAL D 2 63 ? 48.257 30.516 38.114 1.00 47.61 63 VAL D N 1
ATOM 2488 C CA . VAL D 2 63 ? 48.569 31.930 38.318 1.00 44.89 63 VAL D CA 1
ATOM 2489 C C . VAL D 2 63 ? 47.591 32.558 39.304 1.00 48.43 63 VAL D C 1
ATOM 2490 O O . VAL D 2 63 ? 47.773 33.708 39.718 1.00 51.33 63 VAL D O 1
ATOM 2494 N N . LYS D 2 64 ? 46.554 31.804 39.685 1.00 51.11 64 LYS D N 1
ATOM 2495 C CA . LYS D 2 64 ? 45.392 32.392 40.349 1.00 57.83 64 LYS D CA 1
ATOM 2496 C C . LYS D 2 64 ? 45.767 33.180 41.598 1.00 64.46 64 LYS D C 1
ATOM 2497 O O . LYS D 2 64 ? 45.236 34.272 41.832 1.00 75.66 64 LYS D O 1
ATOM 2503 N N . GLY D 2 65 ? 46.670 32.642 42.418 1.00 62.77 65 GLY D N 1
ATOM 2504 C CA . GLY D 2 65 ? 47.039 33.320 43.647 1.00 60.81 65 GLY D CA 1
ATOM 2505 C C . GLY D 2 65 ? 47.922 34.535 43.454 1.00 54.76 65 GLY D C 1
ATOM 2506 O O . GLY D 2 65 ? 47.967 35.399 44.335 1.00 54.35 65 GLY D O 1
ATOM 2507 N N . ARG D 2 66 ? 48.626 34.621 42.326 1.00 47.25 66 ARG D N 1
ATOM 2508 C CA . ARG D 2 66 ? 49.714 35.577 42.179 1.00 47.42 66 ARG D CA 1
ATOM 2509 C C . ARG D 2 66 ? 49.460 36.676 41.159 1.00 45.95 66 ARG D C 1
ATOM 2510 O O . ARG D 2 66 ? 49.981 37.781 41.328 1.00 46.70 66 ARG D O 1
ATOM 2518 N N . PHE D 2 67 ? 48.683 36.414 40.112 1.00 44.36 67 PHE D N 1
ATOM 2519 C CA . PHE D 2 67 ? 48.469 37.394 39.058 1.00 42.52 67 PHE D CA 1
ATOM 2520 C C . PHE D 2 67 ? 47.107 38.067 39.209 1.00 41.60 67 PHE D C 1
ATOM 2521 O O . PHE D 2 67 ? 46.194 37.547 39.856 1.00 40.40 67 PHE D O 1
ATOM 2529 N N . THR D 2 68 ? 47.001 39.260 38.628 1.00 40.72 68 THR D N 1
ATOM 2530 C CA . THR D 2 68 ? 45.761 40.020 38.571 1.00 40.99 68 THR D CA 1
ATOM 2531 C C . THR D 2 68 ? 45.621 40.622 37.181 1.00 39.41 68 THR D C 1
ATOM 2532 O O . THR D 2 68 ? 46.612 41.048 36.584 1.00 38.19 68 THR D O 1
ATOM 2536 N N . ILE D 2 69 ? 44.397 40.651 36.662 1.00 39.42 69 ILE D N 1
ATOM 2537 C CA . ILE D 2 69 ? 44.107 41.265 35.372 1.00 38.14 69 ILE D CA 1
ATOM 2538 C C . ILE D 2 69 ? 43.167 42.437 35.619 1.00 38.42 69 ILE D C 1
ATOM 2539 O O . ILE D 2 69 ? 42.192 42.313 36.370 1.00 37.14 69 ILE D O 1
ATOM 2544 N N . SER D 2 70 ? 43.479 43.579 35.010 1.00 40.51 70 SER D N 1
ATOM 2545 C CA . SER D 2 70 ? 42.741 44.810 35.241 1.00 41.97 70 SER D CA 1
ATOM 2546 C C . SER D 2 70 ? 42.611 45.582 33.938 1.00 41.77 70 SER D C 1
ATOM 2547 O O . SER D 2 70 ? 43.320 45.322 32.963 1.00 38.74 70 SER D O 1
ATOM 2550 N N . ILE D 2 71 ? 41.687 46.538 33.935 1.00 44.81 71 ILE D N 1
ATOM 2551 C CA . ILE D 2 71 ? 41.459 47.414 32.795 1.00 46.23 71 ILE D CA 1
ATOM 2552 C C . ILE D 2 71 ? 41.564 48.851 33.284 1.00 48.52 71 ILE D C 1
ATOM 2553 O O . ILE D 2 71 ? 40.925 49.223 34.273 1.00 49.27 71 ILE D O 1
ATOM 2558 N N . ASP D 2 72 ? 42.368 49.653 32.594 1.00 52.84 72 ASP D N 1
ATOM 2559 C CA . ASP D 2 72 ? 42.551 51.065 32.916 1.00 57.78 72 ASP D CA 1
ATOM 2560 C C . ASP D 2 72 ? 41.947 51.846 31.753 1.00 56.42 72 ASP D C 1
ATOM 2561 O O . ASP D 2 72 ? 42.545 51.939 30.675 1.00 53.53 72 ASP D O 1
ATOM 2566 N N . SER D 2 73 ? 40.744 52.384 31.976 1.00 56.78 73 SER D N 1
ATOM 2567 C CA . SER D 2 73 ? 40.048 53.122 30.928 1.00 56.47 73 SER D CA 1
ATOM 2568 C C . SER D 2 73 ? 40.656 54.501 30.710 1.00 59.78 73 SER D C 1
ATOM 2569 O O . SER D 2 73 ? 40.518 55.070 29.621 1.00 61.49 73 SER D O 1
ATOM 2572 N N . ALA D 2 74 ? 41.319 55.053 31.727 1.00 60.82 74 ALA D N 1
ATOM 2573 C CA . ALA D 2 74 ? 41.972 56.349 31.574 1.00 60.44 74 ALA D CA 1
ATOM 2574 C C . ALA D 2 74 ? 43.108 56.273 30.563 1.00 60.01 74 ALA D C 1
ATOM 2575 O O . ALA D 2 74 ? 43.197 57.096 29.644 1.00 59.73 74 ALA D O 1
ATOM 2577 N N . GLU D 2 75 ? 43.989 55.288 30.719 1.00 60.18 75 GLU D N 1
ATOM 2578 C CA . GLU D 2 75 ? 45.115 55.108 29.817 1.00 61.09 75 GLU D CA 1
ATOM 2579 C C . GLU D 2 75 ? 44.787 54.209 28.633 1.00 57.85 75 GLU D C 1
ATOM 2580 O O . GLU D 2 75 ? 45.664 53.978 27.793 1.00 55.47 75 GLU D O 1
ATOM 2586 N N . ASN D 2 76 ? 43.555 53.698 28.550 1.00 55.92 76 ASN D N 1
ATOM 2587 C CA . ASN D 2 76 ? 43.142 52.793 27.475 1.00 53.39 76 ASN D CA 1
ATOM 2588 C C . ASN D 2 76 ? 44.059 51.575 27.402 1.00 52.11 76 ASN D C 1
ATOM 2589 O O . ASN D 2 76 ? 44.494 51.168 26.322 1.00 50.95 76 ASN D O 1
ATOM 2594 N N . THR D 2 77 ? 44.365 50.988 28.558 1.00 50.47 77 THR D N 1
ATOM 2595 C CA . THR D 2 77 ? 45.343 49.912 28.615 1.00 48.87 77 THR D CA 1
ATOM 2596 C C . THR D 2 77 ? 44.784 48.743 29.412 1.00 46.86 77 THR D C 1
ATOM 2597 O O . THR D 2 77 ? 43.909 48.911 30.267 1.00 48.11 77 THR D O 1
ATOM 2601 N N . LEU D 2 78 ? 45.288 47.550 29.107 1.00 41.88 78 LEU D N 1
ATOM 2602 C CA . LEU D 2 78 ? 44.897 46.325 29.794 1.00 38.38 78 LEU D CA 1
ATOM 2603 C C . LEU D 2 78 ? 46.103 45.812 30.564 1.00 36.54 78 LEU D C 1
ATOM 2604 O O . LEU D 2 78 ? 47.127 45.471 29.965 1.00 38.05 78 LEU D O 1
ATOM 2609 N N . ALA D 2 79 ? 45.976 45.737 31.881 1.00 34.90 79 ALA D N 1
ATOM 2610 C CA . ALA D 2 79 ? 47.104 45.424 32.742 1.00 35.41 79 ALA D CA 1
ATOM 2611 C C . ALA D 2 79 ? 47.039 43.984 33.225 1.00 36.84 79 ALA D C 1
ATOM 2612 O O . ALA D 2 79 ? 45.965 43.475 33.560 1.00 39.76 79 ALA D O 1
ATOM 2614 N N . LEU D 2 80 ? 48.197 43.330 33.250 1.00 35.73 80 LEU D N 1
ATOM 2615 C CA . LEU D 2 80 ? 48.367 42.061 33.944 1.00 35.13 80 LEU D CA 1
ATOM 2616 C C . LEU D 2 80 ? 49.496 42.257 34.943 1.00 36.79 80 LEU D C 1
ATOM 2617 O O . LEU D 2 80 ? 50.668 42.332 34.556 1.00 37.53 80 LEU D O 1
ATOM 2622 N N . GLN D 2 81 ? 49.141 42.346 36.220 1.00 36.66 81 GLN D N 1
ATOM 2623 C CA . GLN D 2 81 ? 50.119 42.495 37.284 1.00 38.32 81 GLN D CA 1
ATOM 2624 C C . GLN D 2 81 ? 50.511 41.112 37.777 1.00 43.24 81 GLN D C 1
ATOM 2625 O O . GLN D 2 81 ? 49.660 40.336 38.221 1.00 46.53 81 GLN D O 1
ATOM 2631 N N . MET D 2 82 ? 51.798 40.815 37.693 1.00 44.88 82 MET D N 1
ATOM 2632 C CA . MET D 2 82 ? 52.353 39.528 38.071 1.00 45.68 82 MET D CA 1
ATOM 2633 C C . MET D 2 82 ? 53.169 39.698 39.341 1.00 45.46 82 MET D C 1
ATOM 2634 O O . MET D 2 82 ? 54.041 40.572 39.411 1.00 44.89 82 MET D O 1
ATOM 2639 N N . ASN D 2 83 A 52.888 38.864 40.337 1.00 47.36 82 ASN D N 1
ATOM 2640 C CA . ASN D 2 83 A 53.593 38.911 41.605 1.00 52.31 82 ASN D CA 1
ATOM 264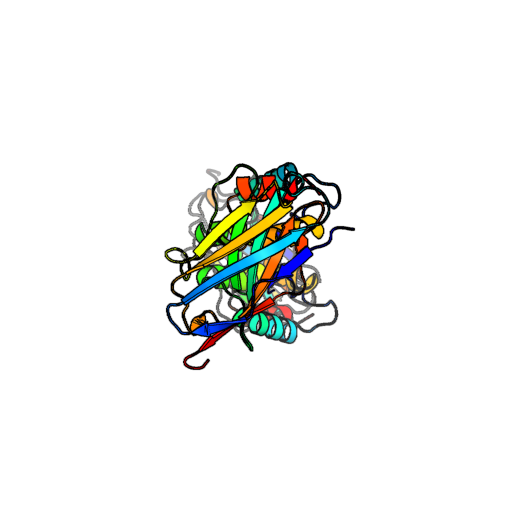1 C C . ASN D 2 83 A 54.097 37.516 41.931 1.00 51.86 82 ASN D C 1
ATOM 2642 O O . ASN D 2 83 A 53.581 36.518 41.423 1.00 51.88 82 ASN D O 1
ATOM 2647 N N . ARG D 2 84 B 55.122 37.461 42.779 1.00 53.48 82 ARG D N 1
ATOM 2648 C CA . ARG D 2 84 B 55.713 36.200 43.221 1.00 55.03 82 ARG D CA 1
ATOM 2649 C C . ARG D 2 84 B 56.117 35.344 42.024 1.00 51.69 82 ARG D C 1
ATOM 2650 O O . ARG D 2 84 B 55.779 34.162 41.926 1.00 48.74 82 ARG D O 1
ATOM 2658 N N . LEU D 2 85 C 56.843 35.963 41.100 1.00 50.40 82 LEU D N 1
ATOM 2659 C CA . LEU D 2 85 C 57.158 35.312 39.838 1.00 49.04 82 LEU D CA 1
ATOM 2660 C C . LEU D 2 85 C 58.065 34.106 40.048 1.00 51.68 82 LEU D C 1
ATOM 2661 O O . LEU D 2 85 C 58.925 34.096 40.932 1.00 53.91 82 LEU D O 1
ATOM 2666 N N . LYS D 2 86 ? 57.858 33.086 39.223 1.00 53.98 83 LYS D N 1
ATOM 2667 C CA . LYS D 2 86 ? 58.593 31.834 39.266 1.00 58.13 83 LYS D CA 1
ATOM 2668 C C . LYS D 2 86 ? 59.341 31.587 37.963 1.00 58.50 83 LYS D C 1
ATOM 2669 O O . LYS D 2 86 ? 59.075 32.240 36.945 1.00 55.75 83 LYS D O 1
ATOM 2675 N N . PRO D 2 87 ? 60.328 30.685 37.970 1.00 62.74 84 PRO D N 1
ATOM 2676 C CA . PRO D 2 87 ? 61.003 30.348 36.710 1.00 64.94 84 PRO D CA 1
ATOM 2677 C C . PRO D 2 87 ? 60.052 29.808 35.664 1.00 66.91 84 PRO D C 1
ATOM 2678 O O . PRO D 2 87 ? 60.264 30.045 34.469 1.00 66.28 84 PRO D O 1
ATOM 2682 N N . GLU D 2 88 ? 59.000 29.098 36.081 1.00 71.26 85 GLU D N 1
ATOM 2683 C CA . GLU D 2 88 ? 58.012 28.594 35.135 1.00 72.39 85 GLU D CA 1
ATOM 2684 C C . GLU D 2 88 ? 57.273 29.706 34.402 1.00 63.29 85 GLU D C 1
ATOM 2685 O O . GLU D 2 88 ? 56.629 29.434 33.383 1.00 59.89 85 GLU D O 1
ATOM 2691 N N . ASP D 2 89 ? 57.351 30.945 34.891 1.00 58.06 86 ASP D N 1
ATOM 2692 C CA . ASP D 2 89 ? 56.662 32.065 34.264 1.00 50.23 86 ASP D CA 1
ATOM 2693 C C . ASP D 2 89 ?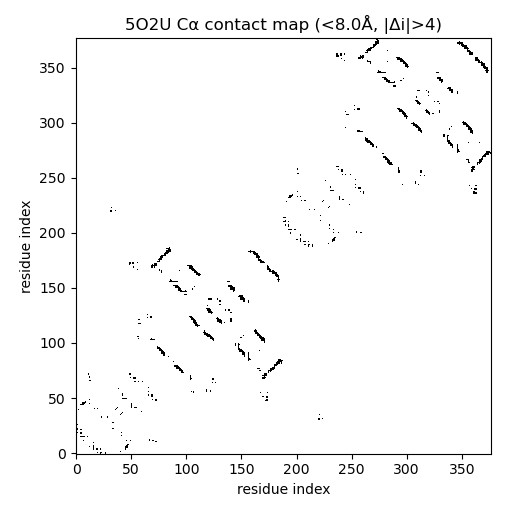 57.410 32.658 33.076 1.00 43.94 86 ASP D C 1
ATOM 2694 O O . ASP D 2 89 ? 56.855 33.528 32.398 1.00 42.77 86 ASP D O 1
ATOM 2699 N N . THR D 2 90 ? 58.645 32.234 32.815 1.00 41.21 87 THR D N 1
ATOM 2700 C CA . THR D 2 90 ? 59.385 32.744 31.666 1.00 39.92 87 THR D CA 1
ATOM 2701 C C . THR D 2 90 ? 58.672 32.368 30.376 1.00 38.14 87 THR D C 1
ATOM 2702 O O . THR D 2 90 ? 58.509 31.181 30.073 1.00 39.18 87 THR D O 1
ATOM 2706 N N . ALA D 2 91 ? 58.282 33.378 29.601 1.00 33.32 88 ALA D N 1
ATOM 2707 C CA . ALA D 2 91 ? 57.544 33.155 28.361 1.00 38.20 88 ALA D CA 1
ATOM 2708 C C . ALA D 2 91 ? 57.345 34.497 27.669 1.00 38.61 88 ALA D C 1
ATOM 2709 O O . ALA D 2 91 ? 57.607 35.559 28.238 1.00 39.01 88 ALA D O 1
ATOM 2711 N N . VAL D 2 92 ? 56.877 34.429 26.428 1.00 37.57 89 VAL D N 1
ATOM 2712 C CA . VAL D 2 92 ? 56.397 35.604 25.712 1.00 35.87 89 VAL D CA 1
ATOM 2713 C C . VAL D 2 92 ? 54.906 35.750 25.984 1.00 35.63 89 VAL D C 1
ATOM 2714 O O . VAL D 2 92 ? 54.139 34.788 25.843 1.00 35.14 89 VAL D O 1
ATOM 2718 N N . TYR D 2 93 ? 54.494 36.950 26.379 1.00 35.92 90 TYR D N 1
ATOM 2719 C CA . TYR D 2 93 ? 53.121 37.222 26.775 1.00 36.80 90 TYR D CA 1
ATOM 2720 C C . TYR D 2 93 ? 52.424 38.038 25.696 1.00 38.77 90 TYR D C 1
ATOM 2721 O O . TYR D 2 93 ? 52.986 39.016 25.186 1.00 39.87 90 TYR D O 1
ATOM 2730 N N . TYR D 2 94 ? 51.213 37.615 25.342 1.00 39.30 91 TYR D N 1
ATOM 2731 C CA . TYR D 2 94 ? 50.384 38.264 24.339 1.00 39.81 91 TYR D CA 1
ATOM 2732 C C . TYR D 2 94 ? 49.058 38.667 24.965 1.00 36.92 91 TYR D C 1
ATOM 2733 O O . TYR D 2 94 ? 48.470 37.904 25.737 1.00 34.87 91 TYR D O 1
ATOM 2742 N N . CYS D 2 95 ? 48.592 39.865 24.638 1.00 37.92 92 CYS D N 1
ATOM 2743 C CA . CYS D 2 95 ? 47.222 40.256 24.926 1.00 40.00 92 CYS D CA 1
ATOM 2744 C C . CYS D 2 95 ? 46.364 40.062 23.684 1.00 38.50 92 CYS D C 1
ATOM 2745 O O . CYS D 2 95 ? 46.848 40.145 22.552 1.00 37.32 92 CYS D O 1
ATOM 2748 N N . PHE D 2 96 ? 45.079 39.803 23.904 1.00 35.27 93 PHE D N 1
ATOM 2749 C CA . PHE D 2 96 ? 44.125 39.728 22.813 1.00 30.59 93 PHE D CA 1
ATOM 2750 C C . PHE D 2 96 ? 42.907 40.573 23.148 1.00 29.56 93 PHE D C 1
ATOM 2751 O O . PHE D 2 96 ? 42.558 40.759 24.318 1.00 29.52 93 PHE D O 1
ATOM 2759 N N . ALA D 2 97 ? 42.250 41.056 22.098 1.00 32.19 94 ALA D N 1
ATOM 2760 C CA . ALA D 2 97 ? 41.025 41.827 22.211 1.00 34.99 94 ALA D CA 1
ATOM 2761 C C . ALA D 2 97 ? 40.011 41.258 21.235 1.00 36.41 94 ALA D C 1
ATOM 2762 O O . ALA D 2 97 ? 40.367 40.833 20.131 1.00 35.07 94 ALA D O 1
ATOM 2764 N N . ALA D 2 98 ? 38.749 41.251 21.645 1.00 40.91 95 ALA D N 1
ATOM 2765 C CA . ALA D 2 98 ? 37.667 40.667 20.865 1.00 26.68 95 ALA D CA 1
ATOM 2766 C C . ALA D 2 98 ? 36.741 41.774 20.382 1.00 33.72 95 ALA D C 1
ATOM 2767 O O . ALA D 2 98 ? 36.152 42.496 21.195 1.00 33.96 95 ALA D O 1
ATOM 2769 N N . LEU D 2 99 ? 36.625 41.909 19.062 1.00 35.70 96 LEU D N 1
ATOM 2770 C CA . LEU D 2 99 ? 35.650 42.807 18.459 1.00 39.64 96 LEU D CA 1
ATOM 2771 C C . LEU D 2 99 ? 34.882 42.058 17.377 1.00 42.98 96 LEU D C 1
ATOM 2772 O O . LEU D 2 99 ? 34.053 41.195 17.684 1.00 46.89 96 LEU D O 1
ATOM 2777 N N . ASP D 2 100 ? 35.146 42.380 16.110 1.00 42.96 97 ASP D N 1
ATOM 2778 C CA . ASP D 2 100 ? 34.604 41.583 15.016 1.00 44.16 97 ASP D CA 1
ATOM 2779 C C . ASP D 2 100 ? 35.404 40.307 14.798 1.00 42.73 97 ASP D C 1
ATOM 2780 O O . ASP D 2 100 ? 34.882 39.347 14.222 1.00 44.16 97 ASP D O 1
ATOM 2785 N N . THR D 2 101 ? 36.650 40.282 15.255 1.00 40.72 98 THR D N 1
ATOM 2786 C CA . THR D 2 101 ? 37.458 39.077 15.349 1.00 37.05 98 THR D CA 1
ATOM 2787 C C . THR D 2 101 ? 38.386 39.254 16.546 1.00 37.88 98 THR D C 1
ATOM 2788 O O . THR D 2 101 ? 38.274 40.228 17.295 1.00 44.91 98 THR D O 1
ATOM 2792 N N . ALA D 2 102 ? 39.304 38.313 16.738 1.00 34.34 101 ALA D N 1
ATOM 2793 C CA . ALA D 2 102 ? 40.298 38.438 17.794 1.00 36.72 101 ALA D CA 1
ATOM 2794 C C . ALA D 2 102 ? 41.565 39.063 17.229 1.00 38.43 101 ALA D C 1
ATOM 2795 O O . ALA D 2 102 ? 42.073 38.627 16.190 1.00 37.85 101 ALA D O 1
ATOM 2797 N N . TYR D 2 103 ? 42.065 40.086 17.913 1.00 37.49 102 TYR D N 1
ATOM 2798 C CA . TYR D 2 103 ? 43.289 40.775 17.535 1.00 37.50 102 TYR D CA 1
ATOM 2799 C C . TYR D 2 103 ? 44.339 40.524 18.606 1.00 38.11 102 TYR D C 1
ATOM 2800 O O . TYR D 2 103 ? 44.016 40.462 19.796 1.00 37.81 102 TYR D O 1
ATOM 2809 N N . TRP D 2 104 ? 45.592 40.373 18.186 1.00 37.72 103 TRP D N 1
ATOM 2810 C CA . TRP D 2 104 ? 46.670 40.048 19.104 1.00 35.76 103 TRP D CA 1
ATOM 2811 C C . TRP D 2 104 ? 47.800 41.056 18.973 1.00 39.57 103 TRP D C 1
ATOM 2812 O O . TRP D 2 104 ? 48.042 41.607 17.895 1.00 41.37 103 TRP D O 1
ATOM 2823 N N . GLY D 2 105 ? 48.490 41.294 20.087 1.00 42.87 104 GLY D N 1
ATOM 2824 C CA . GLY D 2 105 ? 49.776 41.946 20.020 1.00 42.97 104 GLY D CA 1
ATOM 2825 C C . GLY D 2 105 ? 50.841 40.950 19.609 1.00 43.16 104 GLY D C 1
ATOM 2826 O O . GLY D 2 105 ? 50.595 39.750 19.487 1.00 40.63 104 GLY D O 1
ATOM 2827 N N . GLN D 2 106 ? 52.052 41.452 19.397 1.00 47.39 105 GLN D N 1
ATOM 2828 C CA . GLN D 2 106 ? 53.138 40.561 19.017 1.00 49.01 105 GLN D CA 1
ATOM 2829 C C . GLN D 2 106 ? 53.866 39.979 20.225 1.00 44.41 105 GLN D C 1
ATOM 2830 O O . GLN D 2 106 ? 54.654 39.042 20.061 1.00 44.00 105 GLN D O 1
ATOM 2836 N N . GLY D 2 107 ? 53.635 40.511 21.418 1.00 41.23 106 GLY D N 1
ATOM 2837 C CA . GLY D 2 107 ? 54.109 39.900 22.637 1.00 39.79 106 GLY D CA 1
ATOM 2838 C C . GLY D 2 107 ? 55.286 40.647 23.252 1.00 42.39 106 GLY D C 1
ATOM 2839 O O . GLY D 2 107 ? 55.999 41.406 22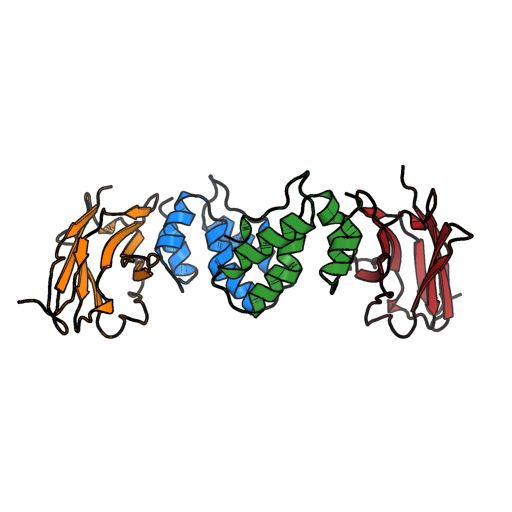.586 1.00 46.71 106 GLY D O 1
ATOM 2840 N N . THR D 2 108 ? 55.478 40.415 24.547 1.00 40.33 107 THR D N 1
ATOM 2841 C CA . THR D 2 108 ? 56.620 40.931 25.291 1.00 41.35 107 THR D CA 1
ATOM 2842 C C . THR D 2 108 ? 57.242 39.808 26.111 1.00 41.94 107 THR D C 1
ATOM 2843 O O . THR D 2 108 ? 56.531 38.973 26.678 1.00 40.79 107 THR D O 1
ATOM 2847 N N . GLN D 2 109 ? 58.571 39.776 26.151 1.00 43.91 108 GLN D N 1
ATOM 2848 C CA . GLN D 2 109 ? 59.275 38.692 26.819 1.00 32.87 108 GLN D CA 1
ATOM 2849 C C . GLN D 2 109 ? 59.358 38.951 28.318 1.00 35.99 108 GLN D C 1
ATOM 2850 O O . GLN D 2 109 ? 59.727 40.047 28.753 1.00 37.42 108 GLN D O 1
ATOM 2856 N N . VAL D 2 110 ? 59.017 37.933 29.105 1.00 36.49 109 VAL D N 1
ATOM 2857 C CA . VAL D 2 110 ? 59.119 37.971 30.558 1.00 37.73 109 VAL D CA 1
ATOM 2858 C C . VAL D 2 110 ? 60.042 36.843 30.992 1.00 41.45 109 VAL D C 1
ATOM 2859 O O . VAL D 2 110 ? 59.800 35.673 30.664 1.00 41.86 109 VAL D O 1
ATOM 2863 N N . THR D 2 111 ? 61.085 37.198 31.738 1.00 44.62 110 THR D N 1
ATOM 2864 C CA . THR D 2 111 ? 62.155 36.279 32.101 1.00 45.04 110 THR D CA 1
ATOM 2865 C C . THR D 2 111 ? 62.401 36.348 33.599 1.00 46.30 110 THR D C 1
ATOM 2866 O O . THR D 2 111 ? 62.753 37.408 34.126 1.00 46.60 110 THR D O 1
ATOM 2870 N N . VAL D 2 112 ? 62.214 35.220 34.278 1.00 47.91 111 VAL D N 1
ATOM 2871 C CA . VAL D 2 112 ? 62.464 35.091 35.709 1.00 50.61 111 VAL D CA 1
ATOM 2872 C C . VAL D 2 112 ? 63.644 34.146 35.887 1.00 55.52 111 VAL D C 1
ATOM 2873 O O . VAL D 2 112 ? 63.622 33.015 35.384 1.00 55.74 111 VAL D O 1
ATOM 2877 N N . SER D 2 113 ? 64.674 34.602 36.598 1.00 61.60 112 SER D N 1
ATOM 2878 C CA . SER D 2 113 ? 65.919 33.850 36.687 1.00 69.09 112 SER D CA 1
ATOM 2879 C C . SER D 2 113 ? 66.680 34.285 37.933 1.00 72.66 112 SER D C 1
ATOM 2880 O O . SER D 2 113 ? 66.371 35.305 38.552 1.00 71.92 112 SER D O 1
ATOM 2883 N N . SER D 2 114 ? 67.688 33.485 38.291 1.00 76.74 113 SER D N 1
ATOM 2884 C CA . SER D 2 114 ? 68.566 33.752 39.426 1.00 79.82 113 SER D CA 1
ATOM 2885 C C . SER D 2 114 ? 69.669 34.762 39.120 1.00 81.91 113 SER D C 1
ATOM 2886 O O . SER D 2 114 ? 70.660 34.814 39.859 1.00 85.99 113 SER D O 1
ATOM 2889 N N . ALA D 2 115 ? 69.530 35.564 38.072 1.00 80.47 114 ALA D N 1
ATOM 2890 C CA . ALA D 2 115 ? 70.547 36.523 37.664 1.00 83.24 114 ALA D CA 1
ATOM 2891 C C . ALA D 2 115 ? 69.994 37.940 37.781 1.00 84.04 114 ALA D C 1
ATOM 2892 O O . ALA D 2 115 ? 68.856 38.150 38.211 1.00 85.39 114 ALA D O 1
ATOM 2894 N N . ALA D 2 116 ? 70.834 38.910 37.414 1.00 79.96 115 ALA D N 1
ATOM 2895 C CA . ALA D 2 116 ? 70.551 40.346 37.523 1.00 75.63 115 ALA D CA 1
ATOM 2896 C C . ALA D 2 116 ? 70.536 40.800 38.976 1.00 73.41 115 ALA D C 1
ATOM 2897 O O . ALA D 2 116 ? 70.702 41.987 39.263 1.00 71.06 115 ALA D O 1
#